Protein AF-I7GBT2-F1 (afdb_monomer_lite)

Structure (mmCIF, N/CA/C/O backbone):
data_AF-I7GBT2-F1
#
_entry.id   AF-I7GBT2-F1
#
loop_
_atom_site.group_PDB
_atom_site.id
_atom_site.type_symbol
_atom_site.label_atom_id
_atom_site.label_alt_id
_atom_site.label_comp_id
_atom_site.label_asym_id
_atom_site.label_entity_id
_atom_site.label_seq_id
_atom_site.pdbx_PDB_ins_code
_atom_site.Cartn_x
_atom_site.Cartn_y
_atom_site.Cartn_z
_atom_site.occupancy
_atom_site.B_iso_or_equiv
_atom_site.auth_seq_id
_atom_site.auth_comp_id
_atom_site.auth_asym_id
_atom_site.auth_atom_id
_atom_site.pdbx_PDB_model_num
ATOM 1 N N . MET A 1 1 ? 71.617 30.048 -94.548 1.00 60.66 1 MET A N 1
ATOM 2 C CA . MET A 1 1 ? 71.451 29.068 -95.655 1.00 60.66 1 MET A CA 1
ATOM 3 C C . MET A 1 1 ? 70.308 29.503 -96.557 1.00 60.66 1 MET A C 1
ATOM 5 O O . MET A 1 1 ? 70.618 30.027 -97.616 1.00 60.66 1 MET A O 1
ATOM 9 N N . ARG A 1 2 ? 69.040 29.379 -96.121 1.00 65.50 2 ARG A N 1
ATOM 10 C CA . ARG A 1 2 ? 67.827 29.862 -96.821 1.00 65.50 2 ARG A CA 1
ATOM 11 C C . ARG A 1 2 ? 68.024 31.243 -97.462 1.00 65.50 2 ARG A C 1
ATOM 13 O O . ARG A 1 2 ? 68.125 31.357 -98.675 1.00 65.50 2 ARG A O 1
ATOM 20 N N . ASP A 1 3 ? 68.185 32.246 -96.614 1.00 69.94 3 ASP A N 1
ATOM 21 C CA . ASP A 1 3 ? 68.239 33.680 -96.934 1.00 69.94 3 ASP A CA 1
ATOM 22 C C . ASP A 1 3 ? 69.395 34.014 -97.893 1.00 69.94 3 ASP A C 1
ATOM 24 O O . ASP A 1 3 ? 69.239 34.775 -98.841 1.00 69.94 3 ASP A O 1
ATOM 28 N N . MET A 1 4 ? 70.546 33.360 -97.709 1.00 68.69 4 MET A N 1
ATOM 29 C CA . MET A 1 4 ? 71.713 33.490 -98.589 1.00 68.69 4 MET A CA 1
ATOM 30 C C . MET A 1 4 ? 71.481 32.859 -99.977 1.00 68.69 4 MET A C 1
ATOM 32 O O . MET A 1 4 ? 71.915 33.420 -100.979 1.00 68.69 4 MET A O 1
ATOM 36 N N . GLY A 1 5 ? 70.777 31.725 -100.062 1.00 67.88 5 GLY A N 1
ATOM 37 C CA . GLY A 1 5 ? 70.374 31.121 -101.340 1.00 67.88 5 GLY A CA 1
ATOM 38 C C . GLY A 1 5 ? 69.288 31.926 -102.062 1.00 67.88 5 GLY A C 1
ATOM 39 O O . GLY A 1 5 ? 69.292 32.025 -103.290 1.00 67.88 5 GLY A O 1
ATOM 40 N N . GLU A 1 6 ? 68.392 32.551 -101.301 1.00 67.94 6 GLU A N 1
ATOM 41 C CA . GLU A 1 6 ? 67.362 33.452 -101.815 1.00 67.94 6 GLU A CA 1
ATOM 42 C C . GLU A 1 6 ? 67.982 34.746 -102.370 1.00 67.94 6 GLU A C 1
ATOM 44 O O . GLU A 1 6 ? 67.705 35.102 -103.512 1.00 67.94 6 GLU A O 1
ATOM 49 N N . MET A 1 7 ? 68.929 35.372 -101.657 1.00 70.12 7 MET A N 1
ATOM 50 C CA . MET A 1 7 ? 69.725 36.499 -102.175 1.00 70.12 7 MET A CA 1
ATOM 51 C C . MET A 1 7 ? 70.468 36.159 -103.479 1.00 70.12 7 MET A C 1
ATOM 53 O O . MET A 1 7 ? 70.465 36.957 -104.411 1.00 70.12 7 MET A O 1
ATOM 57 N N . VAL A 1 8 ? 71.081 34.973 -103.577 1.00 67.94 8 VAL A N 1
ATOM 58 C CA . VAL A 1 8 ? 71.844 34.546 -104.771 1.00 67.94 8 VAL A CA 1
ATOM 59 C C . VAL A 1 8 ? 70.943 34.202 -105.973 1.00 67.94 8 VAL A C 1
ATOM 61 O O . VAL A 1 8 ? 71.418 34.188 -107.107 1.00 67.94 8 VAL A O 1
ATOM 64 N N . THR A 1 9 ? 69.643 33.962 -105.762 1.00 68.12 9 THR A N 1
ATOM 65 C CA . THR A 1 9 ? 68.668 33.666 -106.834 1.00 68.12 9 THR A CA 1
ATOM 66 C C . THR A 1 9 ? 67.719 34.826 -107.163 1.00 68.12 9 THR A C 1
ATOM 68 O O . THR A 1 9 ? 66.914 34.713 -108.090 1.00 68.12 9 THR A O 1
ATOM 71 N N . GLN A 1 10 ? 67.817 35.966 -106.471 1.00 67.88 10 GLN A N 1
ATOM 72 C CA . GLN A 1 10 ? 67.052 37.171 -106.803 1.00 67.88 10 GLN A CA 1
ATOM 73 C C . GLN A 1 10 ? 67.524 37.794 -108.129 1.00 67.88 10 GLN A C 1
ATOM 75 O O . GLN A 1 10 ? 68.715 37.944 -108.386 1.00 67.88 10 GLN A O 1
ATOM 80 N N . GLY A 1 11 ? 66.568 38.153 -108.992 1.00 66.44 11 GLY A N 1
ATOM 81 C CA . GLY A 1 11 ? 66.814 38.816 -110.282 1.00 66.44 11 GLY A CA 1
ATOM 82 C C . GLY A 1 11 ? 67.392 37.938 -111.403 1.00 66.44 11 GLY A C 1
ATOM 83 O O . GLY A 1 11 ? 67.379 38.366 -112.553 1.00 66.44 11 GLY A O 1
ATOM 84 N N . GLN A 1 12 ? 67.859 36.721 -111.108 1.00 61.97 12 GLN A N 1
ATOM 85 C CA . GLN A 1 12 ? 68.472 35.829 -112.098 1.00 61.97 12 GLN A CA 1
ATOM 86 C C . GLN A 1 12 ? 67.423 35.032 -112.888 1.00 61.97 12 GLN A C 1
ATOM 88 O O . GLN A 1 12 ? 66.567 34.363 -112.308 1.00 61.97 12 GLN A O 1
ATOM 93 N N . THR A 1 13 ? 67.514 35.079 -114.219 1.00 62.91 13 THR A N 1
ATOM 94 C CA . THR A 1 13 ? 66.602 34.392 -115.157 1.00 62.91 13 THR A CA 1
ATOM 95 C C . THR A 1 13 ? 67.219 33.175 -115.848 1.00 62.91 13 THR A C 1
ATOM 97 O O . THR A 1 13 ? 66.525 32.483 -116.589 1.00 62.91 13 THR A O 1
ATOM 100 N N . ASP A 1 14 ? 68.500 32.883 -115.612 1.00 72.25 14 ASP A N 1
ATOM 101 C CA . ASP A 1 14 ? 69.155 31.701 -116.172 1.00 72.25 14 ASP A CA 1
ATOM 102 C C . ASP A 1 14 ? 68.579 30.399 -115.575 1.00 72.25 14 ASP A C 1
ATOM 104 O O . ASP A 1 14 ? 68.214 30.320 -114.395 1.00 72.25 14 ASP A O 1
ATOM 108 N N . ALA A 1 15 ? 68.496 29.355 -116.401 1.00 69.06 15 ALA A N 1
ATOM 109 C CA . ALA A 1 15 ? 67.819 28.100 -116.090 1.00 69.06 15 ALA A CA 1
ATOM 110 C C . ALA A 1 15 ? 68.407 27.403 -114.852 1.00 69.06 15 ALA A C 1
ATOM 112 O O . ALA A 1 15 ? 67.670 26.794 -114.074 1.00 69.06 15 ALA A O 1
ATOM 113 N N . GLN A 1 16 ? 69.718 27.543 -114.621 1.00 72.19 16 GLN A N 1
ATOM 114 C CA . GLN A 1 16 ? 70.390 26.989 -113.442 1.00 72.19 16 GLN A CA 1
ATOM 115 C C . GLN A 1 16 ? 69.910 27.652 -112.139 1.00 72.19 16 GLN A C 1
ATOM 117 O O . GLN A 1 16 ? 69.690 26.967 -111.138 1.00 72.19 16 GLN A O 1
ATOM 122 N N . TYR A 1 17 ? 69.674 28.968 -112.160 1.00 70.75 17 TYR A N 1
ATOM 123 C CA . TYR A 1 17 ? 69.190 29.731 -111.007 1.00 70.75 17 TYR A CA 1
ATOM 124 C C . TYR A 1 17 ? 67.692 29.509 -110.764 1.00 70.75 17 TYR A C 1
ATOM 126 O O . TYR A 1 17 ? 67.278 29.379 -109.611 1.00 70.75 17 TYR A O 1
ATOM 134 N N . MET A 1 18 ? 66.883 29.361 -111.821 1.00 70.62 18 MET A N 1
ATOM 135 C CA . MET A 1 18 ? 65.483 28.939 -111.675 1.00 70.62 18 MET A CA 1
ATOM 136 C C . MET A 1 18 ? 65.364 27.529 -111.074 1.00 70.62 18 MET A C 1
ATOM 138 O O . MET A 1 18 ? 64.566 27.320 -110.158 1.00 70.62 18 MET A O 1
ATOM 142 N N . PHE A 1 19 ? 66.196 26.580 -111.515 1.00 76.12 19 PHE A N 1
ATOM 143 C CA . PHE A 1 19 ? 66.236 25.227 -110.950 1.00 76.12 19 PHE A CA 1
ATOM 144 C C . PHE A 1 19 ? 66.717 25.225 -109.487 1.00 76.12 19 PHE A C 1
ATOM 146 O O . PHE A 1 19 ? 66.155 24.519 -108.647 1.00 76.12 19 PHE A O 1
ATOM 153 N N . LEU A 1 20 ? 67.701 26.064 -109.141 1.00 76.19 20 LEU A N 1
ATOM 154 C CA . LEU A 1 20 ? 68.124 26.271 -107.752 1.00 76.19 20 LEU A CA 1
ATOM 155 C C . LEU A 1 20 ? 66.986 26.843 -106.889 1.00 76.19 20 LEU A C 1
ATOM 157 O O . LEU A 1 20 ? 66.758 26.351 -105.785 1.00 76.19 20 LEU A O 1
ATOM 161 N N . ARG A 1 21 ? 66.224 27.819 -107.399 1.00 75.56 21 ARG A N 1
ATOM 162 C CA . ARG A 1 21 ? 65.082 28.416 -106.689 1.00 75.56 21 ARG A CA 1
ATOM 163 C C . ARG A 1 21 ? 63.945 27.414 -106.459 1.00 75.56 21 ARG A C 1
ATOM 165 O O . ARG A 1 21 ? 63.427 27.345 -105.348 1.00 75.56 21 ARG A O 1
ATOM 172 N N . GLN A 1 22 ? 63.613 26.581 -107.450 1.00 78.94 22 GLN A N 1
ATOM 173 C CA . GLN A 1 22 ? 62.658 25.475 -107.274 1.00 78.94 22 GLN A CA 1
ATOM 174 C C . GLN A 1 22 ? 63.134 24.468 -106.215 1.00 78.94 22 GLN A C 1
ATOM 176 O O . GLN A 1 22 ? 62.343 24.034 -105.381 1.00 78.94 22 GLN A O 1
ATOM 181 N N . ARG A 1 23 ? 64.433 24.137 -106.189 1.00 80.69 23 ARG A N 1
ATOM 182 C CA . ARG A 1 23 ? 65.012 23.251 -105.164 1.00 80.69 23 ARG A CA 1
ATOM 183 C C . ARG A 1 23 ? 64.991 23.867 -103.763 1.00 80.69 23 ARG A C 1
ATOM 185 O O . ARG A 1 23 ? 64.751 23.138 -102.807 1.00 80.69 23 ARG A O 1
ATOM 192 N N . LEU A 1 24 ? 65.202 25.179 -103.629 1.00 81.12 24 LEU A N 1
ATOM 193 C CA . LEU A 1 24 ? 65.060 25.892 -102.352 1.00 81.12 24 LEU A CA 1
ATOM 194 C C . LEU A 1 24 ? 63.601 25.900 -101.867 1.00 81.12 24 LEU A C 1
ATOM 196 O O . LEU A 1 24 ? 63.357 25.653 -100.690 1.00 81.12 24 LEU A O 1
ATOM 200 N N . GLN A 1 25 ? 62.634 26.102 -102.768 1.00 81.56 25 GLN A N 1
ATOM 201 C CA . GLN A 1 25 ? 61.209 26.032 -102.433 1.00 81.56 25 GLN A CA 1
ATOM 202 C C . GLN A 1 25 ? 60.787 24.618 -102.002 1.00 81.56 25 GLN A C 1
ATOM 204 O O . GLN A 1 25 ? 60.109 24.474 -100.990 1.00 81.56 25 GLN A O 1
ATOM 209 N N . ALA A 1 26 ? 61.237 23.578 -102.714 1.00 82.50 26 ALA A N 1
ATOM 210 C CA . ALA A 1 26 ? 60.982 22.181 -102.353 1.00 82.50 26 ALA A CA 1
ATOM 211 C C . ALA A 1 26 ? 61.636 21.778 -101.015 1.00 82.50 26 ALA A C 1
ATOM 213 O O . ALA A 1 26 ? 61.090 20.959 -100.275 1.00 82.50 26 ALA A O 1
ATOM 214 N N . LEU A 1 27 ? 62.793 22.367 -100.683 1.00 84.69 27 LEU A N 1
ATOM 215 C CA . LEU A 1 27 ? 63.431 22.197 -99.377 1.00 84.69 27 LEU A CA 1
ATOM 216 C C . LEU A 1 27 ? 62.598 22.845 -98.261 1.00 84.69 27 LEU A C 1
ATOM 218 O O . LEU A 1 27 ? 62.447 22.246 -97.201 1.00 84.69 27 LEU A O 1
ATOM 222 N N . ASP A 1 28 ? 62.043 24.038 -98.493 1.00 84.06 28 ASP A N 1
ATOM 223 C CA . ASP A 1 28 ? 61.217 24.734 -97.501 1.00 84.06 28 ASP A CA 1
ATOM 224 C C . ASP A 1 28 ? 59.871 24.030 -97.279 1.00 84.06 28 ASP A C 1
ATOM 226 O O . ASP A 1 28 ? 59.462 23.837 -96.135 1.00 84.06 28 ASP A O 1
ATOM 230 N N . THR A 1 29 ? 59.194 23.562 -98.334 1.00 85.12 29 THR A N 1
ATOM 231 C CA . THR A 1 29 ? 57.971 22.754 -98.168 1.00 85.12 29 THR A CA 1
ATOM 232 C C . THR A 1 29 ? 58.270 21.446 -97.441 1.00 85.12 29 THR A C 1
ATOM 234 O O . THR A 1 29 ? 57.605 21.151 -96.452 1.00 85.12 29 THR A O 1
ATOM 237 N N . GLY A 1 30 ? 59.327 20.725 -97.834 1.00 85.94 30 GLY A N 1
ATOM 238 C CA . GLY A 1 30 ? 59.743 19.487 -97.167 1.00 85.94 30 GLY A CA 1
ATOM 239 C C . GLY A 1 30 ? 60.171 19.686 -95.707 1.00 85.94 30 GLY A C 1
ATOM 240 O O . GLY A 1 30 ? 59.897 18.831 -94.868 1.00 85.94 30 GLY A O 1
ATOM 241 N N . TRP A 1 31 ? 60.785 20.824 -95.366 1.00 86.69 31 TRP A N 1
ATOM 242 C CA . TRP A 1 31 ? 61.111 21.177 -93.981 1.00 86.69 31 TRP A CA 1
ATOM 243 C C . TRP A 1 31 ? 59.856 21.484 -93.157 1.00 86.69 31 TRP A C 1
ATOM 245 O O . TRP A 1 31 ? 59.717 20.978 -92.046 1.00 86.69 31 TRP A O 1
ATOM 255 N N . ASN A 1 32 ? 58.912 22.252 -93.706 1.00 88.25 32 ASN A N 1
ATOM 256 C CA . ASN A 1 32 ? 57.641 22.555 -93.043 1.00 88.25 32 ASN A CA 1
ATOM 257 C C . ASN A 1 32 ? 56.752 21.304 -92.884 1.00 88.25 32 ASN A C 1
ATOM 259 O O . ASN A 1 32 ? 56.063 21.161 -91.876 1.00 88.25 32 ASN A O 1
ATOM 263 N N . GLU A 1 33 ? 56.778 20.376 -93.842 1.00 88.56 33 GLU A N 1
ATOM 264 C CA . GLU A 1 33 ? 56.123 19.066 -93.742 1.00 88.56 33 GLU A CA 1
ATOM 265 C C . GLU A 1 33 ? 56.795 18.174 -92.693 1.00 88.56 33 GLU A C 1
ATOM 267 O O . GLU A 1 33 ? 56.105 17.595 -91.855 1.00 88.56 33 GLU A O 1
ATOM 272 N N . LEU A 1 34 ? 58.132 18.110 -92.670 1.00 90.81 34 LEU A N 1
ATOM 273 C CA . LEU A 1 34 ? 58.884 17.384 -91.645 1.00 90.81 34 LEU A CA 1
ATOM 274 C C . LEU A 1 34 ? 58.635 17.952 -90.241 1.00 90.81 34 LEU A C 1
ATOM 276 O O . LEU A 1 34 ? 58.479 17.176 -89.299 1.00 90.81 34 LEU A O 1
ATOM 280 N N . HIS A 1 35 ? 58.549 19.278 -90.102 1.00 89.56 35 HIS A N 1
ATOM 281 C CA . HIS A 1 35 ? 58.225 19.927 -88.835 1.00 89.56 35 HIS A CA 1
ATOM 282 C C . HIS A 1 35 ? 56.814 19.553 -88.376 1.00 89.56 35 HIS A C 1
ATOM 284 O O . HIS A 1 35 ? 56.673 19.011 -87.286 1.00 89.56 35 HIS A O 1
ATOM 290 N N . LYS A 1 36 ? 55.799 19.670 -89.244 1.00 90.62 36 LYS A N 1
ATOM 291 C CA . LYS A 1 36 ? 54.425 19.229 -88.942 1.00 90.62 36 LYS A CA 1
ATOM 292 C C . LYS A 1 36 ? 54.340 17.739 -88.603 1.00 90.62 36 LYS A C 1
ATOM 294 O O . LYS A 1 36 ? 53.612 17.360 -87.692 1.00 90.62 36 LYS A O 1
ATOM 299 N N . MET A 1 37 ? 55.080 16.871 -89.299 1.00 89.44 37 MET A N 1
ATOM 300 C CA . MET A 1 37 ? 55.159 15.444 -88.955 1.00 89.44 37 MET A CA 1
ATOM 301 C C . MET A 1 37 ? 55.804 15.215 -87.583 1.00 89.44 37 MET A C 1
ATOM 303 O O . MET A 1 37 ? 55.360 14.335 -86.844 1.00 89.44 37 MET A O 1
ATOM 307 N N . TRP A 1 38 ? 56.829 15.994 -87.231 1.00 91.44 38 TRP A N 1
ATOM 308 C CA . TRP A 1 38 ? 57.468 15.946 -85.919 1.00 91.44 38 TRP A CA 1
ATOM 309 C C . TRP A 1 38 ? 56.541 16.470 -84.815 1.00 91.44 38 TRP A C 1
ATOM 311 O O . TRP A 1 38 ? 56.364 15.771 -83.823 1.00 91.44 38 TRP A O 1
ATOM 321 N N . GLU A 1 39 ? 55.883 17.617 -85.006 1.00 92.00 39 GLU A N 1
ATOM 322 C CA . GLU A 1 39 ? 54.895 18.187 -84.079 1.00 92.00 39 GLU A CA 1
ATOM 323 C C . GLU A 1 39 ? 53.727 17.219 -83.855 1.00 92.00 39 GLU A C 1
ATOM 325 O O . GLU A 1 39 ? 53.398 16.897 -82.714 1.00 92.00 39 GLU A O 1
ATOM 330 N N . ASN A 1 40 ? 53.157 16.666 -84.933 1.00 89.50 40 ASN A N 1
ATOM 331 C CA . ASN A 1 40 ? 52.104 15.654 -84.857 1.00 89.50 40 ASN A CA 1
ATOM 332 C C . ASN A 1 40 ? 52.579 14.413 -84.089 1.00 89.50 40 ASN A C 1
ATOM 334 O O . ASN A 1 40 ? 51.889 13.949 -83.185 1.00 89.50 40 ASN A O 1
ATOM 338 N N . ARG A 1 41 ? 53.773 13.884 -84.392 1.00 91.75 41 ARG A N 1
ATOM 339 C CA . ARG A 1 41 ? 54.333 12.727 -83.676 1.00 91.75 41 ARG A CA 1
ATOM 340 C C . ARG A 1 41 ? 54.590 13.034 -82.199 1.00 91.75 41 ARG A C 1
ATOM 342 O O . ARG A 1 41 ? 54.311 12.183 -81.359 1.00 91.75 41 ARG A O 1
ATOM 349 N N . GLN A 1 42 ? 55.100 14.219 -81.882 1.00 92.81 42 GLN A N 1
ATOM 350 C CA . GLN A 1 42 ? 55.362 14.666 -80.517 1.00 92.81 42 GLN A CA 1
ATOM 351 C C . GLN A 1 42 ? 54.054 14.815 -79.727 1.00 92.81 42 GLN A C 1
ATOM 353 O O . GLN A 1 42 ? 53.980 14.364 -78.586 1.00 92.81 42 GLN A O 1
ATOM 358 N N . ASN A 1 43 ? 53.004 15.360 -80.348 1.00 89.62 43 ASN A N 1
ATOM 359 C CA . ASN A 1 43 ? 51.666 15.467 -79.768 1.00 89.62 43 ASN A CA 1
ATOM 360 C C . ASN A 1 43 ? 51.055 14.074 -79.511 1.00 89.62 43 ASN A C 1
ATOM 362 O O . ASN A 1 43 ? 50.706 13.762 -78.375 1.00 89.62 43 ASN A O 1
ATOM 366 N N . LEU A 1 44 ? 51.040 13.184 -80.515 1.00 90.06 44 LEU A N 1
ATOM 367 C CA . LEU A 1 44 ? 50.555 11.801 -80.373 1.00 90.06 44 LEU A CA 1
ATOM 368 C C . LEU A 1 44 ? 51.290 11.026 -79.260 1.00 90.06 44 LEU A C 1
ATOM 370 O O . LEU A 1 44 ? 50.660 10.305 -78.485 1.00 90.06 44 LEU A O 1
ATOM 374 N N . LEU A 1 45 ? 52.616 11.177 -79.155 1.00 91.75 45 LEU A N 1
ATOM 375 C CA . LEU A 1 45 ? 53.411 10.550 -78.094 1.00 91.75 45 LEU A CA 1
ATOM 376 C C . LEU A 1 45 ? 53.134 11.166 -76.715 1.00 91.75 45 LEU A C 1
ATOM 378 O O . LEU A 1 45 ? 53.030 10.420 -75.744 1.00 91.75 45 LEU A O 1
ATOM 382 N N . SER A 1 46 ? 52.964 12.488 -76.628 1.00 92.12 46 SER A N 1
ATOM 383 C CA . SER A 1 46 ? 52.600 13.188 -75.388 1.00 92.12 46 SER A CA 1
ATOM 384 C C . SER A 1 46 ? 51.227 12.744 -74.872 1.00 92.12 46 SER A C 1
ATOM 386 O O . SER A 1 46 ? 51.096 12.329 -73.721 1.00 92.12 46 SER A O 1
ATOM 388 N N . GLN A 1 47 ? 50.217 12.717 -75.746 1.00 91.75 47 GLN A N 1
ATOM 389 C CA . GLN A 1 47 ? 48.867 12.251 -75.417 1.00 91.75 47 GLN A CA 1
ATOM 390 C C . GLN A 1 47 ? 48.840 10.773 -75.002 1.00 91.75 47 GLN A C 1
ATOM 392 O O . GLN A 1 47 ? 48.139 10.412 -74.056 1.00 91.75 47 GLN A O 1
ATOM 397 N N . SER A 1 48 ? 49.629 9.922 -75.668 1.00 92.25 48 SER A N 1
ATOM 398 C CA . SER A 1 48 ? 49.780 8.509 -75.303 1.00 92.25 48 SER A CA 1
ATOM 399 C C . SER A 1 48 ? 50.473 8.336 -73.944 1.00 92.25 48 SER A C 1
ATOM 401 O O . SER A 1 48 ? 50.006 7.560 -73.111 1.00 92.25 48 SER A O 1
ATOM 403 N N . HIS A 1 49 ? 51.530 9.108 -73.665 1.00 93.31 49 HIS A N 1
ATOM 404 C CA . HIS A 1 49 ? 52.192 9.123 -72.357 1.00 93.31 49 HIS A CA 1
ATOM 405 C C . HIS A 1 49 ? 51.234 9.568 -71.242 1.00 93.31 49 HIS A C 1
ATOM 407 O O . HIS A 1 49 ? 51.129 8.895 -70.217 1.00 93.31 49 HIS A O 1
ATOM 413 N N . ALA A 1 50 ? 50.488 10.654 -71.457 1.00 93.81 50 ALA A N 1
ATOM 414 C CA . ALA A 1 50 ? 49.491 11.146 -70.510 1.00 93.81 50 ALA A CA 1
ATOM 415 C C . ALA A 1 50 ? 48.378 10.113 -70.247 1.00 93.81 50 ALA A C 1
ATOM 417 O O . ALA A 1 50 ? 47.995 9.905 -69.097 1.00 93.81 50 ALA A O 1
ATOM 418 N N . TYR A 1 51 ? 47.926 9.393 -71.280 1.00 94.69 51 TYR A N 1
ATOM 419 C CA . TYR A 1 51 ? 46.971 8.292 -71.132 1.00 94.69 51 TYR A CA 1
ATOM 420 C C . TYR A 1 51 ? 47.546 7.111 -70.328 1.00 94.69 51 TYR A C 1
ATOM 422 O O . TYR A 1 51 ? 46.869 6.584 -69.447 1.00 94.69 51 TYR A O 1
ATOM 430 N N . GLN A 1 52 ? 48.806 6.717 -70.552 1.00 95.00 52 GLN A N 1
ATOM 431 C CA . GLN A 1 52 ? 49.458 5.675 -69.741 1.00 95.00 52 GLN A CA 1
ATOM 432 C C . GLN A 1 52 ? 49.658 6.105 -68.279 1.00 95.00 52 GLN A C 1
ATOM 434 O O . GLN A 1 52 ? 49.503 5.286 -67.373 1.00 95.00 52 GLN A O 1
ATOM 439 N N . GLN A 1 53 ? 49.951 7.386 -68.035 1.00 94.94 53 GLN A N 1
ATOM 440 C CA . GLN A 1 53 ? 50.009 7.943 -66.685 1.00 94.94 53 GLN A CA 1
ATOM 441 C C . GLN A 1 53 ? 48.630 7.902 -66.007 1.00 94.94 53 GLN A C 1
ATOM 443 O O . GLN A 1 53 ? 48.514 7.352 -64.913 1.00 94.94 53 GLN A O 1
ATOM 448 N N . PHE A 1 54 ? 47.577 8.367 -66.687 1.00 96.69 54 PHE A N 1
ATOM 449 C CA . PHE A 1 54 ? 46.197 8.250 -66.211 1.00 96.69 54 PHE A CA 1
ATOM 450 C C . PHE A 1 54 ? 45.831 6.796 -65.876 1.00 96.69 54 PHE A C 1
ATOM 452 O O . PHE A 1 54 ? 45.347 6.537 -64.780 1.00 96.69 54 PHE A O 1
ATOM 459 N N . LEU A 1 55 ? 46.133 5.820 -66.743 1.00 95.38 55 LEU A N 1
ATOM 460 C CA . LEU A 1 55 ? 45.857 4.396 -66.487 1.00 95.38 55 LEU A CA 1
ATOM 461 C C . LEU A 1 55 ? 46.632 3.809 -65.292 1.00 95.38 55 LEU A C 1
ATOM 463 O O . LEU A 1 55 ? 46.146 2.878 -64.646 1.00 95.38 55 LEU A O 1
ATOM 467 N N . ARG A 1 56 ? 47.833 4.314 -64.987 1.00 95.44 56 ARG A N 1
ATOM 468 C CA . ARG A 1 56 ? 48.586 3.931 -63.780 1.00 95.44 56 ARG A CA 1
ATOM 469 C C . ARG A 1 56 ? 47.883 4.435 -62.521 1.00 95.44 56 ARG A C 1
ATOM 471 O O . ARG A 1 56 ? 47.784 3.693 -61.547 1.00 95.44 56 ARG A O 1
ATOM 478 N N . ASP A 1 57 ? 47.397 5.669 -62.554 1.00 94.56 57 ASP A N 1
ATOM 479 C CA . ASP A 1 57 ? 46.821 6.340 -61.388 1.00 94.56 57 ASP A CA 1
ATOM 480 C C . ASP A 1 57 ? 45.350 5.906 -61.170 1.00 94.56 57 ASP A C 1
ATOM 482 O O . ASP A 1 57 ? 44.939 5.651 -60.039 1.00 94.56 57 ASP A O 1
ATOM 486 N N . THR A 1 58 ? 44.625 5.610 -62.259 1.00 96.25 58 THR A N 1
ATOM 487 C CA . THR A 1 58 ? 43.348 4.859 -62.300 1.00 96.25 58 THR A CA 1
ATOM 488 C C . THR A 1 58 ? 43.423 3.579 -61.467 1.00 96.25 58 THR A C 1
ATOM 490 O O . THR A 1 58 ? 42.577 3.356 -60.608 1.00 96.25 58 THR A O 1
ATOM 493 N N . LYS A 1 59 ? 44.468 2.759 -61.650 1.00 95.44 59 LYS A N 1
ATOM 494 C CA . LYS A 1 59 ? 44.639 1.500 -60.900 1.00 95.44 59 LYS A CA 1
ATOM 495 C C . LYS A 1 59 ? 44.851 1.706 -59.398 1.00 95.44 59 LYS A C 1
ATOM 497 O O . LYS A 1 59 ? 44.539 0.810 -58.619 1.00 95.44 59 LYS A O 1
ATOM 502 N N . GLN A 1 60 ? 45.381 2.858 -58.981 1.00 93.38 60 GLN A N 1
ATOM 503 C CA . GLN A 1 60 ? 45.520 3.192 -57.561 1.00 93.38 60 GLN A CA 1
ATOM 504 C C . GLN A 1 60 ? 44.159 3.579 -56.970 1.00 93.38 60 GLN A C 1
ATOM 506 O O . GLN A 1 60 ? 43.789 3.059 -55.920 1.00 93.38 60 GLN A O 1
ATOM 511 N N . ALA A 1 61 ? 43.376 4.402 -57.678 1.00 94.38 61 ALA A N 1
ATOM 512 C CA . ALA A 1 61 ? 41.997 4.720 -57.301 1.00 94.38 61 ALA A CA 1
ATOM 513 C C . ALA A 1 61 ? 41.111 3.458 -57.235 1.00 94.38 61 ALA A C 1
ATOM 515 O O . ALA A 1 61 ? 40.437 3.231 -56.232 1.00 94.38 61 ALA A O 1
ATOM 516 N N . GLU A 1 62 ? 41.179 2.581 -58.244 1.00 94.56 62 GLU A N 1
ATOM 517 C CA . GLU A 1 62 ? 40.479 1.288 -58.251 1.00 94.56 62 GLU A CA 1
ATOM 518 C C . GLU A 1 62 ? 40.865 0.407 -57.052 1.00 94.56 62 GLU A C 1
ATOM 520 O O . GLU A 1 62 ? 39.993 -0.228 -56.468 1.00 94.56 62 GLU A O 1
ATOM 525 N N . ALA A 1 63 ? 42.138 0.389 -56.638 1.00 94.38 63 ALA A N 1
ATOM 526 C CA . ALA A 1 63 ? 42.577 -0.377 -55.471 1.00 94.38 63 ALA A CA 1
ATOM 527 C C . ALA A 1 63 ? 41.995 0.160 -54.148 1.00 94.38 63 ALA A C 1
ATOM 529 O O . ALA A 1 63 ? 41.587 -0.640 -53.302 1.00 94.38 63 ALA A O 1
ATOM 530 N N . PHE A 1 64 ? 41.900 1.486 -53.977 1.00 93.75 64 PHE A N 1
ATOM 531 C CA . PHE A 1 64 ? 41.220 2.081 -52.818 1.00 93.75 64 PHE A CA 1
ATOM 532 C C . PHE A 1 64 ? 39.721 1.745 -52.816 1.00 93.75 64 PHE A C 1
ATOM 534 O O . PHE A 1 64 ? 39.204 1.300 -51.791 1.00 93.75 64 PHE A O 1
ATOM 541 N N . LEU A 1 65 ? 39.043 1.884 -53.962 1.00 95.19 65 LEU A N 1
ATOM 542 C CA . LEU A 1 65 ? 37.612 1.590 -54.103 1.00 95.19 65 LEU A CA 1
ATOM 543 C C . LEU A 1 65 ? 37.288 0.110 -53.847 1.00 95.19 65 LEU A C 1
ATOM 545 O O . LEU A 1 65 ? 36.371 -0.174 -53.081 1.00 95.19 65 LEU A O 1
ATOM 549 N N . ASN A 1 66 ? 38.075 -0.825 -54.394 1.00 95.12 66 ASN A N 1
ATOM 550 C CA . ASN A 1 66 ? 37.909 -2.267 -54.157 1.00 95.12 66 ASN A CA 1
ATOM 551 C C . ASN A 1 66 ? 38.000 -2.615 -52.656 1.00 95.12 66 ASN A C 1
ATOM 553 O O . ASN A 1 66 ? 37.237 -3.438 -52.151 1.00 95.12 66 ASN A O 1
ATOM 557 N N . ASN A 1 67 ? 38.941 -1.998 -51.930 1.00 93.81 67 ASN A N 1
ATOM 558 C CA . ASN A 1 67 ? 39.105 -2.226 -50.493 1.00 93.81 67 ASN A CA 1
ATOM 559 C C . ASN A 1 67 ? 37.954 -1.610 -49.677 1.00 93.81 67 ASN A C 1
ATOM 561 O O . ASN A 1 67 ? 37.519 -2.198 -48.690 1.00 93.81 67 ASN A O 1
ATOM 565 N N . GLN A 1 68 ? 37.443 -0.448 -50.095 1.00 94.88 68 GLN A N 1
ATOM 566 C CA . GLN A 1 68 ? 36.285 0.188 -49.461 1.00 94.88 68 GLN A CA 1
ATOM 567 C C . GLN A 1 68 ? 35.019 -0.661 -49.631 1.00 94.88 68 GLN A C 1
ATOM 569 O O . GLN A 1 68 ? 34.354 -0.967 -48.645 1.00 94.88 68 GLN A O 1
ATOM 574 N N . GLU A 1 69 ? 34.738 -1.111 -50.857 1.00 94.69 69 GLU A N 1
ATOM 575 C CA . GLU A 1 69 ? 33.624 -2.016 -51.178 1.00 94.69 69 GLU A CA 1
ATOM 576 C C . GLU A 1 69 ? 33.682 -3.300 -50.340 1.00 94.69 69 GLU A C 1
ATOM 578 O O . GLU A 1 69 ? 32.666 -3.727 -49.793 1.00 94.69 69 GLU A O 1
ATOM 583 N N . TYR A 1 70 ? 34.875 -3.884 -50.177 1.00 94.81 70 TYR A N 1
ATOM 584 C CA . TYR A 1 70 ? 35.062 -5.076 -49.352 1.00 94.81 70 TYR A CA 1
ATOM 585 C C . TYR A 1 70 ? 34.700 -4.837 -47.877 1.00 94.81 70 TYR A C 1
ATOM 587 O O . TYR A 1 70 ? 33.954 -5.631 -47.306 1.00 94.81 70 TYR A O 1
ATOM 595 N N . VAL A 1 71 ? 35.184 -3.755 -47.255 1.00 93.25 71 VAL A N 1
ATOM 596 C CA . VAL A 1 71 ? 34.895 -3.446 -45.838 1.00 93.25 71 VAL A CA 1
ATOM 597 C C . VAL A 1 71 ? 33.407 -3.161 -45.616 1.00 93.25 71 VAL A C 1
ATOM 599 O O . VAL A 1 71 ? 32.818 -3.669 -44.660 1.00 93.25 71 VAL A O 1
ATOM 602 N N . LEU A 1 72 ? 32.783 -2.401 -46.518 1.00 93.75 72 LEU A N 1
ATOM 603 C CA . LEU A 1 72 ? 31.360 -2.067 -46.442 1.00 93.75 72 LEU A CA 1
ATOM 604 C C . LEU A 1 72 ? 30.458 -3.300 -46.622 1.00 93.75 72 LEU A C 1
ATOM 606 O O . LEU A 1 72 ? 29.441 -3.412 -45.940 1.00 93.75 72 LEU A O 1
ATOM 610 N N . ALA A 1 73 ? 30.840 -4.245 -47.487 1.00 92.44 73 ALA A N 1
ATOM 611 C CA . ALA A 1 73 ? 30.076 -5.471 -47.729 1.00 92.44 73 ALA A CA 1
ATOM 612 C C . ALA A 1 73 ? 30.190 -6.527 -46.608 1.00 92.44 73 ALA A C 1
ATOM 614 O O . ALA A 1 73 ? 29.305 -7.371 -46.491 1.00 92.44 73 ALA A O 1
ATOM 615 N N . HIS A 1 74 ? 31.251 -6.490 -45.792 1.00 91.38 74 HIS A N 1
ATOM 616 C CA . HIS A 1 74 ? 31.542 -7.492 -44.750 1.00 91.38 74 HIS A CA 1
ATOM 617 C C . HIS A 1 74 ? 31.466 -6.924 -43.317 1.00 91.38 74 HIS A C 1
ATOM 619 O O . HIS A 1 74 ? 32.129 -7.428 -42.409 1.00 91.38 74 HIS A O 1
ATOM 625 N N . THR A 1 75 ? 30.684 -5.862 -43.098 1.00 91.31 75 THR A N 1
ATOM 626 C CA . THR A 1 75 ? 30.429 -5.323 -41.752 1.00 91.31 75 THR A CA 1
ATOM 627 C C . THR A 1 75 ? 29.106 -5.866 -41.211 1.00 91.31 75 THR A C 1
ATOM 629 O O . THR A 1 75 ? 28.030 -5.490 -41.671 1.00 91.31 75 THR A O 1
ATOM 632 N N . GLU A 1 76 ? 29.203 -6.768 -40.234 1.00 90.50 76 GLU A N 1
ATOM 633 C CA . GLU A 1 76 ? 28.068 -7.390 -39.541 1.00 90.50 76 GLU A CA 1
ATOM 634 C C . GLU A 1 76 ? 27.460 -6.460 -38.472 1.00 90.50 76 GLU A C 1
ATOM 636 O O . GLU A 1 76 ? 28.128 -5.557 -37.965 1.00 90.50 76 GLU A O 1
ATOM 641 N N . MET A 1 77 ? 26.189 -6.688 -38.119 1.00 92.62 77 MET A N 1
ATOM 642 C CA . MET A 1 77 ? 25.469 -5.911 -37.101 1.00 92.62 77 MET A CA 1
ATOM 643 C C . MET A 1 77 ? 25.679 -6.510 -35.699 1.00 92.62 77 MET A C 1
ATOM 645 O O . MET A 1 77 ? 25.348 -7.681 -35.501 1.00 92.62 77 MET A O 1
ATOM 649 N N . PRO A 1 78 ? 26.194 -5.745 -34.716 1.00 94.12 78 PRO A N 1
ATOM 650 C CA . PRO A 1 78 ? 26.408 -6.243 -33.358 1.00 94.12 78 PRO A CA 1
ATOM 651 C C . PRO A 1 78 ? 25.122 -6.576 -32.588 1.00 94.12 78 PRO A C 1
ATOM 653 O O . PRO A 1 78 ? 24.035 -6.066 -32.866 1.00 94.12 78 PRO A O 1
ATOM 656 N N . THR A 1 79 ? 25.282 -7.420 -31.567 1.00 92.31 79 THR A N 1
ATOM 657 C CA . THR A 1 79 ? 24.217 -7.921 -30.679 1.00 92.31 79 THR A CA 1
ATOM 658 C C . THR A 1 79 ? 24.386 -7.480 -29.218 1.00 92.31 79 THR A C 1
ATOM 660 O O . THR A 1 79 ? 23.766 -8.054 -28.326 1.00 92.31 79 THR A O 1
ATOM 663 N N . THR A 1 80 ? 25.242 -6.484 -28.964 1.00 95.12 80 THR A N 1
ATOM 664 C CA . THR A 1 80 ? 25.465 -5.859 -27.649 1.00 95.12 80 THR A CA 1
ATOM 665 C C . THR A 1 80 ? 25.739 -4.364 -27.817 1.00 95.12 80 THR A C 1
ATOM 667 O O . THR A 1 80 ? 26.220 -3.940 -28.871 1.00 95.12 80 THR A O 1
ATOM 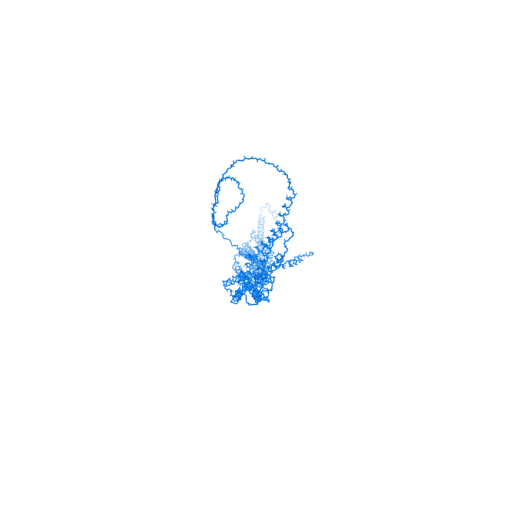670 N N . LEU A 1 81 ? 25.481 -3.561 -26.777 1.00 95.44 81 LEU A N 1
ATOM 671 C CA . LEU A 1 81 ? 25.715 -2.112 -26.811 1.00 95.44 81 LEU A CA 1
ATOM 672 C C . LEU A 1 81 ? 27.199 -1.768 -27.029 1.00 95.44 81 LEU A C 1
ATOM 674 O O . LEU A 1 81 ? 27.522 -1.024 -27.951 1.00 95.44 81 LEU A O 1
ATOM 678 N N . GLU A 1 82 ? 28.107 -2.376 -26.257 1.00 95.12 82 GLU A N 1
ATOM 679 C CA . GLU A 1 82 ? 29.563 -2.206 -26.420 1.00 95.12 82 GLU A CA 1
ATOM 680 C C . GLU A 1 82 ? 30.028 -2.585 -27.839 1.00 95.12 82 GLU A C 1
ATOM 682 O O . GLU A 1 82 ? 30.836 -1.882 -28.449 1.00 95.12 82 GLU A O 1
ATOM 687 N N . GLY A 1 83 ? 29.474 -3.665 -28.405 1.00 95.31 83 GLY A N 1
ATOM 688 C CA . GLY A 1 83 ? 29.753 -4.079 -29.778 1.00 95.31 83 GLY A CA 1
ATOM 689 C C . GLY A 1 83 ? 29.274 -3.054 -30.809 1.00 95.31 83 GLY A C 1
ATOM 690 O O . GLY A 1 83 ? 30.003 -2.761 -31.759 1.00 95.31 83 GLY A O 1
ATOM 691 N N . ALA A 1 84 ? 28.084 -2.481 -30.612 1.00 95.69 84 ALA A N 1
ATOM 692 C CA . ALA A 1 84 ? 27.522 -1.441 -31.472 1.00 95.69 84 ALA A CA 1
ATOM 693 C C . ALA A 1 84 ? 28.361 -0.153 -31.430 1.00 95.69 84 ALA A C 1
ATOM 695 O O . ALA A 1 84 ? 28.718 0.383 -32.477 1.00 95.69 84 ALA A O 1
ATOM 696 N N . GLU A 1 85 ? 28.760 0.306 -30.242 1.00 95.25 85 GLU A N 1
ATOM 697 C CA . GLU A 1 85 ? 29.629 1.479 -30.080 1.00 95.25 85 GLU A CA 1
ATOM 698 C C . GLU A 1 85 ? 31.023 1.262 -30.689 1.00 95.25 85 GLU A C 1
ATOM 700 O O . GLU A 1 85 ? 31.536 2.133 -31.400 1.00 95.25 85 GLU A O 1
ATOM 705 N N . ALA A 1 86 ? 31.613 0.076 -30.504 1.00 95.88 86 ALA A N 1
ATOM 706 C CA . ALA A 1 86 ? 32.876 -0.293 -31.139 1.00 95.88 86 ALA A CA 1
ATOM 707 C C . ALA A 1 86 ? 32.768 -0.348 -32.677 1.00 95.88 86 ALA A C 1
ATOM 709 O O . ALA A 1 86 ? 33.693 0.079 -33.374 1.00 95.88 86 ALA A O 1
ATOM 710 N N . ALA A 1 87 ? 31.644 -0.830 -33.219 1.00 95.12 87 ALA A N 1
ATOM 711 C CA . ALA A 1 87 ? 31.392 -0.867 -34.658 1.00 95.12 87 ALA A CA 1
ATOM 712 C C . ALA A 1 87 ? 31.161 0.533 -35.254 1.00 95.12 87 ALA A C 1
ATOM 714 O O . ALA A 1 87 ? 31.731 0.833 -36.303 1.00 95.12 87 ALA A O 1
ATOM 715 N N . ILE A 1 88 ? 30.411 1.409 -34.570 1.00 96.56 88 ILE A N 1
ATOM 716 C CA . ILE A 1 88 ? 30.263 2.829 -34.942 1.00 96.56 88 ILE A CA 1
ATOM 717 C C . ILE A 1 88 ? 31.637 3.487 -35.019 1.00 96.56 88 ILE A C 1
ATOM 719 O O . ILE A 1 88 ? 31.988 4.042 -36.058 1.00 96.56 88 ILE A O 1
ATOM 723 N N . LYS A 1 89 ? 32.447 3.367 -33.960 1.00 96.31 89 LYS A N 1
ATOM 724 C CA . LYS A 1 89 ? 33.786 3.960 -33.927 1.00 96.31 89 LYS A CA 1
ATOM 725 C C . LYS A 1 89 ? 34.668 3.432 -35.061 1.00 96.31 89 LYS A C 1
ATOM 727 O O . LYS A 1 89 ? 35.295 4.219 -35.759 1.00 96.31 89 LYS A O 1
ATOM 732 N N . LYS A 1 90 ? 34.672 2.115 -35.296 1.00 95.56 90 LYS A N 1
ATOM 733 C CA . LYS A 1 90 ? 35.406 1.488 -36.406 1.00 95.56 90 LYS A CA 1
ATOM 734 C C . LYS A 1 90 ? 34.957 2.025 -37.774 1.00 95.56 90 LYS A C 1
ATOM 736 O O . LYS A 1 90 ? 35.797 2.184 -38.657 1.00 95.56 90 LYS A O 1
ATOM 741 N N . GLN A 1 91 ? 33.666 2.310 -37.952 1.00 96.25 91 GLN A N 1
ATOM 742 C CA . GLN A 1 91 ? 33.123 2.901 -39.178 1.00 96.25 91 GLN A CA 1
ATOM 743 C C . GLN A 1 91 ? 33.502 4.385 -39.323 1.00 96.25 91 GLN A C 1
ATOM 745 O O . GLN A 1 91 ? 33.804 4.822 -40.430 1.00 96.25 91 GLN A O 1
ATOM 750 N N . GLU A 1 92 ? 33.555 5.155 -38.234 1.00 96.12 92 GLU A N 1
ATOM 751 C CA . GLU A 1 92 ? 33.999 6.560 -38.236 1.00 96.12 92 GLU A CA 1
ATOM 752 C C . GLU A 1 92 ? 35.519 6.686 -38.471 1.00 96.12 92 GLU A C 1
ATOM 754 O O . GLU A 1 92 ? 35.954 7.499 -39.294 1.00 96.12 92 GLU A O 1
ATOM 759 N N . ASP A 1 93 ? 36.325 5.812 -37.858 1.00 96.00 93 ASP A N 1
ATOM 760 C CA . ASP A 1 93 ? 37.754 5.647 -38.156 1.00 96.00 93 ASP A CA 1
ATOM 761 C C . ASP A 1 93 ? 37.954 5.274 -39.645 1.00 96.00 93 ASP A C 1
ATOM 763 O O . ASP A 1 93 ? 38.773 5.873 -40.344 1.00 96.00 93 ASP A O 1
ATOM 767 N N . PHE A 1 94 ? 37.163 4.331 -40.176 1.00 95.12 94 PHE A N 1
ATOM 768 C CA . PHE A 1 94 ? 37.207 3.926 -41.588 1.00 95.12 94 PHE A CA 1
ATOM 769 C C . PHE A 1 94 ? 36.804 5.056 -42.549 1.00 95.12 94 PHE A C 1
ATOM 771 O O . PHE A 1 94 ? 37.526 5.303 -43.517 1.00 95.12 94 PHE A O 1
ATOM 778 N N . MET A 1 95 ? 35.725 5.796 -42.273 1.00 94.81 95 MET A N 1
ATOM 779 C CA . MET A 1 95 ? 35.330 6.970 -43.064 1.00 94.81 95 MET A CA 1
ATOM 780 C C . MET A 1 95 ? 36.412 8.058 -43.040 1.00 94.81 95 MET A C 1
ATOM 782 O O . MET A 1 95 ? 36.733 8.610 -44.089 1.00 94.81 95 MET A O 1
ATOM 786 N N . THR A 1 96 ? 37.092 8.263 -41.908 1.00 95.38 96 THR A N 1
ATOM 787 C CA . THR A 1 96 ? 38.263 9.156 -41.837 1.00 95.38 96 THR A CA 1
ATOM 788 C C . THR A 1 96 ? 39.383 8.700 -42.788 1.00 95.38 96 THR A C 1
ATOM 790 O O . THR A 1 96 ? 40.037 9.526 -43.428 1.00 95.38 96 THR A O 1
ATOM 793 N N . THR A 1 97 ? 39.588 7.385 -42.965 1.00 93.88 97 THR A N 1
ATOM 794 C CA . THR A 1 97 ? 40.523 6.880 -43.992 1.00 93.88 97 THR A CA 1
ATOM 795 C C . THR A 1 97 ? 40.013 7.044 -45.425 1.00 93.88 97 THR A C 1
ATOM 797 O O . THR A 1 97 ? 40.844 7.146 -46.329 1.00 93.88 97 THR A O 1
ATOM 800 N N . MET A 1 98 ? 38.690 7.097 -45.646 1.00 93.75 98 MET A N 1
ATOM 801 C CA . MET A 1 98 ? 38.083 7.424 -46.944 1.00 93.75 98 MET A CA 1
ATOM 802 C C . MET A 1 98 ? 38.360 8.880 -47.323 1.00 93.75 98 MET A C 1
ATOM 804 O O . MET A 1 98 ? 38.954 9.114 -48.375 1.00 93.75 98 MET A O 1
ATOM 808 N N . ASP A 1 99 ? 38.050 9.832 -46.441 1.00 93.56 99 ASP A N 1
ATOM 809 C CA . ASP A 1 99 ? 38.325 11.262 -46.649 1.00 93.56 99 ASP A CA 1
ATOM 810 C C . ASP A 1 99 ? 39.828 11.518 -46.897 1.00 93.56 99 ASP A C 1
ATOM 812 O O . ASP A 1 99 ? 40.213 12.263 -47.797 1.00 93.56 99 ASP A O 1
ATOM 816 N N . ALA A 1 100 ? 40.713 10.805 -46.189 1.00 92.94 100 ALA A N 1
ATOM 817 C CA . ALA A 1 100 ? 42.166 10.884 -46.386 1.00 92.94 100 ALA A CA 1
ATOM 818 C C . ALA A 1 100 ? 42.692 10.272 -47.712 1.00 92.94 100 ALA A C 1
ATOM 820 O O . ALA A 1 100 ? 43.886 10.397 -48.021 1.00 92.94 100 ALA A O 1
ATOM 821 N N . ASN A 1 101 ? 41.848 9.593 -48.502 1.00 92.31 101 ASN A N 1
ATOM 822 C CA . ASN A 1 101 ? 42.180 9.145 -49.862 1.00 92.31 101 ASN A CA 1
ATOM 823 C C . ASN A 1 101 ? 41.315 9.778 -50.969 1.00 92.31 101 ASN A C 1
ATOM 825 O O . ASN A 1 101 ? 41.722 9.724 -52.131 1.00 92.31 101 ASN A O 1
ATOM 829 N N . GLU A 1 102 ? 40.217 10.453 -50.618 1.00 93.31 102 GLU A N 1
ATOM 830 C CA . GLU A 1 102 ? 39.321 11.165 -51.537 1.00 93.31 102 GLU A CA 1
ATOM 831 C C . GLU A 1 102 ? 40.073 12.105 -52.489 1.00 93.31 102 GLU A C 1
ATOM 833 O O . GLU A 1 102 ? 39.878 12.020 -53.700 1.00 93.31 102 GLU A O 1
ATOM 838 N N . GLU A 1 103 ? 40.993 12.941 -51.988 1.00 92.69 103 GLU A N 1
ATOM 839 C CA . GLU A 1 103 ? 41.764 13.874 -52.830 1.00 92.69 103 GLU A CA 1
ATOM 840 C C . GLU A 1 103 ? 42.496 13.153 -53.978 1.00 92.69 103 GLU A C 1
ATOM 842 O O . GLU A 1 103 ? 42.572 13.666 -55.092 1.00 92.69 103 GLU A O 1
ATOM 847 N N . LYS A 1 104 ? 42.982 11.926 -53.748 1.00 93.56 104 LYS A N 1
ATOM 848 C CA . LYS A 1 104 ? 43.700 11.130 -54.758 1.00 93.56 104 LYS A CA 1
ATOM 849 C C . LYS A 1 104 ? 42.749 10.543 -55.798 1.00 93.56 104 LYS A C 1
ATOM 851 O O . LYS A 1 104 ? 43.103 10.495 -56.973 1.00 93.56 104 LYS A O 1
ATOM 856 N N . ILE A 1 105 ? 41.554 10.120 -55.385 1.00 95.12 105 ILE A N 1
ATOM 857 C CA . ILE A 1 105 ? 40.509 9.629 -56.295 1.00 95.12 105 ILE A CA 1
ATOM 858 C C . ILE A 1 105 ? 39.995 10.794 -57.154 1.00 95.12 105 ILE A C 1
ATOM 860 O O . ILE A 1 105 ? 40.008 10.711 -58.383 1.00 95.12 105 ILE A O 1
ATOM 864 N N . ASN A 1 106 ? 39.664 11.921 -56.522 1.00 95.25 106 ASN A N 1
ATOM 865 C CA . ASN A 1 106 ? 39.192 13.131 -57.192 1.00 95.25 106 ASN A CA 1
ATOM 866 C C . ASN A 1 106 ? 40.259 13.729 -58.128 1.00 95.25 106 ASN A C 1
ATOM 868 O O . ASN A 1 106 ? 39.923 14.171 -59.224 1.00 95.25 106 ASN A O 1
ATOM 872 N N . ALA A 1 107 ? 41.549 13.670 -57.777 1.00 95.88 107 ALA A N 1
ATOM 873 C CA . ALA A 1 107 ? 42.637 14.084 -58.667 1.00 95.88 107 ALA A CA 1
ATOM 874 C C . ALA A 1 107 ? 42.761 13.203 -59.926 1.00 95.88 107 ALA A C 1
ATOM 876 O O . ALA A 1 107 ? 43.094 13.719 -60.995 1.00 95.88 107 ALA A O 1
ATOM 877 N N . VAL A 1 108 ? 42.472 11.897 -59.840 1.00 96.19 108 VAL A N 1
ATOM 878 C CA . VAL A 1 108 ? 42.431 10.995 -61.008 1.00 96.19 108 VAL A CA 1
ATOM 879 C C . VAL A 1 108 ? 41.231 11.315 -61.900 1.00 96.19 108 VAL A C 1
ATOM 881 O O . VAL A 1 108 ? 41.403 11.454 -63.113 1.00 96.19 108 VAL A O 1
ATOM 884 N N . VAL A 1 109 ? 40.047 11.502 -61.307 1.00 96.62 109 VAL A N 1
ATOM 885 C CA . VAL A 1 109 ? 38.816 11.923 -62.002 1.00 96.62 109 VAL A CA 1
ATOM 886 C C . VAL A 1 109 ? 39.032 13.251 -62.738 1.00 96.62 109 VAL A C 1
ATOM 888 O O . VAL A 1 109 ? 38.799 13.336 -63.942 1.00 96.62 109 VAL A O 1
ATOM 891 N N . GLU A 1 110 ? 39.559 14.267 -62.054 1.00 96.31 110 GLU A N 1
ATOM 892 C CA . GLU A 1 110 ? 39.847 15.592 -62.618 1.00 96.31 110 GLU A CA 1
ATOM 893 C C . GLU A 1 110 ? 40.933 15.546 -63.707 1.00 96.31 110 GLU A C 1
ATOM 895 O O . GLU A 1 110 ? 40.801 16.187 -64.750 1.00 96.31 110 GLU A O 1
ATOM 900 N N . THR A 1 111 ? 41.989 14.745 -63.522 1.00 95.56 111 THR A N 1
ATOM 901 C CA . THR A 1 111 ? 43.018 14.542 -64.558 1.00 95.56 111 THR A CA 1
ATOM 902 C C . THR A 1 111 ? 42.418 13.901 -65.810 1.00 95.56 111 THR A C 1
ATOM 904 O O . THR A 1 111 ? 42.711 14.340 -66.921 1.00 95.56 111 THR A O 1
ATOM 907 N N . GLY A 1 112 ? 41.540 12.907 -65.652 1.00 95.69 112 GLY A N 1
ATOM 908 C CA . GLY A 1 112 ? 40.826 12.297 -66.773 1.00 95.69 112 GLY A CA 1
ATOM 909 C C . GLY A 1 112 ? 39.902 13.288 -67.489 1.00 95.69 112 GLY A C 1
ATOM 910 O O . GLY A 1 112 ? 39.984 13.412 -68.710 1.00 95.69 112 GLY A O 1
ATOM 911 N N . ARG A 1 113 ? 39.101 14.064 -66.743 1.00 96.06 113 ARG A N 1
ATOM 912 C CA . ARG A 1 113 ? 38.223 15.121 -67.291 1.00 96.06 113 ARG A CA 1
ATOM 913 C C . ARG A 1 113 ? 39.007 16.153 -68.112 1.00 96.06 113 ARG A C 1
ATOM 915 O O . ARG A 1 113 ? 38.576 16.516 -69.206 1.00 96.06 113 ARG A O 1
ATOM 922 N N . ARG A 1 114 ? 40.195 16.564 -67.647 1.00 95.25 114 ARG A N 1
ATOM 923 C CA . ARG A 1 114 ? 41.102 17.444 -68.409 1.00 95.25 114 ARG A CA 1
ATOM 924 C C . ARG A 1 114 ? 41.608 16.788 -69.691 1.00 95.25 114 ARG A C 1
ATOM 926 O O . ARG A 1 114 ? 41.480 17.389 -70.748 1.00 95.25 114 ARG A O 1
ATOM 933 N N . LEU A 1 115 ? 42.085 15.540 -69.640 1.00 94.06 115 LEU A N 1
ATOM 934 C CA . LEU A 1 115 ? 42.553 14.829 -70.841 1.00 94.06 115 LEU A CA 1
ATOM 935 C C . LEU A 1 115 ? 41.448 14.624 -71.894 1.00 94.06 115 LEU A C 1
ATOM 937 O O . LEU A 1 115 ? 41.747 14.628 -73.088 1.00 94.06 115 LEU A O 1
ATOM 941 N N . VAL A 1 116 ? 40.188 14.478 -71.472 1.00 94.75 116 VAL A N 1
ATOM 942 C CA . VAL A 1 116 ? 39.031 14.472 -72.382 1.00 94.75 116 VAL A CA 1
ATOM 943 C C . VAL A 1 116 ? 38.823 15.857 -73.004 1.00 94.75 116 VAL A C 1
ATOM 945 O O . VAL A 1 116 ? 38.709 15.963 -74.226 1.00 94.75 116 VAL A O 1
ATOM 948 N N . SER A 1 117 ? 38.837 16.918 -72.188 1.00 93.94 117 SER A N 1
ATOM 949 C CA . SER A 1 117 ? 38.682 18.312 -72.635 1.00 93.94 117 SER A CA 1
ATOM 950 C C . SER A 1 117 ? 39.809 18.795 -73.560 1.00 93.94 117 SER A C 1
ATOM 952 O O . SER A 1 117 ? 39.554 19.601 -74.452 1.00 93.94 117 SER A O 1
ATOM 954 N N . ASP A 1 118 ? 41.034 18.301 -73.371 1.00 90.62 118 ASP A N 1
ATOM 955 C CA . ASP A 1 118 ? 42.209 18.606 -74.200 1.00 90.62 118 ASP A CA 1
ATOM 956 C C . ASP A 1 118 ? 42.208 17.840 -75.543 1.00 90.62 118 ASP A C 1
ATOM 958 O O . ASP A 1 118 ? 43.091 18.043 -76.379 1.00 90.62 118 ASP A O 1
ATOM 962 N N . GLY A 1 119 ? 41.228 16.955 -75.775 1.00 88.44 119 GLY A N 1
ATOM 963 C CA . GLY A 1 119 ? 41.062 16.230 -77.037 1.00 88.44 119 GLY A CA 1
ATOM 964 C C . GLY A 1 119 ? 42.051 15.078 -77.242 1.00 88.44 119 GLY A C 1
ATOM 965 O O . GLY A 1 119 ? 42.585 14.914 -78.341 1.00 88.44 119 GLY A O 1
ATOM 966 N N . ASN A 1 120 ? 42.319 14.281 -76.200 1.00 91.38 120 ASN A N 1
ATOM 967 C CA . ASN A 1 120 ? 43.175 13.095 -76.305 1.00 91.38 120 ASN A CA 1
ATOM 968 C C . ASN A 1 120 ? 42.617 12.063 -77.311 1.00 91.38 120 ASN A C 1
ATOM 970 O O . ASN A 1 120 ? 41.418 11.797 -77.338 1.00 91.38 120 ASN A O 1
ATOM 974 N N . ILE A 1 121 ? 43.486 11.379 -78.068 1.00 89.31 121 ILE A N 1
ATOM 975 C CA . ILE A 1 121 ? 43.098 10.279 -78.987 1.00 89.31 121 ILE A CA 1
ATOM 976 C C . ILE A 1 121 ? 42.236 9.195 -78.298 1.00 89.31 121 ILE A C 1
ATOM 978 O O . ILE A 1 121 ? 41.479 8.492 -78.961 1.00 89.31 121 ILE A O 1
ATOM 982 N N . ASN A 1 122 ? 42.360 9.034 -76.976 1.00 92.38 122 ASN A N 1
ATOM 983 C CA . ASN A 1 122 ? 41.669 8.009 -76.191 1.00 92.38 122 ASN A CA 1
ATOM 984 C C . ASN A 1 122 ? 40.466 8.545 -75.386 1.00 92.38 122 ASN A C 1
ATOM 986 O O . ASN A 1 122 ? 40.020 7.835 -74.484 1.00 92.38 122 ASN A O 1
ATOM 990 N N . SER A 1 123 ? 39.965 9.762 -75.657 1.00 92.94 123 SER A N 1
ATOM 991 C CA . SER A 1 123 ? 38.950 10.443 -74.829 1.00 92.94 123 SER A CA 1
ATOM 992 C C . SER A 1 123 ? 37.776 9.556 -74.405 1.00 92.94 123 SER A C 1
ATOM 994 O O . SER A 1 123 ? 37.502 9.495 -73.212 1.00 92.94 123 SER A O 1
ATOM 996 N N . ASP A 1 124 ? 37.155 8.798 -75.314 1.00 93.56 124 ASP A N 1
ATOM 997 C CA . ASP A 1 124 ? 36.010 7.925 -74.990 1.00 93.56 124 ASP A CA 1
ATOM 998 C C . ASP A 1 124 ? 36.331 6.939 -73.848 1.00 93.56 124 ASP A C 1
ATOM 1000 O O . ASP A 1 124 ? 35.589 6.821 -72.876 1.00 93.56 124 ASP A O 1
ATOM 1004 N N . ARG A 1 125 ? 37.506 6.296 -73.906 1.00 94.00 125 ARG A N 1
ATOM 1005 C CA . ARG A 1 125 ? 37.985 5.336 -72.892 1.00 94.00 125 ARG A CA 1
ATOM 1006 C C . ARG A 1 125 ? 38.456 5.994 -71.601 1.00 94.00 125 ARG A C 1
ATOM 1008 O O . ARG A 1 125 ? 38.506 5.339 -70.561 1.00 94.00 125 ARG A O 1
ATOM 1015 N N . ILE A 1 126 ? 38.884 7.254 -71.671 1.00 95.25 126 ILE A N 1
ATOM 1016 C CA . ILE A 1 126 ? 39.200 8.048 -70.481 1.00 95.25 126 ILE A CA 1
ATOM 1017 C C . ILE A 1 126 ? 37.888 8.402 -69.781 1.00 95.25 126 ILE A C 1
ATOM 1019 O O . ILE A 1 126 ? 37.784 8.179 -68.580 1.00 95.25 126 ILE A O 1
ATOM 1023 N N . GLN A 1 127 ? 36.876 8.845 -70.530 1.00 95.88 127 GLN A N 1
ATOM 1024 C CA . GLN A 1 127 ? 35.549 9.189 -70.027 1.00 95.88 127 GLN A CA 1
ATOM 1025 C C . GLN A 1 127 ? 34.860 7.982 -69.366 1.00 95.88 127 GLN A C 1
ATOM 1027 O O . GLN A 1 127 ? 34.500 8.068 -68.196 1.00 95.88 127 GLN A O 1
ATOM 1032 N N . GLU A 1 128 ? 34.814 6.819 -70.034 1.00 95.94 128 GLU A N 1
ATOM 1033 C CA . GLU A 1 128 ? 34.320 5.554 -69.450 1.00 95.94 128 GLU A CA 1
ATOM 1034 C C . GLU A 1 128 ? 34.977 5.226 -68.092 1.00 95.94 128 GLU A C 1
ATOM 1036 O O . GLU A 1 128 ? 34.318 4.744 -67.168 1.00 95.94 128 GLU A O 1
ATOM 1041 N N . LYS A 1 129 ? 36.287 5.482 -67.953 1.00 95.88 129 LYS A N 1
ATOM 1042 C CA . LYS A 1 129 ? 37.035 5.227 -66.712 1.00 95.88 129 LYS A CA 1
ATOM 1043 C C . LYS A 1 129 ? 36.864 6.306 -65.649 1.00 95.88 129 LYS A C 1
ATOM 1045 O O . LYS A 1 129 ? 36.862 5.967 -64.469 1.00 95.88 129 LYS A O 1
ATOM 1050 N N . VAL A 1 130 ? 36.712 7.564 -66.052 1.00 97.12 130 VAL A N 1
ATOM 1051 C CA . VAL A 1 130 ? 36.370 8.690 -65.175 1.00 97.12 130 VAL A CA 1
ATOM 1052 C C . VAL A 1 130 ? 35.012 8.438 -64.534 1.00 97.12 130 VAL A C 1
ATOM 1054 O O . VAL A 1 130 ? 34.928 8.391 -63.309 1.00 97.12 130 VAL A O 1
ATOM 1057 N N . ASP A 1 131 ? 33.982 8.191 -65.343 1.00 96.31 131 ASP A N 1
ATOM 1058 C CA . ASP A 1 131 ? 32.610 8.022 -64.862 1.00 96.31 131 ASP A CA 1
ATOM 1059 C C . ASP A 1 131 ? 32.480 6.759 -64.000 1.00 96.31 131 ASP A C 1
ATOM 1061 O O . ASP A 1 131 ? 31.916 6.807 -62.910 1.00 96.31 131 ASP A O 1
ATOM 1065 N N . SER A 1 132 ? 33.123 5.652 -64.400 1.00 96.88 132 SER A N 1
ATOM 1066 C CA . SER A 1 132 ? 33.155 4.422 -63.597 1.00 96.88 132 SER A CA 1
ATOM 1067 C C . SER A 1 132 ? 33.865 4.572 -62.241 1.00 96.88 132 SER A C 1
ATOM 1069 O O . SER A 1 132 ? 33.584 3.774 -61.343 1.00 96.88 132 SER A O 1
ATOM 1071 N N . ILE A 1 133 ? 34.795 5.520 -62.077 1.00 96.62 133 ILE A N 1
ATOM 1072 C CA . ILE A 1 133 ? 35.432 5.818 -60.782 1.00 96.62 133 ILE A CA 1
ATOM 1073 C C . ILE A 1 133 ? 34.563 6.781 -59.965 1.00 96.62 133 ILE A C 1
ATOM 1075 O O . ILE A 1 133 ? 34.369 6.538 -58.775 1.00 96.62 133 ILE A O 1
ATOM 1079 N N . ASP A 1 134 ? 34.010 7.820 -60.595 1.00 96.25 134 ASP A N 1
ATOM 1080 C CA . ASP A 1 134 ? 33.144 8.830 -59.967 1.00 96.25 134 ASP A CA 1
ATOM 1081 C C . ASP A 1 134 ? 31.869 8.182 -59.385 1.00 96.25 134 ASP A C 1
ATOM 1083 O O . ASP A 1 134 ? 31.547 8.382 -58.212 1.00 96.25 134 ASP A O 1
ATOM 1087 N N . ASP A 1 135 ? 31.207 7.303 -60.151 1.00 96.00 135 ASP A N 1
ATOM 1088 C CA . ASP A 1 135 ? 30.037 6.528 -59.710 1.00 96.00 135 ASP A CA 1
ATOM 1089 C C . ASP A 1 135 ? 30.346 5.606 -58.525 1.00 96.00 135 ASP A C 1
ATOM 1091 O O . ASP A 1 135 ? 29.587 5.559 -57.555 1.00 96.00 135 ASP A O 1
ATOM 1095 N N . ARG A 1 136 ? 31.465 4.871 -58.580 1.00 96.50 136 ARG A N 1
ATOM 1096 C CA . ARG A 1 136 ? 31.871 3.959 -57.498 1.00 96.50 136 ARG A CA 1
ATOM 1097 C C . ARG A 1 136 ? 32.258 4.720 -56.236 1.00 96.50 136 ARG A C 1
ATOM 1099 O O . ARG A 1 136 ? 31.884 4.304 -55.144 1.00 96.50 136 ARG A O 1
ATOM 1106 N N . HIS A 1 137 ? 32.965 5.841 -56.369 1.00 95.69 137 HIS A N 1
ATOM 1107 C CA . HIS A 1 137 ? 33.340 6.673 -55.230 1.00 95.69 137 HIS A CA 1
ATOM 1108 C C . HIS A 1 137 ? 32.106 7.272 -54.541 1.00 95.69 137 HIS A C 1
ATOM 1110 O O . HIS A 1 137 ? 31.954 7.115 -53.327 1.00 95.69 137 HIS A O 1
ATOM 1116 N N . ARG A 1 138 ? 31.181 7.852 -55.322 1.00 94.88 138 ARG A N 1
ATOM 1117 C CA . ARG A 1 138 ? 29.868 8.322 -54.851 1.00 94.88 138 ARG A CA 1
ATOM 1118 C C . ARG A 1 138 ? 29.112 7.217 -54.113 1.00 94.88 138 ARG A C 1
ATOM 1120 O O . ARG A 1 138 ? 28.789 7.385 -52.938 1.00 94.88 138 ARG A O 1
ATOM 1127 N N . LYS A 1 139 ? 28.921 6.060 -54.755 1.00 95.88 139 LYS A N 1
ATOM 1128 C CA . LYS A 1 139 ? 28.170 4.939 -54.177 1.00 95.88 139 LYS A CA 1
ATOM 1129 C C . LYS A 1 139 ? 28.816 4.378 -52.907 1.00 95.88 139 LYS A C 1
ATOM 1131 O O . LYS A 1 139 ? 28.105 4.025 -51.968 1.00 95.88 139 LYS A O 1
ATOM 1136 N N . ASN A 1 140 ? 30.147 4.315 -52.837 1.00 95.06 140 ASN A N 1
ATOM 1137 C CA . ASN A 1 140 ? 30.853 3.917 -51.616 1.00 95.06 140 ASN A CA 1
ATOM 1138 C C . ASN A 1 140 ? 30.616 4.913 -50.478 1.00 95.06 140 ASN A C 1
ATOM 1140 O O . ASN A 1 140 ? 30.413 4.491 -49.342 1.00 95.06 140 ASN A O 1
ATOM 1144 N N . ARG A 1 141 ? 30.615 6.221 -50.765 1.00 94.56 141 ARG A N 1
ATOM 1145 C CA . ARG A 1 141 ? 30.366 7.268 -49.764 1.00 94.56 141 ARG A CA 1
ATOM 1146 C C . ARG A 1 141 ? 28.927 7.231 -49.239 1.00 94.56 141 ARG A C 1
ATOM 1148 O O . ARG A 1 141 ? 28.724 7.324 -48.030 1.00 94.56 141 ARG A O 1
ATOM 1155 N N . GLU A 1 142 ? 27.957 7.028 -50.128 1.00 95.62 142 GLU A N 1
ATOM 1156 C CA . GLU A 1 142 ? 26.544 6.798 -49.791 1.00 95.62 142 GLU A CA 1
ATOM 1157 C C . GLU A 1 142 ? 26.402 5.550 -48.900 1.00 95.62 142 GLU A C 1
ATOM 1159 O O . GLU A 1 142 ? 25.961 5.652 -47.755 1.00 95.62 142 GLU A O 1
ATOM 1164 N N . THR A 1 143 ? 26.916 4.402 -49.355 1.00 95.81 143 THR A N 1
ATOM 1165 C CA . THR A 1 143 ? 26.878 3.119 -48.623 1.00 95.81 143 THR A CA 1
ATOM 1166 C C . THR A 1 143 ? 27.563 3.206 -47.248 1.00 95.81 143 THR A C 1
ATOM 1168 O O . THR A 1 143 ? 27.088 2.619 -46.275 1.00 95.81 143 THR A O 1
ATOM 1171 N N . ALA A 1 144 ? 28.672 3.948 -47.132 1.00 95.19 144 ALA A N 1
ATOM 1172 C CA . ALA A 1 144 ? 29.373 4.164 -45.866 1.00 95.19 144 ALA A CA 1
ATOM 1173 C C . ALA A 1 144 ? 28.558 5.004 -44.871 1.00 95.19 144 ALA A C 1
ATOM 1175 O O . ALA A 1 144 ? 28.575 4.718 -43.671 1.00 95.19 144 ALA A O 1
ATOM 1176 N N . SER A 1 145 ? 27.823 6.003 -45.367 1.00 95.44 145 SER A N 1
ATOM 1177 C CA . SER A 1 145 ? 26.916 6.825 -44.564 1.00 95.44 145 SER A CA 1
ATOM 1178 C C . SER A 1 145 ? 25.688 6.028 -44.107 1.00 95.44 145 SER A C 1
ATOM 1180 O O . SER A 1 145 ? 25.364 6.036 -42.921 1.00 95.44 145 SER A O 1
ATOM 1182 N N . GLU A 1 146 ? 25.070 5.253 -45.004 1.00 94.81 146 GLU A N 1
ATOM 1183 C CA . GLU A 1 146 ? 23.951 4.350 -44.690 1.00 94.81 146 GLU A CA 1
ATOM 1184 C C . GLU A 1 146 ? 24.334 3.250 -43.688 1.00 94.81 146 GLU A C 1
ATOM 1186 O O . GLU A 1 146 ? 23.528 2.859 -42.843 1.00 94.81 146 GLU A O 1
ATOM 1191 N N . LEU A 1 147 ? 25.564 2.731 -43.761 1.00 95.56 147 LEU A N 1
ATOM 1192 C CA . LEU A 1 147 ? 26.090 1.790 -42.771 1.00 95.56 147 LEU A CA 1
ATOM 1193 C C . LEU A 1 147 ? 26.298 2.466 -41.407 1.00 95.56 147 LEU A C 1
ATOM 1195 O O . LEU A 1 147 ? 25.927 1.889 -40.389 1.00 95.56 147 LEU A O 1
ATOM 1199 N N . LEU A 1 148 ? 26.831 3.693 -41.373 1.00 95.69 148 LEU A N 1
ATOM 1200 C CA . LEU A 1 148 ? 27.014 4.441 -40.125 1.00 95.69 148 LEU A CA 1
ATOM 1201 C C . LEU A 1 148 ? 25.679 4.789 -39.447 1.00 95.69 148 LEU A C 1
ATOM 1203 O O . LEU A 1 148 ? 25.599 4.728 -38.220 1.00 95.69 148 LEU A O 1
ATOM 1207 N N . MET A 1 149 ? 24.640 5.120 -40.222 1.00 93.62 149 MET A N 1
ATOM 1208 C CA . MET A 1 149 ? 23.285 5.315 -39.693 1.00 93.62 149 MET A CA 1
ATOM 1209 C C . MET A 1 149 ? 22.746 4.014 -39.091 1.00 93.62 149 MET A C 1
ATOM 1211 O O . MET A 1 149 ? 22.508 3.973 -37.889 1.00 93.62 149 MET A O 1
ATOM 1215 N N . ARG A 1 150 ? 22.715 2.910 -39.855 1.00 93.31 150 ARG A N 1
ATOM 1216 C CA . ARG A 1 150 ? 22.224 1.609 -39.356 1.00 93.31 150 ARG A CA 1
ATOM 1217 C C . ARG A 1 150 ? 22.975 1.089 -38.125 1.00 93.31 150 ARG A C 1
ATOM 1219 O O . ARG A 1 150 ? 22.374 0.438 -37.278 1.00 93.31 150 ARG A O 1
ATOM 1226 N N . LEU A 1 151 ? 24.270 1.388 -37.986 1.00 94.88 151 LEU A N 1
ATOM 1227 C CA . LEU A 1 151 ? 25.036 1.066 -36.774 1.00 94.88 151 LEU A CA 1
ATOM 1228 C C . LEU A 1 151 ? 24.621 1.929 -35.567 1.00 94.88 151 LEU A C 1
ATOM 1230 O O . LEU A 1 151 ? 24.558 1.420 -34.448 1.00 94.88 151 LEU A O 1
ATOM 1234 N N . LYS A 1 152 ? 24.287 3.209 -35.775 1.00 94.56 152 LYS A N 1
ATOM 1235 C CA . LYS A 1 152 ? 23.709 4.089 -34.739 1.00 94.56 152 LYS A CA 1
ATOM 1236 C C . LYS A 1 152 ? 22.286 3.666 -34.368 1.00 94.56 152 LYS A C 1
ATOM 1238 O O . LYS A 1 152 ? 21.944 3.676 -33.189 1.00 94.56 152 LYS A O 1
ATOM 1243 N N . ASP A 1 153 ? 21.512 3.190 -35.336 1.00 93.75 153 ASP A N 1
ATOM 1244 C CA . ASP A 1 153 ? 20.174 2.642 -35.114 1.00 93.75 153 ASP A CA 1
ATOM 1245 C C . ASP A 1 153 ? 20.213 1.323 -34.330 1.00 93.75 153 ASP A C 1
ATOM 1247 O O . ASP A 1 153 ? 19.486 1.171 -33.346 1.00 93.75 153 ASP A O 1
ATOM 1251 N N . ASN A 1 154 ? 21.144 0.427 -34.674 1.00 94.81 154 ASN A N 1
ATOM 1252 C CA . ASN A 1 154 ? 21.450 -0.775 -33.900 1.00 94.81 154 ASN A CA 1
ATOM 1253 C C . ASN A 1 154 ? 21.867 -0.434 -32.459 1.00 94.81 154 ASN A C 1
ATOM 1255 O O . ASN A 1 154 ? 21.314 -1.026 -31.536 1.00 94.81 154 ASN A O 1
ATOM 1259 N N . ARG A 1 155 ? 22.764 0.541 -32.237 1.00 95.31 155 ARG A N 1
ATOM 1260 C CA . ARG A 1 155 ? 23.156 0.990 -30.884 1.00 95.31 155 ARG A CA 1
ATOM 1261 C C . ARG A 1 155 ? 21.953 1.420 -30.046 1.00 95.31 155 ARG A C 1
ATOM 1263 O O . ARG A 1 155 ? 21.863 1.022 -28.889 1.00 95.31 155 ARG A O 1
ATOM 1270 N N . ASP A 1 156 ? 21.044 2.214 -30.605 1.00 94.94 156 ASP A N 1
ATOM 1271 C CA . ASP A 1 156 ? 19.887 2.720 -29.854 1.00 94.94 156 ASP A CA 1
ATOM 1272 C C . ASP A 1 156 ? 18.946 1.583 -29.430 1.00 94.94 156 ASP A C 1
ATOM 1274 O O . ASP A 1 156 ? 18.498 1.548 -28.283 1.00 94.94 156 ASP A O 1
ATOM 1278 N N . LEU A 1 157 ? 18.741 0.592 -30.307 1.00 95.38 157 LEU A N 1
ATOM 1279 C CA . LEU A 1 157 ? 18.030 -0.640 -29.965 1.00 95.38 157 LEU A CA 1
ATOM 1280 C C . LEU A 1 157 ? 18.786 -1.473 -28.914 1.00 95.38 157 LEU A C 1
ATOM 1282 O O . LEU A 1 157 ? 18.174 -1.929 -27.953 1.00 95.38 157 LEU A O 1
ATOM 1286 N N . GLN A 1 158 ? 20.104 -1.657 -29.052 1.00 96.56 158 GLN A N 1
ATOM 1287 C CA . GLN A 1 158 ? 20.910 -2.406 -28.077 1.00 96.56 158 GLN A CA 1
ATOM 1288 C C . GLN A 1 158 ? 20.899 -1.754 -26.691 1.00 96.56 158 GLN A C 1
ATOM 1290 O O . GLN A 1 158 ? 20.846 -2.461 -25.686 1.00 96.56 158 GLN A O 1
ATOM 1295 N N . LYS A 1 159 ? 20.886 -0.417 -26.624 1.00 96.12 159 LYS A N 1
ATOM 1296 C CA . LYS A 1 159 ? 20.722 0.307 -25.365 1.00 96.12 159 LYS A CA 1
ATOM 1297 C C . LYS A 1 159 ? 19.348 0.036 -24.747 1.00 96.12 159 LYS A C 1
ATOM 1299 O O . LYS A 1 159 ? 19.291 -0.389 -23.600 1.00 96.12 159 LYS A O 1
ATOM 1304 N N . PHE A 1 160 ? 18.265 0.210 -25.507 1.00 97.00 160 PHE A N 1
ATOM 1305 C CA . PHE A 1 160 ? 16.909 -0.074 -25.025 1.00 97.00 160 PHE A CA 1
ATOM 1306 C C . PHE A 1 160 ? 16.764 -1.523 -24.519 1.00 97.00 160 PHE A C 1
ATOM 1308 O O . PHE A 1 160 ? 16.166 -1.762 -23.469 1.00 97.00 160 PHE A O 1
ATOM 1315 N N . LEU A 1 161 ? 17.361 -2.494 -25.220 1.00 96.12 161 LEU A N 1
ATOM 1316 C CA . LEU A 1 161 ? 17.388 -3.898 -24.798 1.00 96.12 161 LEU A CA 1
ATOM 1317 C C . LEU A 1 161 ? 18.167 -4.111 -23.489 1.00 96.12 161 LEU A C 1
ATOM 1319 O O . LEU A 1 161 ? 17.742 -4.922 -22.665 1.00 96.12 161 LEU A O 1
ATOM 1323 N N . GLN A 1 162 ? 19.265 -3.379 -23.269 1.00 96.50 162 GLN A N 1
ATOM 1324 C CA . GLN A 1 162 ? 19.993 -3.391 -21.998 1.00 96.50 162 GLN A CA 1
ATOM 1325 C C . GLN A 1 162 ? 19.168 -2.756 -20.868 1.00 96.50 162 GLN A C 1
ATOM 1327 O O . GLN A 1 162 ? 18.997 -3.398 -19.834 1.00 96.50 162 GLN A O 1
ATOM 1332 N N . ASP A 1 163 ? 18.599 -1.563 -21.076 1.00 96.25 163 ASP A N 1
ATOM 1333 C CA . ASP A 1 163 ? 17.737 -0.882 -20.095 1.00 96.25 163 ASP A CA 1
ATOM 1334 C C . ASP A 1 163 ? 16.567 -1.805 -19.665 1.00 96.25 163 ASP A C 1
ATOM 1336 O O . ASP A 1 163 ? 16.275 -1.956 -18.474 1.00 96.25 163 ASP A O 1
ATOM 1340 N N . CYS A 1 164 ? 15.953 -2.522 -20.620 1.00 96.88 164 CYS A N 1
ATOM 1341 C CA . CYS A 1 164 ? 14.933 -3.543 -20.349 1.00 96.88 164 CYS A CA 1
ATOM 1342 C C . CYS A 1 164 ? 15.462 -4.735 -19.535 1.00 96.88 164 CYS A C 1
ATOM 1344 O O . CYS A 1 164 ? 14.759 -5.252 -18.663 1.00 96.88 164 CYS A O 1
ATOM 1346 N N . GLN A 1 165 ? 16.677 -5.210 -19.819 1.00 96.50 165 GLN A N 1
ATOM 1347 C CA . GLN A 1 165 ? 17.285 -6.343 -19.118 1.00 96.50 165 GLN A CA 1
ATOM 1348 C C . GLN A 1 165 ? 17.673 -5.981 -17.675 1.00 96.50 165 GLN A C 1
ATOM 1350 O O . GLN A 1 165 ? 17.524 -6.821 -16.783 1.00 96.50 165 GLN A O 1
ATOM 1355 N N . GLU A 1 166 ? 18.114 -4.747 -17.429 1.00 96.62 166 GLU A N 1
ATOM 1356 C CA . GLU A 1 166 ? 18.417 -4.228 -16.090 1.00 96.62 166 GLU A CA 1
ATOM 1357 C C . GLU A 1 166 ? 17.146 -4.124 -15.233 1.00 96.62 166 GLU A C 1
ATOM 1359 O O . GLU A 1 166 ? 17.108 -4.691 -14.136 1.00 96.62 166 GLU A O 1
ATOM 1364 N N . LEU A 1 167 ? 16.064 -3.531 -15.760 1.00 96.25 167 LEU A N 1
ATOM 1365 C CA . LEU A 1 167 ? 14.767 -3.519 -15.069 1.00 96.25 167 LEU A CA 1
ATOM 1366 C C . LEU A 1 167 ? 14.224 -4.944 -14.854 1.00 96.25 167 LEU A C 1
ATOM 1368 O O . LEU A 1 167 ? 13.718 -5.255 -13.778 1.00 96.25 167 LEU A O 1
ATOM 1372 N N . SER A 1 168 ? 14.383 -5.849 -15.826 1.00 96.81 168 SER A N 1
ATOM 1373 C CA . SER A 1 168 ? 13.962 -7.253 -15.683 1.00 96.81 168 SER A CA 1
ATOM 1374 C C . SER A 1 168 ? 14.679 -7.967 -14.531 1.00 96.81 168 SER A C 1
ATOM 1376 O O . SER A 1 168 ? 14.047 -8.707 -13.776 1.00 96.81 168 SER A O 1
ATOM 1378 N N . LEU A 1 169 ? 15.990 -7.753 -14.362 1.00 96.19 169 LEU A N 1
ATOM 1379 C CA . LEU A 1 169 ? 16.751 -8.320 -13.242 1.00 96.19 169 LEU A CA 1
ATOM 1380 C C . LEU A 1 169 ? 16.287 -7.738 -11.902 1.00 96.19 169 LEU A C 1
ATOM 1382 O O . LEU A 1 169 ? 16.060 -8.490 -10.955 1.00 96.19 169 LEU A O 1
ATOM 1386 N N . TRP A 1 170 ? 16.071 -6.423 -11.848 1.00 96.25 170 TRP A N 1
ATOM 1387 C CA . TRP A 1 170 ? 15.579 -5.736 -10.657 1.00 96.25 170 TRP A CA 1
ATOM 1388 C C . TRP A 1 170 ? 14.173 -6.205 -10.246 1.00 96.25 170 TRP A C 1
ATOM 1390 O O . TRP A 1 170 ? 13.954 -6.511 -9.074 1.00 96.25 170 TRP A O 1
ATOM 1400 N N . ILE A 1 171 ? 13.236 -6.369 -11.193 1.00 95.94 171 ILE A N 1
ATOM 1401 C CA . ILE A 1 171 ? 11.891 -6.904 -10.907 1.00 95.94 171 ILE A CA 1
ATOM 1402 C C . ILE A 1 171 ? 12.000 -8.312 -10.304 1.00 95.94 171 ILE A C 1
ATOM 1404 O O . ILE A 1 171 ? 11.282 -8.626 -9.356 1.00 95.94 171 ILE A O 1
ATOM 1408 N N . ASN A 1 172 ? 12.921 -9.150 -10.792 1.00 95.44 172 ASN A N 1
ATOM 1409 C CA . ASN A 1 172 ? 13.152 -10.485 -10.234 1.00 95.44 172 ASN A CA 1
ATOM 1410 C C . ASN A 1 172 ? 13.780 -10.448 -8.824 1.00 95.44 172 ASN A C 1
ATOM 1412 O O . ASN A 1 172 ? 13.387 -11.239 -7.968 1.00 95.44 172 ASN A O 1
ATOM 1416 N N . GLU A 1 173 ? 14.684 -9.508 -8.528 1.00 94.38 173 GLU A N 1
ATOM 1417 C CA . GLU A 1 173 ? 15.201 -9.295 -7.166 1.00 94.38 173 GLU A CA 1
ATOM 1418 C C . GLU A 1 173 ? 14.078 -8.872 -6.201 1.00 94.38 173 GLU A C 1
ATOM 1420 O O . GLU A 1 173 ? 13.878 -9.487 -5.148 1.00 94.38 173 GLU A O 1
ATOM 1425 N N . LYS A 1 174 ? 13.268 -7.879 -6.594 1.00 93.56 174 LYS A N 1
ATOM 1426 C CA . LYS A 1 174 ? 12.107 -7.432 -5.812 1.00 93.56 174 LYS A CA 1
ATOM 1427 C C . LYS A 1 174 ? 11.038 -8.517 -5.699 1.00 93.56 174 LYS A C 1
ATOM 1429 O O . LYS A 1 174 ? 10.385 -8.600 -4.661 1.00 93.56 174 LYS A O 1
ATOM 1434 N N . MET A 1 175 ? 10.894 -9.397 -6.691 1.00 94.19 175 MET A N 1
ATOM 1435 C CA . MET A 1 175 ? 10.021 -10.572 -6.620 1.00 94.19 175 MET A CA 1
ATOM 1436 C C . MET A 1 175 ? 10.458 -11.533 -5.512 1.00 94.19 175 MET A C 1
ATOM 1438 O O . MET A 1 175 ? 9.606 -12.007 -4.764 1.00 94.19 175 MET A O 1
ATOM 1442 N N . LEU A 1 176 ? 11.761 -11.777 -5.336 1.00 91.31 176 LEU A N 1
ATOM 1443 C CA . LEU A 1 176 ? 12.260 -12.590 -4.221 1.00 91.31 176 LEU A CA 1
ATOM 1444 C C . LEU A 1 176 ? 11.934 -11.933 -2.869 1.00 91.31 176 LEU A C 1
ATOM 1446 O O . LEU A 1 176 ? 11.434 -12.609 -1.973 1.00 91.31 176 LEU A O 1
ATOM 1450 N N . THR A 1 177 ? 12.108 -10.613 -2.729 1.00 86.69 177 THR A N 1
ATOM 1451 C CA . THR A 1 177 ? 11.711 -9.869 -1.510 1.00 86.69 177 THR A CA 1
ATOM 1452 C C . THR A 1 177 ? 10.189 -9.874 -1.279 1.00 86.69 177 THR A C 1
ATOM 1454 O O . THR A 1 177 ? 9.707 -9.989 -0.147 1.00 86.69 177 THR A O 1
ATOM 1457 N N . ALA A 1 178 ? 9.397 -9.803 -2.350 1.00 86.94 178 ALA A N 1
ATOM 1458 C CA . ALA A 1 178 ? 7.945 -9.910 -2.295 1.00 86.94 178 ALA A CA 1
ATOM 1459 C C . ALA A 1 178 ? 7.500 -11.321 -1.882 1.00 86.94 178 ALA A C 1
ATOM 1461 O O . ALA A 1 178 ? 6.610 -11.453 -1.045 1.00 86.94 178 ALA A O 1
ATOM 1462 N N . GLN A 1 179 ? 8.136 -12.373 -2.393 1.00 85.25 179 GLN A N 1
ATOM 1463 C CA . GLN A 1 179 ? 7.821 -13.764 -2.058 1.00 85.25 179 GLN A CA 1
ATOM 1464 C C . GLN A 1 179 ? 8.405 -14.216 -0.711 1.00 85.25 179 GLN A C 1
ATOM 1466 O O . GLN A 1 179 ? 7.907 -15.188 -0.144 1.00 85.25 179 GLN A O 1
ATOM 1471 N N . ASP A 1 180 ? 9.400 -13.511 -0.163 1.00 79.94 180 ASP A N 1
ATOM 1472 C CA . ASP A 1 180 ? 10.014 -13.867 1.115 1.00 79.94 180 ASP A CA 1
ATOM 1473 C C . ASP A 1 180 ? 9.009 -13.814 2.280 1.00 79.94 180 ASP A C 1
ATOM 1475 O O . ASP A 1 180 ? 8.488 -12.758 2.655 1.00 79.94 180 ASP A O 1
ATOM 1479 N N . MET A 1 181 ? 8.753 -14.981 2.869 1.00 66.62 181 MET A N 1
ATOM 1480 C CA . MET A 1 181 ? 7.942 -15.160 4.074 1.00 66.62 181 MET A CA 1
ATOM 1481 C C . MET A 1 181 ? 8.797 -15.566 5.288 1.00 66.62 181 MET A C 1
ATOM 1483 O O . MET A 1 181 ? 8.243 -15.763 6.368 1.00 66.62 181 MET A O 1
ATOM 1487 N N . SER A 1 182 ? 10.127 -15.657 5.143 1.00 58.19 182 SER A N 1
ATOM 1488 C CA . SER A 1 182 ? 11.087 -16.100 6.171 1.00 58.19 182 SER A CA 1
ATOM 1489 C C . SER A 1 182 ? 11.436 -15.030 7.217 1.00 58.19 182 SER A C 1
ATOM 1491 O O . SER A 1 182 ? 12.426 -15.140 7.939 1.00 58.19 182 SER A O 1
ATOM 1493 N N . TYR A 1 183 ? 10.583 -14.012 7.374 1.00 52.66 183 TYR A N 1
ATOM 1494 C CA . TYR A 1 183 ? 10.581 -13.165 8.566 1.00 52.66 183 TYR A CA 1
ATOM 1495 C C . TYR A 1 183 ? 10.182 -14.012 9.776 1.00 52.66 183 TYR A C 1
ATOM 1497 O O . TYR A 1 183 ? 8.999 -14.079 10.125 1.00 52.66 183 TYR A O 1
ATOM 1505 N N . ASP A 1 184 ? 11.165 -14.667 10.385 1.00 42.94 184 ASP A N 1
ATOM 1506 C CA . ASP A 1 184 ? 10.963 -15.605 11.481 1.00 42.94 184 ASP A CA 1
ATOM 1507 C C . ASP A 1 184 ? 10.247 -14.979 12.688 1.00 42.94 184 ASP A C 1
ATOM 1509 O O . ASP A 1 184 ? 10.216 -13.762 12.888 1.00 42.94 184 ASP A O 1
ATOM 1513 N N . GLU A 1 185 ? 9.625 -15.864 13.465 1.00 46.50 185 GLU A N 1
ATOM 1514 C CA . GLU A 1 185 ? 8.761 -15.597 14.619 1.00 46.50 185 GLU A CA 1
ATOM 1515 C C . GLU A 1 185 ? 7.490 -14.766 14.326 1.00 46.50 185 GLU A C 1
ATOM 1517 O O . GLU A 1 185 ? 7.492 -13.619 13.872 1.00 46.50 185 GLU A O 1
ATOM 1522 N N . ALA A 1 186 ? 6.325 -15.342 14.636 1.00 53.34 186 ALA A N 1
ATOM 1523 C CA . ALA A 1 186 ? 5.014 -14.753 14.336 1.00 53.34 186 ALA A CA 1
ATOM 1524 C C . ALA A 1 186 ? 4.604 -13.569 15.247 1.00 53.34 186 ALA A C 1
ATOM 1526 O O . ALA A 1 186 ? 3.527 -13.011 15.075 1.00 53.34 186 ALA A O 1
ATOM 1527 N N . ARG A 1 187 ? 5.446 -13.158 16.207 1.00 60.94 187 ARG A N 1
ATOM 1528 C CA . ARG A 1 187 ? 5.054 -12.303 17.347 1.00 60.94 187 ARG A CA 1
ATOM 1529 C C . ARG A 1 187 ? 4.898 -10.800 17.093 1.00 60.94 187 ARG A C 1
ATOM 1531 O O . ARG A 1 187 ? 4.444 -10.102 17.991 1.00 60.94 187 ARG A O 1
ATOM 1538 N N . ASN A 1 188 ? 5.280 -10.272 15.930 1.00 70.69 188 ASN A N 1
ATOM 1539 C CA . ASN A 1 188 ? 5.163 -8.833 15.656 1.00 70.69 188 ASN A CA 1
ATOM 1540 C C . ASN A 1 188 ? 4.651 -8.553 14.236 1.00 70.69 188 ASN A C 1
ATOM 1542 O O . ASN A 1 188 ? 5.388 -8.118 13.347 1.00 70.69 188 ASN A O 1
ATOM 1546 N N . LEU A 1 189 ? 3.360 -8.819 14.039 1.00 76.88 189 LEU A N 1
ATOM 1547 C CA . LEU A 1 189 ? 2.662 -8.649 12.766 1.00 76.88 189 LEU A CA 1
ATOM 1548 C C . LEU A 1 189 ? 2.562 -7.174 12.335 1.00 76.88 189 LEU A C 1
ATOM 1550 O O . LEU A 1 189 ? 2.713 -6.873 11.153 1.00 76.88 189 LEU A O 1
ATOM 1554 N N . HIS A 1 190 ? 2.447 -6.243 13.288 1.00 75.94 190 HIS A N 1
ATOM 1555 C CA . HIS A 1 190 ? 2.464 -4.802 13.019 1.00 75.94 190 HIS A CA 1
ATOM 1556 C C . HIS A 1 190 ? 3.794 -4.331 12.395 1.00 75.94 190 HIS A C 1
ATOM 1558 O O . HIS A 1 190 ? 3.786 -3.589 11.415 1.00 75.94 190 HIS A O 1
ATOM 1564 N N . SER A 1 191 ? 4.948 -4.823 12.867 1.00 80.81 191 SER A N 1
ATOM 1565 C CA . SER A 1 191 ? 6.238 -4.487 12.239 1.00 80.81 191 SER A CA 1
ATOM 1566 C C . SER A 1 191 ? 6.425 -5.134 10.858 1.00 80.81 191 SER A C 1
ATOM 1568 O O . SER A 1 191 ? 7.088 -4.550 10.000 1.00 80.81 191 SER A O 1
ATOM 1570 N N . LYS A 1 192 ? 5.805 -6.297 10.602 1.00 79.94 192 LYS A N 1
ATOM 1571 C CA . LYS A 1 192 ? 5.752 -6.906 9.258 1.00 79.94 192 LYS A CA 1
ATOM 1572 C C . LYS A 1 192 ? 4.875 -6.079 8.310 1.00 79.94 192 LYS A C 1
ATOM 1574 O O . LYS A 1 192 ? 5.280 -5.857 7.173 1.00 79.94 192 LYS A O 1
ATOM 1579 N N . TRP A 1 193 ? 3.745 -5.548 8.789 1.00 82.50 193 TRP A N 1
ATOM 1580 C CA . TRP A 1 193 ? 2.924 -4.593 8.039 1.00 82.50 193 TRP A CA 1
ATOM 1581 C C . TRP A 1 193 ? 3.693 -3.308 7.699 1.00 82.50 193 TRP A C 1
ATOM 1583 O O . TRP A 1 193 ? 3.762 -2.950 6.529 1.00 82.50 193 TRP A O 1
ATOM 1593 N N . LEU A 1 194 ? 4.338 -2.660 8.677 1.00 83.88 194 LEU A N 1
ATOM 1594 C CA . LEU A 1 194 ? 5.122 -1.432 8.457 1.00 83.88 194 LEU A CA 1
ATOM 1595 C C . LEU A 1 194 ? 6.239 -1.617 7.416 1.00 83.88 194 LEU A C 1
ATOM 1597 O O . LEU A 1 194 ? 6.395 -0.784 6.524 1.00 83.88 194 LEU A O 1
ATOM 1601 N N . LYS A 1 195 ? 6.985 -2.729 7.483 1.00 85.69 195 LYS A N 1
ATOM 1602 C CA . LYS A 1 195 ? 8.006 -3.074 6.476 1.00 85.69 195 LYS A CA 1
ATOM 1603 C C . LYS A 1 195 ? 7.400 -3.265 5.083 1.00 85.69 195 LYS A C 1
ATOM 1605 O O . LYS A 1 195 ? 7.943 -2.758 4.108 1.00 85.69 195 LYS A O 1
ATOM 1610 N N . HIS A 1 196 ? 6.266 -3.961 4.989 1.00 87.88 196 HIS A N 1
ATOM 1611 C CA . HIS A 1 196 ? 5.572 -4.183 3.717 1.00 87.88 196 HIS A CA 1
ATOM 1612 C C . HIS A 1 196 ? 4.973 -2.889 3.141 1.00 87.88 196 HIS A C 1
ATOM 1614 O O . HIS A 1 196 ? 5.003 -2.674 1.935 1.00 87.88 196 HIS A O 1
ATOM 1620 N N . GLN A 1 197 ? 4.491 -1.984 3.996 1.00 86.50 197 GLN A N 1
ATOM 1621 C CA . GLN A 1 197 ? 4.016 -0.657 3.604 1.00 86.50 197 GLN A CA 1
ATOM 1622 C C . GLN A 1 197 ? 5.150 0.217 3.045 1.00 86.50 197 GLN A C 1
ATOM 1624 O O . GLN A 1 197 ? 4.944 0.891 2.037 1.00 86.50 197 GLN A O 1
ATOM 1629 N N . ALA A 1 198 ? 6.345 0.171 3.645 1.00 89.50 198 ALA A N 1
ATOM 1630 C CA . ALA A 1 198 ? 7.530 0.835 3.100 1.00 89.50 198 ALA A CA 1
ATOM 1631 C C . ALA A 1 198 ? 7.928 0.256 1.728 1.00 89.50 198 ALA A C 1
ATOM 1633 O O . ALA A 1 198 ? 8.135 1.014 0.787 1.00 89.50 198 ALA A O 1
ATOM 1634 N N . PHE A 1 199 ? 7.928 -1.074 1.585 1.00 89.94 199 PHE A N 1
ATOM 1635 C CA . PHE A 1 199 ? 8.213 -1.754 0.315 1.00 89.94 199 PHE A CA 1
ATOM 1636 C C . PHE A 1 199 ? 7.196 -1.414 -0.793 1.00 89.94 199 PHE A C 1
ATOM 1638 O O . PHE A 1 199 ? 7.574 -1.205 -1.941 1.00 89.94 199 PHE A O 1
ATOM 1645 N N . MET A 1 200 ? 5.904 -1.282 -0.468 1.00 89.31 200 MET A N 1
ATOM 1646 C CA . MET A 1 200 ? 4.903 -0.808 -1.437 1.00 89.31 200 MET A CA 1
ATOM 1647 C C . MET A 1 200 ? 5.099 0.666 -1.830 1.00 89.31 200 MET A C 1
ATOM 1649 O O . MET A 1 200 ? 4.755 1.036 -2.948 1.00 89.31 200 MET A O 1
ATOM 1653 N N . ALA A 1 201 ? 5.639 1.509 -0.942 1.00 89.69 201 ALA A N 1
ATOM 1654 C CA . ALA A 1 201 ? 5.966 2.897 -1.270 1.00 89.69 201 ALA A CA 1
ATOM 1655 C C . ALA A 1 201 ? 7.207 2.997 -2.177 1.00 89.69 201 ALA A C 1
ATOM 1657 O O . ALA A 1 201 ? 7.201 3.794 -3.109 1.00 89.69 201 ALA A O 1
ATOM 1658 N N . GLU A 1 202 ? 8.215 2.151 -1.943 1.00 91.75 202 GLU A N 1
ATOM 1659 C CA . GLU A 1 202 ? 9.403 1.973 -2.793 1.00 91.75 202 GLU A CA 1
ATOM 1660 C C . GLU A 1 202 ? 8.994 1.572 -4.224 1.00 91.75 202 GLU A C 1
ATOM 1662 O O . GLU A 1 202 ? 9.224 2.334 -5.165 1.00 91.75 202 GLU A O 1
ATOM 1667 N N . LEU A 1 203 ? 8.223 0.485 -4.378 1.00 91.88 203 LEU A N 1
ATOM 1668 C CA . LEU A 1 203 ? 7.683 0.064 -5.681 1.00 91.88 203 LEU A CA 1
ATOM 1669 C C . LEU A 1 203 ? 6.814 1.138 -6.364 1.00 91.88 203 LEU A C 1
ATOM 1671 O O . LEU A 1 203 ? 6.772 1.202 -7.591 1.00 91.88 203 LEU A O 1
ATOM 1675 N N . ALA A 1 204 ? 6.119 1.984 -5.597 1.00 90.38 204 ALA A N 1
ATOM 1676 C CA . ALA A 1 204 ? 5.312 3.069 -6.152 1.00 90.38 204 ALA A CA 1
ATOM 1677 C C . ALA A 1 204 ? 6.156 4.229 -6.712 1.00 90.38 204 ALA A C 1
ATOM 1679 O O . ALA A 1 204 ? 5.710 4.867 -7.663 1.00 90.38 204 ALA A O 1
ATOM 1680 N N . SER A 1 205 ? 7.351 4.493 -6.167 1.00 90.56 205 SER A N 1
ATOM 1681 C CA . SER A 1 205 ? 8.323 5.413 -6.781 1.00 90.56 205 SER A CA 1
ATOM 1682 C C . SER A 1 205 ? 9.062 4.776 -7.957 1.00 90.56 205 SER A C 1
ATOM 1684 O O . SER A 1 205 ? 9.217 5.410 -8.998 1.00 90.56 205 SER A O 1
ATOM 1686 N N . ASP A 1 206 ? 9.463 3.510 -7.838 1.00 91.62 206 ASP A N 1
ATOM 1687 C CA . ASP A 1 206 ? 10.274 2.839 -8.862 1.00 91.62 206 ASP A CA 1
ATOM 1688 C C . ASP A 1 206 ? 9.488 2.542 -10.153 1.00 91.62 206 ASP A C 1
ATOM 1690 O O . ASP A 1 206 ? 10.080 2.297 -11.204 1.00 91.62 206 ASP A O 1
ATOM 1694 N N . LYS A 1 207 ? 8.151 2.656 -10.118 1.00 93.50 207 LYS A N 1
ATOM 1695 C CA . LYS A 1 207 ? 7.288 2.597 -11.308 1.00 93.50 207 LYS A CA 1
ATOM 1696 C C . LYS A 1 207 ? 7.642 3.663 -12.355 1.00 93.50 207 LYS A C 1
ATOM 1698 O O . LYS A 1 207 ? 7.499 3.402 -13.546 1.00 93.50 207 LYS A O 1
ATOM 1703 N N . GLU A 1 208 ? 8.208 4.806 -11.947 1.00 93.62 208 GLU A N 1
ATOM 1704 C CA . GLU A 1 208 ? 8.711 5.828 -12.881 1.00 93.62 208 GLU A CA 1
ATOM 1705 C C . GLU A 1 208 ? 9.837 5.304 -13.804 1.00 93.62 208 GLU A C 1
ATOM 1707 O O . GLU A 1 208 ? 10.049 5.852 -14.888 1.00 93.62 208 GLU A O 1
ATOM 1712 N N . TRP A 1 209 ? 10.541 4.223 -13.431 1.00 95.44 209 TRP A N 1
ATOM 1713 C CA . TRP A 1 209 ? 11.536 3.568 -14.292 1.00 95.44 209 TRP A CA 1
ATOM 1714 C C . TRP A 1 209 ? 10.880 2.747 -15.415 1.00 95.44 209 TRP A C 1
ATOM 1716 O O . TRP A 1 209 ? 11.339 2.810 -16.558 1.00 95.44 209 TRP A O 1
ATOM 1726 N N . LEU A 1 210 ? 9.773 2.048 -15.131 1.00 95.88 210 LEU A N 1
ATOM 1727 C CA . LEU A 1 210 ? 8.983 1.357 -16.156 1.00 95.88 210 LEU A CA 1
ATOM 1728 C C . LEU A 1 210 ? 8.368 2.369 -17.135 1.00 95.88 210 LEU A C 1
ATOM 1730 O O . LEU A 1 210 ? 8.577 2.240 -18.340 1.00 95.88 210 LEU A O 1
ATOM 1734 N N . ASP A 1 211 ? 7.717 3.420 -16.622 1.00 95.31 211 ASP A N 1
ATOM 1735 C CA . ASP A 1 211 ? 7.145 4.514 -17.424 1.00 95.31 211 ASP A CA 1
ATOM 1736 C C . ASP A 1 211 ? 8.214 5.198 -18.313 1.00 95.31 211 ASP A C 1
ATOM 1738 O O . ASP A 1 211 ? 7.946 5.603 -19.450 1.00 95.31 211 ASP A O 1
ATOM 1742 N N . LYS A 1 212 ? 9.457 5.321 -17.819 1.00 96.50 212 LYS A N 1
ATOM 1743 C CA . LYS A 1 212 ? 10.600 5.835 -18.592 1.00 96.50 212 LYS A CA 1
ATOM 1744 C C . LYS A 1 212 ? 10.973 4.900 -19.748 1.00 96.50 212 LYS A C 1
ATOM 1746 O O . LYS A 1 212 ? 11.137 5.390 -20.866 1.00 96.50 212 LYS A O 1
ATOM 1751 N N . ILE A 1 213 ? 11.107 3.597 -19.494 1.00 96.50 213 ILE A N 1
ATOM 1752 C CA . ILE A 1 213 ? 11.471 2.608 -20.522 1.00 96.50 213 ILE A CA 1
ATOM 1753 C C . ILE A 1 213 ? 10.352 2.460 -21.560 1.00 96.50 213 ILE A C 1
ATOM 1755 O O . ILE A 1 213 ? 10.649 2.424 -22.753 1.00 96.50 213 ILE A O 1
ATOM 1759 N N . GLU A 1 214 ? 9.077 2.469 -21.150 1.00 96.06 214 GLU A N 1
ATOM 1760 C CA . GLU A 1 214 ? 7.938 2.509 -22.079 1.00 96.06 214 GLU A CA 1
ATOM 1761 C C . GLU A 1 214 ? 8.056 3.717 -23.016 1.00 96.06 214 GLU A C 1
ATOM 1763 O O . GLU A 1 214 ? 8.015 3.572 -24.237 1.00 96.06 214 GLU A O 1
ATOM 1768 N N . LYS A 1 215 ? 8.288 4.912 -22.463 1.00 96.56 215 LYS A N 1
ATOM 1769 C CA . LYS A 1 215 ? 8.434 6.141 -23.248 1.00 96.56 215 LYS A CA 1
ATOM 1770 C C . LYS A 1 215 ? 9.635 6.110 -24.203 1.00 96.56 215 LYS A C 1
ATOM 1772 O O . LYS A 1 215 ? 9.510 6.585 -25.331 1.00 96.56 215 LYS A O 1
ATOM 1777 N N . GLU A 1 216 ? 10.784 5.596 -23.771 1.00 95.56 216 GLU A N 1
ATOM 1778 C CA . GLU A 1 216 ? 11.982 5.474 -24.616 1.00 95.56 216 GLU A CA 1
ATOM 1779 C C . GLU A 1 216 ? 11.775 4.440 -25.738 1.00 95.56 216 GLU A C 1
ATOM 1781 O O . GLU A 1 216 ? 12.142 4.709 -26.882 1.00 95.56 216 GLU A O 1
ATOM 1786 N N . GLY A 1 217 ? 11.088 3.326 -25.460 1.00 95.75 217 GLY A N 1
ATOM 1787 C CA . GLY A 1 217 ? 10.661 2.357 -26.473 1.00 95.75 217 GLY A CA 1
ATOM 1788 C C . GLY A 1 217 ? 9.669 2.949 -27.480 1.00 95.75 217 GLY A C 1
ATOM 1789 O O . GLY A 1 217 ? 9.886 2.861 -28.686 1.00 95.75 217 GLY A O 1
ATOM 1790 N N . MET A 1 218 ? 8.622 3.634 -27.013 1.00 95.12 218 MET A N 1
ATOM 1791 C CA . MET A 1 218 ? 7.641 4.309 -27.878 1.00 95.12 218 MET A CA 1
ATOM 1792 C C . MET A 1 218 ? 8.287 5.391 -28.759 1.00 95.12 218 MET A C 1
ATOM 1794 O O . MET A 1 218 ? 7.894 5.563 -29.916 1.00 95.12 218 MET A O 1
ATOM 1798 N N . GLN A 1 219 ? 9.305 6.099 -28.252 1.00 95.44 219 GLN A N 1
ATOM 1799 C CA . GLN A 1 219 ? 10.100 7.018 -29.067 1.00 95.44 219 GLN A CA 1
ATOM 1800 C C . GLN A 1 219 ? 10.895 6.260 -30.142 1.00 95.44 219 GLN A C 1
ATOM 1802 O O . GLN A 1 219 ? 10.826 6.647 -31.310 1.00 95.44 219 GLN A O 1
ATOM 1807 N N . LEU A 1 220 ? 11.579 5.167 -29.783 1.00 94.75 220 LEU A N 1
ATOM 1808 C CA . LEU A 1 220 ? 12.350 4.343 -30.719 1.00 94.75 220 LEU A CA 1
ATOM 1809 C C . LEU A 1 220 ? 11.476 3.787 -31.858 1.00 94.75 220 LEU A C 1
ATOM 1811 O O . LEU A 1 220 ? 11.875 3.884 -33.015 1.00 94.75 220 LEU A O 1
ATOM 1815 N N . ILE A 1 221 ? 10.256 3.319 -31.563 1.00 95.06 221 ILE A N 1
ATOM 1816 C CA . ILE A 1 221 ? 9.268 2.912 -32.580 1.00 95.06 221 ILE A CA 1
ATOM 1817 C C . ILE A 1 221 ? 8.914 4.088 -33.501 1.00 95.06 221 ILE A C 1
ATOM 1819 O O . ILE A 1 221 ? 8.900 3.939 -34.723 1.00 95.06 221 ILE A O 1
ATOM 1823 N N . SER A 1 222 ? 8.647 5.270 -32.930 1.00 94.06 222 SER A N 1
ATOM 1824 C CA . SER A 1 222 ? 8.231 6.454 -33.699 1.00 94.06 222 SER A CA 1
ATOM 1825 C C . SER A 1 222 ? 9.314 6.993 -34.641 1.00 94.06 222 SER A C 1
ATOM 1827 O O . SER A 1 222 ? 8.993 7.573 -35.679 1.00 94.06 222 SER A O 1
ATOM 1829 N N . GLU A 1 223 ? 10.587 6.785 -34.297 1.00 92.56 223 GLU A N 1
ATOM 1830 C CA . GLU A 1 223 ? 11.737 7.123 -35.135 1.00 92.56 223 GLU A CA 1
ATOM 1831 C C . GLU A 1 223 ? 12.075 5.993 -36.125 1.00 92.56 223 GLU A C 1
ATOM 1833 O O . GLU A 1 223 ? 12.505 6.270 -37.246 1.00 92.56 223 GLU A O 1
ATOM 1838 N N . LYS A 1 224 ? 11.897 4.725 -35.719 1.00 91.25 224 LYS A N 1
ATOM 1839 C CA . LYS A 1 224 ? 12.446 3.533 -36.389 1.00 91.25 224 LYS A CA 1
ATOM 1840 C C . LYS A 1 224 ? 11.424 2.376 -36.370 1.00 91.25 224 LYS A C 1
ATOM 1842 O O . LYS A 1 224 ? 11.581 1.435 -35.586 1.00 91.25 224 LYS A O 1
ATOM 1847 N N . PRO A 1 225 ? 10.394 2.389 -37.244 1.00 91.75 225 PRO A N 1
ATOM 1848 C CA . PRO A 1 225 ? 9.305 1.402 -37.217 1.00 91.75 225 PRO A CA 1
ATOM 1849 C C . PRO A 1 225 ? 9.744 -0.061 -37.380 1.00 91.75 225 PRO A C 1
ATOM 1851 O O . PRO A 1 225 ? 9.063 -0.966 -36.919 1.00 91.75 225 PRO A O 1
ATOM 1854 N N . GLU A 1 226 ? 10.911 -0.327 -37.972 1.00 90.50 226 GLU A N 1
ATOM 1855 C CA . GLU A 1 226 ? 11.482 -1.683 -38.045 1.00 90.50 226 GLU A CA 1
ATOM 1856 C C . GLU A 1 226 ? 11.829 -2.299 -36.673 1.00 90.50 226 GLU A C 1
ATOM 1858 O O . GLU A 1 226 ? 11.997 -3.514 -36.571 1.00 90.50 226 GLU A O 1
ATOM 1863 N N . THR A 1 227 ? 11.895 -1.488 -35.610 1.00 92.00 227 THR A N 1
ATOM 1864 C CA . THR A 1 227 ? 12.123 -1.948 -34.228 1.00 92.00 227 THR A CA 1
ATOM 1865 C C . THR A 1 227 ? 10.841 -2.367 -33.495 1.00 92.00 227 THR A C 1
ATOM 1867 O O . THR A 1 227 ? 10.932 -3.092 -32.504 1.00 92.00 227 THR A O 1
ATOM 1870 N N . GLU A 1 228 ? 9.662 -1.979 -34.002 1.00 93.62 228 GLU A N 1
ATOM 1871 C CA . GLU A 1 228 ? 8.329 -2.203 -33.412 1.00 93.62 228 GLU A CA 1
ATOM 1872 C C . GLU A 1 228 ? 8.120 -3.613 -32.825 1.00 93.62 228 GLU A C 1
ATOM 1874 O O . GLU A 1 228 ? 7.909 -3.701 -31.613 1.00 93.62 228 GLU A O 1
ATOM 1879 N N . PRO A 1 229 ? 8.286 -4.727 -33.572 1.00 95.25 229 PRO A N 1
ATOM 1880 C CA . PRO A 1 229 ? 8.018 -6.064 -33.033 1.00 95.25 229 PRO A CA 1
ATOM 1881 C C . PRO A 1 229 ? 8.963 -6.479 -31.894 1.00 95.25 229 PRO A C 1
ATOM 1883 O O . PRO A 1 229 ? 8.585 -7.292 -31.055 1.00 95.25 229 PRO A O 1
ATOM 1886 N N . VAL A 1 230 ? 10.186 -5.939 -31.846 1.00 94.56 230 VAL A N 1
ATOM 1887 C CA . VAL A 1 230 ? 11.153 -6.237 -30.775 1.00 94.56 230 VAL A CA 1
ATOM 1888 C C . VAL A 1 230 ? 10.851 -5.395 -29.536 1.00 94.56 230 VAL A C 1
ATOM 1890 O O . VAL A 1 230 ? 10.927 -5.897 -28.415 1.00 94.56 230 VAL A O 1
ATOM 1893 N N . VAL A 1 231 ? 10.486 -4.125 -29.726 1.00 95.75 231 VAL A N 1
ATOM 1894 C CA . VAL A 1 231 ? 10.134 -3.215 -28.630 1.00 95.75 231 VAL A CA 1
ATOM 1895 C C . VAL A 1 231 ? 8.825 -3.649 -27.965 1.00 95.75 231 VAL A C 1
ATOM 1897 O O . VAL A 1 231 ? 8.792 -3.765 -26.740 1.00 95.75 231 VAL A O 1
ATOM 1900 N N . GLU A 1 232 ? 7.779 -3.970 -28.736 1.00 95.50 232 GLU A N 1
ATOM 1901 C CA . GLU A 1 232 ? 6.501 -4.449 -28.188 1.00 95.50 232 GLU A CA 1
ATOM 1902 C C . GLU A 1 232 ? 6.655 -5.752 -27.387 1.00 95.50 232 GLU A C 1
ATOM 1904 O O . GLU A 1 232 ? 6.080 -5.867 -26.303 1.00 95.50 232 GLU A O 1
ATOM 1909 N N . GLU A 1 233 ? 7.470 -6.709 -27.853 1.00 97.06 233 GLU A N 1
ATOM 1910 C CA . GLU A 1 233 ? 7.742 -7.956 -27.120 1.00 97.06 233 GLU A CA 1
ATOM 1911 C C . GLU A 1 233 ? 8.351 -7.668 -25.735 1.00 97.06 233 GLU A C 1
ATOM 1913 O O . GLU A 1 233 ? 7.885 -8.197 -24.720 1.00 97.06 233 GLU A O 1
ATOM 1918 N N . LYS A 1 234 ? 9.372 -6.798 -25.668 1.00 96.75 234 LYS A N 1
ATOM 1919 C CA . LYS A 1 234 ? 10.058 -6.484 -24.403 1.00 96.75 234 LYS A CA 1
ATOM 1920 C C . LYS A 1 234 ? 9.215 -5.627 -23.468 1.00 96.75 234 LYS A C 1
ATOM 1922 O O . LYS A 1 234 ? 9.200 -5.907 -22.270 1.00 96.75 234 LYS A O 1
ATOM 1927 N N . LEU A 1 235 ? 8.479 -4.644 -23.989 1.00 97.31 235 LEU A N 1
ATOM 1928 C CA . LEU A 1 235 ? 7.550 -3.859 -23.175 1.00 97.31 235 LEU A CA 1
ATOM 1929 C C . LEU A 1 235 ? 6.424 -4.736 -22.618 1.00 97.31 235 LEU A C 1
ATOM 1931 O O . LEU A 1 235 ? 6.106 -4.605 -21.438 1.00 97.31 235 LEU A O 1
ATOM 1935 N N . THR A 1 236 ? 5.869 -5.663 -23.405 1.00 97.06 236 THR A N 1
ATOM 1936 C CA . THR A 1 236 ? 4.825 -6.588 -22.929 1.00 97.06 236 THR A CA 1
ATOM 1937 C C . THR A 1 236 ? 5.350 -7.477 -21.799 1.00 97.06 236 THR A C 1
ATOM 1939 O O . THR A 1 236 ? 4.753 -7.511 -20.726 1.00 97.06 236 THR A O 1
ATOM 1942 N N . GLY A 1 237 ? 6.512 -8.118 -21.979 1.00 96.94 237 GLY A N 1
ATOM 1943 C CA . GLY A 1 237 ? 7.114 -8.960 -20.938 1.00 96.94 237 GLY A CA 1
ATOM 1944 C C . GLY A 1 237 ? 7.476 -8.201 -19.652 1.00 96.94 237 GLY A C 1
ATOM 1945 O O . GLY A 1 237 ? 7.301 -8.730 -18.554 1.00 96.94 237 GLY A O 1
ATOM 1946 N N . LEU A 1 238 ? 7.932 -6.946 -19.760 1.00 97.12 238 LEU A N 1
ATOM 1947 C CA . LEU A 1 238 ? 8.161 -6.075 -18.599 1.00 97.12 238 LEU A CA 1
ATOM 1948 C C . LEU A 1 238 ? 6.863 -5.762 -17.845 1.00 97.12 238 LEU A C 1
ATOM 1950 O O . LEU A 1 238 ? 6.844 -5.849 -16.617 1.00 97.12 238 LEU A O 1
ATOM 1954 N N . HIS A 1 239 ? 5.780 -5.443 -18.562 1.00 96.88 239 HIS A N 1
ATOM 1955 C CA . HIS A 1 239 ? 4.472 -5.197 -17.954 1.00 96.88 239 HIS A CA 1
ATOM 1956 C C . HIS A 1 239 ? 3.918 -6.450 -17.267 1.00 96.88 239 HIS A C 1
ATOM 1958 O O . HIS A 1 239 ? 3.484 -6.354 -16.124 1.00 96.88 239 HIS A O 1
ATOM 1964 N N . GLU A 1 240 ? 4.002 -7.628 -17.893 1.00 97.44 240 GLU A N 1
ATOM 1965 C CA . GLU A 1 240 ? 3.580 -8.894 -17.272 1.00 97.44 240 GLU A CA 1
ATOM 1966 C C . GLU A 1 240 ? 4.358 -9.182 -15.975 1.00 97.44 240 GLU A C 1
ATOM 1968 O O . GLU A 1 240 ? 3.760 -9.496 -14.943 1.00 97.44 240 GLU A O 1
ATOM 1973 N N . MET A 1 241 ? 5.688 -9.020 -15.979 1.00 96.50 241 MET A N 1
ATOM 1974 C CA . MET A 1 241 ? 6.500 -9.201 -14.768 1.00 96.50 241 MET A CA 1
ATOM 1975 C C . MET A 1 241 ? 6.170 -8.164 -13.680 1.00 96.50 241 MET A C 1
ATOM 1977 O O . MET A 1 241 ? 6.138 -8.514 -12.495 1.00 96.50 241 MET A O 1
ATOM 1981 N N . TRP A 1 242 ? 5.880 -6.914 -14.059 1.00 97.00 242 TRP A N 1
ATOM 1982 C CA . TRP A 1 242 ? 5.459 -5.870 -13.122 1.00 97.00 242 TRP A CA 1
ATOM 1983 C C . TRP A 1 242 ? 4.067 -6.144 -12.533 1.00 97.00 242 TRP A C 1
ATOM 1985 O O . TRP A 1 242 ? 3.892 -6.053 -11.318 1.00 97.00 242 TRP A O 1
ATOM 1995 N N . GLU A 1 243 ? 3.078 -6.534 -13.343 1.00 95.88 243 GLU A N 1
ATOM 1996 C CA . GLU A 1 243 ? 1.733 -6.885 -12.862 1.00 95.88 243 GLU A CA 1
ATOM 1997 C C . GLU A 1 243 ? 1.767 -8.078 -11.898 1.00 95.88 243 GLU A C 1
ATOM 1999 O O . GLU A 1 243 ? 1.087 -8.062 -10.868 1.00 95.88 243 GLU A O 1
ATOM 2004 N N . VAL A 1 244 ? 2.607 -9.088 -12.158 1.00 96.38 244 VAL A N 1
ATOM 2005 C CA . VAL A 1 244 ? 2.797 -10.214 -11.229 1.00 96.38 244 VAL A CA 1
ATOM 2006 C C . VAL A 1 244 ? 3.448 -9.754 -9.915 1.00 96.38 244 VAL A C 1
ATOM 2008 O O . VAL A 1 244 ? 3.079 -10.264 -8.851 1.00 96.38 244 VAL A O 1
ATOM 2011 N N . LEU A 1 245 ? 4.358 -8.770 -9.936 1.00 95.06 245 LEU A N 1
ATOM 2012 C CA . LEU A 1 245 ? 4.949 -8.177 -8.725 1.00 95.06 245 LEU A CA 1
ATOM 2013 C C . LEU A 1 245 ? 3.919 -7.351 -7.931 1.00 95.06 245 LEU A C 1
ATOM 2015 O O . LEU A 1 245 ? 3.771 -7.544 -6.719 1.00 95.06 245 LEU A O 1
ATOM 2019 N N . GLU A 1 246 ? 3.161 -6.483 -8.603 1.00 93.56 246 GLU A N 1
ATOM 2020 C CA . GLU A 1 246 ? 2.113 -5.643 -8.005 1.00 93.56 246 GLU A CA 1
ATOM 2021 C C . GLU A 1 246 ? 0.988 -6.521 -7.407 1.00 93.56 246 GLU A C 1
ATOM 2023 O O . GLU A 1 246 ? 0.595 -6.346 -6.252 1.00 93.56 246 GLU A O 1
ATOM 2028 N N . SER A 1 247 ? 0.570 -7.580 -8.109 1.00 93.31 247 SER A N 1
ATOM 2029 C CA . SER A 1 247 ? -0.413 -8.560 -7.621 1.00 93.31 247 SER A CA 1
ATOM 2030 C C . SER A 1 247 ? 0.113 -9.416 -6.456 1.00 93.31 247 SER A C 1
ATOM 2032 O O . SER A 1 247 ? -0.610 -9.671 -5.485 1.00 93.31 247 SER A O 1
ATOM 2034 N N . THR A 1 248 ? 1.377 -9.857 -6.498 1.00 92.19 248 THR A N 1
ATOM 2035 C CA . THR A 1 248 ? 1.998 -10.647 -5.412 1.00 92.19 248 THR A CA 1
ATOM 2036 C C . THR A 1 248 ? 2.121 -9.818 -4.133 1.00 92.19 248 THR A C 1
ATOM 2038 O O . THR A 1 248 ? 1.788 -10.293 -3.042 1.00 92.19 248 THR A O 1
ATOM 2041 N N . THR A 1 249 ? 2.528 -8.554 -4.250 1.00 90.81 249 THR A N 1
ATOM 2042 C CA . THR A 1 249 ? 2.658 -7.638 -3.108 1.00 90.81 249 THR A CA 1
ATOM 2043 C C . THR A 1 249 ? 1.307 -7.197 -2.550 1.00 90.81 249 THR A C 1
ATOM 2045 O O . THR A 1 249 ? 1.136 -7.207 -1.327 1.00 90.81 249 THR A O 1
ATOM 2048 N N . GLN A 1 250 ? 0.308 -6.925 -3.394 1.00 89.94 250 GLN A N 1
ATOM 2049 C CA . GLN A 1 250 ? -1.067 -6.678 -2.947 1.00 89.94 250 GLN A CA 1
ATOM 2050 C C . GLN A 1 250 ? -1.657 -7.905 -2.225 1.00 89.94 250 GLN A C 1
ATOM 2052 O O . GLN A 1 250 ? -2.283 -7.771 -1.171 1.00 89.94 250 GLN A O 1
ATOM 2057 N N . THR A 1 251 ? -1.381 -9.117 -2.718 1.00 88.25 251 THR A N 1
ATOM 2058 C CA . THR A 1 251 ? -1.780 -10.372 -2.057 1.00 88.25 251 THR A CA 1
ATOM 2059 C C . THR A 1 251 ? -1.100 -10.541 -0.693 1.00 88.25 251 THR A C 1
ATOM 2061 O O . THR A 1 251 ? -1.744 -10.964 0.271 1.00 88.25 251 THR A O 1
ATOM 2064 N N . LYS A 1 252 ? 0.183 -10.174 -0.567 1.00 87.12 252 LYS A N 1
ATOM 2065 C CA . LYS A 1 252 ? 0.915 -10.166 0.713 1.00 87.12 252 LYS A CA 1
ATOM 2066 C C . LYS A 1 252 ? 0.331 -9.147 1.693 1.00 87.12 252 LYS A C 1
ATOM 2068 O O . LYS A 1 252 ? 0.124 -9.495 2.854 1.00 87.12 252 LYS A O 1
ATOM 2073 N N . ALA A 1 253 ? -0.033 -7.949 1.225 1.00 87.00 253 ALA A N 1
ATOM 2074 C CA . ALA A 1 253 ? -0.718 -6.944 2.038 1.00 87.00 253 ALA A CA 1
ATOM 2075 C C . ALA A 1 253 ? -2.053 -7.478 2.580 1.00 87.00 253 ALA A C 1
ATOM 2077 O O . ALA A 1 253 ? -2.273 -7.455 3.790 1.00 87.00 253 ALA A O 1
ATOM 2078 N N . GLN A 1 254 ? -2.911 -8.035 1.717 1.00 84.81 254 GLN A N 1
ATOM 2079 C CA . GLN A 1 254 ? -4.205 -8.580 2.138 1.00 84.81 254 GLN A CA 1
ATOM 2080 C C . GLN A 1 254 ? -4.047 -9.717 3.160 1.00 84.81 254 GLN A C 1
ATOM 2082 O O . GLN A 1 254 ? -4.760 -9.736 4.160 1.00 84.81 254 GLN A O 1
ATOM 2087 N N . ARG A 1 255 ? -3.081 -10.627 2.964 1.00 83.94 255 ARG A N 1
ATOM 2088 C CA . ARG A 1 255 ? -2.798 -11.721 3.914 1.00 83.94 255 ARG A CA 1
ATOM 2089 C C . ARG A 1 255 ? -2.293 -11.216 5.268 1.00 83.94 255 ARG A C 1
ATOM 2091 O O . ARG A 1 255 ? -2.726 -11.731 6.294 1.00 83.94 255 ARG A O 1
ATOM 2098 N N . LEU A 1 256 ? -1.410 -10.212 5.287 1.00 83.00 256 LEU A N 1
ATOM 2099 C CA . LEU A 1 256 ? -0.938 -9.584 6.528 1.00 83.00 256 LEU A CA 1
ATOM 2100 C C . LEU A 1 256 ? -2.084 -8.870 7.265 1.00 83.00 256 LEU A C 1
ATOM 2102 O O . LEU A 1 256 ? -2.192 -8.990 8.483 1.00 83.00 256 LEU A O 1
ATOM 2106 N N . PHE A 1 257 ? -2.963 -8.180 6.533 1.00 81.94 257 PHE A N 1
ATOM 2107 C CA . PHE A 1 257 ? -4.141 -7.511 7.087 1.00 81.94 257 PHE A CA 1
ATOM 2108 C C . PHE A 1 257 ? -5.166 -8.504 7.659 1.00 81.94 257 PHE A C 1
ATOM 2110 O O . PHE A 1 257 ? -5.606 -8.343 8.797 1.00 81.94 257 PHE A O 1
ATOM 2117 N N . ASP A 1 258 ? -5.506 -9.557 6.909 1.00 79.75 258 ASP A N 1
ATOM 2118 C CA . ASP A 1 258 ? -6.445 -10.600 7.341 1.00 79.75 258 ASP A CA 1
ATOM 2119 C C . ASP A 1 258 ? -5.928 -11.342 8.585 1.00 79.75 258 ASP A C 1
ATOM 2121 O O . ASP A 1 258 ? -6.681 -11.548 9.538 1.00 79.75 258 ASP A O 1
ATOM 2125 N N . ALA A 1 259 ? -4.630 -11.667 8.628 1.00 81.94 259 ALA A N 1
ATOM 2126 C CA . ALA A 1 259 ? -3.997 -12.250 9.810 1.00 81.94 259 ALA A CA 1
ATOM 2127 C C . ALA A 1 259 ? -4.035 -11.298 11.021 1.00 81.94 259 ALA A C 1
ATOM 2129 O O . ALA A 1 259 ? -4.292 -11.737 12.140 1.00 81.94 259 ALA A O 1
ATOM 2130 N N . ASN A 1 260 ? -3.838 -9.990 10.814 1.00 81.88 260 ASN A N 1
ATOM 2131 C CA . ASN A 1 260 ? -3.860 -9.001 11.895 1.00 81.88 260 ASN A CA 1
ATOM 2132 C C . ASN A 1 260 ? -5.275 -8.808 12.461 1.00 81.88 260 ASN A C 1
ATOM 2134 O O . ASN A 1 260 ? -5.450 -8.713 13.673 1.00 81.88 260 ASN A O 1
ATOM 2138 N N . LYS A 1 261 ? -6.294 -8.831 11.592 1.00 80.12 261 LYS A N 1
ATOM 2139 C CA . LYS A 1 261 ? -7.716 -8.849 11.966 1.00 80.12 261 LYS A CA 1
ATOM 2140 C C . LYS A 1 261 ? -8.062 -10.098 12.793 1.00 80.12 261 LYS A C 1
ATOM 2142 O O . LYS A 1 261 ? -8.751 -9.978 13.802 1.00 80.12 261 LYS A O 1
ATOM 2147 N N . ALA A 1 262 ? -7.554 -11.274 12.412 1.00 80.88 262 ALA A N 1
ATOM 2148 C CA . ALA A 1 262 ? -7.793 -12.534 13.126 1.00 80.88 262 ALA A CA 1
ATOM 2149 C C . ALA A 1 262 ? -7.082 -12.622 14.495 1.00 80.88 262 ALA A C 1
ATOM 2151 O O . ALA A 1 262 ? -7.675 -13.108 15.463 1.00 80.88 262 ALA A O 1
ATOM 2152 N N . GLU A 1 263 ? -5.844 -12.126 14.596 1.00 82.38 263 GLU A N 1
ATOM 2153 C CA . GLU A 1 263 ? -5.091 -12.078 15.859 1.00 82.38 263 GLU A CA 1
ATOM 2154 C C . GLU A 1 263 ? -5.751 -11.112 16.854 1.00 82.38 263 GLU A C 1
ATOM 2156 O O . GLU A 1 263 ? -6.040 -11.500 17.986 1.00 82.38 263 GLU A O 1
ATOM 2161 N N . LEU A 1 264 ? -6.090 -9.890 16.416 1.00 83.44 264 LEU A N 1
ATOM 2162 C CA . LEU A 1 264 ? -6.799 -8.910 17.248 1.00 83.44 264 LEU A CA 1
ATOM 2163 C C . LEU A 1 264 ? -8.145 -9.453 17.746 1.00 83.44 264 LEU A C 1
ATOM 2165 O O . LEU A 1 264 ? -8.429 -9.366 18.937 1.00 83.44 264 LEU A O 1
ATOM 2169 N N . PHE A 1 265 ? -8.937 -10.084 16.873 1.00 85.12 265 PHE A N 1
ATOM 2170 C CA . PHE A 1 265 ? -10.201 -10.718 17.261 1.00 85.12 265 PHE A CA 1
ATOM 2171 C C . PHE A 1 265 ? -10.000 -11.807 18.329 1.00 85.12 265 PHE A C 1
ATOM 2173 O O . PHE A 1 265 ? -10.753 -11.889 19.303 1.00 85.12 265 PHE A O 1
ATOM 2180 N N . THR A 1 266 ? -8.971 -12.645 18.161 1.00 86.06 266 THR A N 1
ATOM 2181 C CA . THR A 1 266 ? -8.646 -13.725 19.104 1.00 86.06 266 THR A CA 1
ATOM 2182 C C . THR A 1 266 ? -8.198 -13.166 20.456 1.00 86.06 266 THR A C 1
ATOM 2184 O O . THR A 1 266 ? -8.647 -13.661 21.491 1.00 86.06 266 THR A O 1
ATOM 2187 N N . GLN A 1 267 ? -7.392 -12.100 20.456 1.00 88.81 267 GLN A N 1
ATOM 2188 C CA . GLN A 1 267 ? -6.975 -11.388 21.663 1.00 88.81 267 GLN A CA 1
ATOM 2189 C C . GLN A 1 267 ? -8.171 -10.743 22.383 1.00 88.81 267 GLN A C 1
ATOM 2191 O O . GLN A 1 267 ? -8.332 -10.950 23.583 1.00 88.81 267 GLN A O 1
ATOM 2196 N N . SER A 1 268 ? -9.065 -10.048 21.668 1.00 90.38 268 SER A N 1
ATOM 2197 C CA . SER A 1 268 ? -10.285 -9.469 22.253 1.00 90.38 268 SER A CA 1
ATOM 2198 C C . SER A 1 268 ? -11.196 -10.530 22.879 1.00 90.38 268 SER A C 1
ATOM 2200 O O . SER A 1 268 ? -11.703 -10.324 23.980 1.00 90.38 268 SER A O 1
ATOM 2202 N N . CYS A 1 269 ? -11.360 -11.695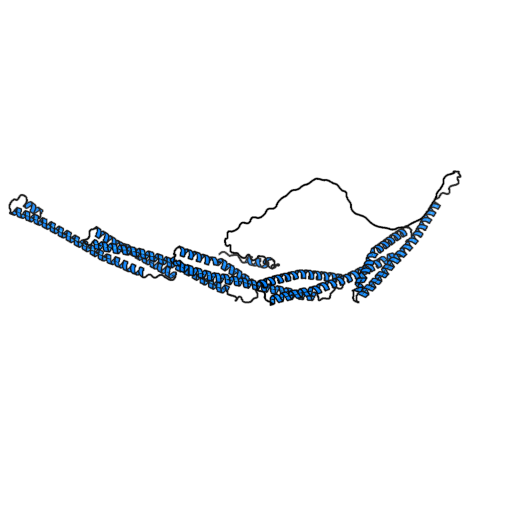 22.238 1.00 90.81 269 CYS A N 1
ATOM 2203 C CA . CYS A 1 269 ? -12.092 -12.815 22.836 1.00 90.81 269 CYS A CA 1
ATOM 2204 C C . CYS A 1 269 ? -11.413 -13.333 24.116 1.00 90.81 269 CYS A C 1
ATOM 2206 O O . CYS A 1 269 ? -12.102 -13.617 25.093 1.00 90.81 269 CYS A O 1
ATOM 2208 N N . ALA A 1 270 ? -10.080 -13.436 24.135 1.00 91.62 270 ALA A N 1
ATOM 2209 C CA . ALA A 1 270 ? -9.329 -13.898 25.302 1.00 91.62 270 ALA A CA 1
ATOM 2210 C C . ALA A 1 270 ? -9.373 -12.900 26.476 1.00 91.62 270 ALA A C 1
ATOM 2212 O O . ALA A 1 270 ? -9.508 -13.315 27.628 1.00 91.62 270 ALA A O 1
ATOM 2213 N N . ASP A 1 271 ? -9.309 -11.592 26.210 1.00 92.75 271 ASP A N 1
ATOM 2214 C CA . ASP A 1 271 ? -9.424 -10.559 27.246 1.00 92.75 271 ASP A CA 1
ATOM 2215 C C . ASP A 1 271 ? -10.850 -10.447 27.807 1.00 92.75 271 ASP A C 1
ATOM 2217 O O . ASP A 1 271 ? -11.015 -10.244 29.015 1.00 92.75 271 ASP A O 1
ATOM 2221 N N . LEU A 1 272 ? -11.880 -10.644 26.973 1.00 94.06 272 LEU A N 1
ATOM 2222 C CA . LEU A 1 272 ? -13.269 -10.763 27.426 1.00 94.06 272 LEU A CA 1
ATOM 2223 C C . LEU A 1 272 ? -13.482 -12.019 28.279 1.00 94.06 272 LEU A C 1
ATOM 2225 O O . LEU A 1 272 ? -14.024 -11.908 29.374 1.00 94.06 272 LEU A O 1
ATOM 2229 N N . ASP A 1 273 ? -13.018 -13.190 27.837 1.00 93.19 273 ASP A N 1
ATOM 2230 C CA . ASP A 1 273 ? -13.119 -14.444 28.600 1.00 93.19 273 ASP A CA 1
ATOM 2231 C C . ASP A 1 273 ? -12.392 -14.351 29.956 1.00 93.19 273 ASP A C 1
ATOM 2233 O O . ASP A 1 273 ? -12.927 -14.727 31.001 1.00 93.19 273 ASP A O 1
ATOM 2237 N N . LYS A 1 274 ? -11.196 -13.754 29.977 1.00 94.25 274 LYS A N 1
ATOM 2238 C CA . LYS A 1 274 ? -10.440 -13.469 31.205 1.00 94.25 274 LYS A CA 1
ATOM 2239 C C . LYS A 1 274 ? -11.173 -12.496 32.135 1.00 94.25 274 LYS A C 1
ATOM 2241 O O . LYS A 1 274 ? -11.140 -12.676 33.353 1.00 94.25 274 LYS A O 1
ATOM 2246 N N . TRP A 1 275 ? -11.830 -11.472 31.587 1.00 95.19 275 TRP A N 1
ATOM 2247 C CA . TRP A 1 275 ? -12.645 -10.539 32.368 1.00 95.19 275 TRP A CA 1
ATOM 2248 C C . TRP A 1 275 ? -13.919 -11.203 32.912 1.00 95.19 275 TRP A C 1
ATOM 2250 O O . TRP A 1 275 ? -14.255 -10.972 34.070 1.00 95.19 275 TRP A O 1
ATOM 2260 N N . LEU A 1 276 ? -14.570 -12.077 32.137 1.00 94.50 276 LEU A N 1
ATOM 2261 C CA . LEU A 1 276 ? -15.762 -12.828 32.546 1.00 94.50 276 LEU A CA 1
ATOM 2262 C C . LEU A 1 276 ? -15.482 -13.745 33.742 1.00 94.50 276 LEU A C 1
ATOM 2264 O O . LEU A 1 276 ? -16.191 -13.646 34.739 1.00 94.50 276 LEU A O 1
ATOM 2268 N N . HIS A 1 277 ? -14.405 -14.538 33.723 1.00 92.19 277 HIS A N 1
ATOM 2269 C CA . HIS A 1 277 ? -13.996 -15.327 34.901 1.00 92.19 277 HIS A CA 1
ATOM 2270 C C . HIS A 1 277 ? -13.683 -14.432 36.123 1.00 92.19 277 HIS A C 1
ATOM 2272 O O . HIS A 1 277 ? -13.981 -14.776 37.269 1.00 92.19 277 HIS A O 1
ATOM 2278 N N . GLY A 1 278 ? -13.102 -13.248 35.890 1.00 92.38 278 GLY A N 1
ATOM 2279 C CA . GLY A 1 278 ? -12.852 -12.248 36.934 1.00 92.38 278 GLY A CA 1
ATOM 2280 C C . GLY A 1 278 ? -14.122 -11.577 37.479 1.00 92.38 278 GLY A C 1
ATOM 2281 O O . GLY A 1 278 ? -14.116 -11.095 38.613 1.00 92.38 278 GLY A O 1
ATOM 2282 N N . LEU A 1 279 ? -15.207 -11.545 36.702 1.00 92.31 279 LEU A N 1
ATOM 2283 C CA . LEU A 1 279 ? -16.529 -11.076 37.114 1.00 92.31 279 LEU A CA 1
ATOM 2284 C C . LEU A 1 279 ? -17.293 -12.173 37.868 1.00 92.31 279 LEU A C 1
ATOM 2286 O O . LEU A 1 279 ? -17.813 -11.907 38.948 1.00 92.31 279 LEU A O 1
ATOM 2290 N N . GLU A 1 280 ? -17.305 -13.399 37.347 1.00 92.38 280 GLU A N 1
ATOM 2291 C CA . GLU A 1 280 ? -17.894 -14.592 37.969 1.00 92.38 280 GLU A CA 1
ATOM 2292 C C . GLU A 1 280 ? -17.400 -14.758 39.416 1.00 92.38 280 GLU A C 1
ATOM 2294 O O . GLU A 1 280 ? -18.197 -14.770 40.357 1.00 92.38 280 GLU A O 1
ATOM 2299 N N . SER A 1 281 ? -16.077 -14.720 39.615 1.00 90.38 281 SER A N 1
ATOM 2300 C CA . SER A 1 281 ? -15.434 -14.775 40.937 1.00 90.38 281 SER A CA 1
ATOM 2301 C C . SER A 1 281 ? -15.820 -13.616 41.878 1.00 90.38 281 SER A C 1
ATOM 2303 O O . SER A 1 281 ? -15.747 -13.766 43.098 1.00 90.38 281 SER A O 1
ATOM 2305 N N . GLN A 1 282 ? -16.258 -12.466 41.348 1.00 87.12 282 GLN A N 1
ATOM 2306 C CA . GLN A 1 282 ? -16.773 -11.346 42.147 1.00 87.12 282 GLN A CA 1
ATOM 2307 C C . GLN A 1 282 ? -18.274 -11.450 42.443 1.00 87.12 282 GLN A C 1
ATOM 2309 O O . GLN A 1 282 ? -18.716 -10.893 43.451 1.00 87.12 282 GLN A O 1
ATOM 2314 N N . ILE A 1 283 ? -19.054 -12.119 41.588 1.00 88.19 283 ILE A N 1
ATOM 2315 C CA . ILE A 1 283 ? -20.492 -12.343 41.790 1.00 88.19 283 ILE A CA 1
ATOM 2316 C C . ILE A 1 283 ? -20.723 -13.478 42.795 1.00 88.19 283 ILE A C 1
ATOM 2318 O O . ILE A 1 283 ? -21.572 -13.328 43.666 1.00 88.19 283 ILE A O 1
ATOM 2322 N N . GLN A 1 284 ? -19.907 -14.540 42.764 1.00 86.31 284 GLN A N 1
ATOM 2323 C CA . GLN A 1 284 ? -19.965 -15.709 43.664 1.00 86.31 284 GLN A CA 1
ATOM 2324 C C . GLN A 1 284 ? -19.661 -15.400 45.155 1.00 86.31 284 GLN A C 1
ATOM 2326 O O . GLN A 1 284 ? -19.396 -16.295 45.953 1.00 86.31 284 GLN A O 1
ATOM 2331 N N . SER A 1 285 ? -19.643 -14.125 45.550 1.00 83.19 285 SER A N 1
ATOM 2332 C CA . SER A 1 285 ? -19.362 -13.679 46.911 1.00 83.19 285 SER A CA 1
ATOM 2333 C C . SER A 1 285 ? -20.646 -13.256 47.626 1.00 83.19 285 SER A C 1
ATOM 2335 O O . SER A 1 285 ? -21.160 -12.161 47.382 1.00 83.19 285 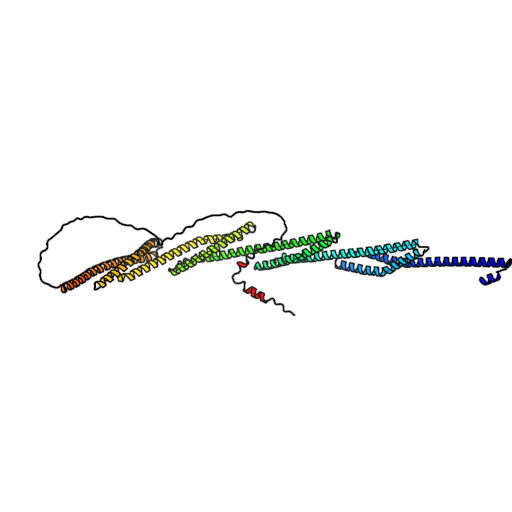SER A O 1
ATOM 2337 N N . ASP A 1 286 ? -21.077 -14.090 48.579 1.00 79.94 286 ASP A N 1
ATOM 2338 C CA . ASP A 1 286 ? -22.186 -13.860 49.522 1.00 79.94 286 ASP A CA 1
ATOM 2339 C C . ASP A 1 286 ? -21.909 -12.770 50.588 1.00 79.94 286 ASP A C 1
ATOM 2341 O O . ASP A 1 286 ? -22.534 -12.740 51.652 1.00 79.94 286 ASP A O 1
ATOM 2345 N N . ASP A 1 287 ? -20.962 -11.855 50.347 1.00 86.62 287 ASP A N 1
ATOM 2346 C CA . ASP A 1 287 ? -20.794 -10.672 51.197 1.00 86.62 287 ASP A CA 1
ATOM 2347 C C . ASP A 1 287 ? -21.872 -9.635 50.865 1.00 86.62 287 ASP A C 1
ATOM 2349 O O . ASP A 1 287 ? -21.701 -8.763 50.009 1.00 86.62 287 ASP A O 1
ATOM 2353 N N . TYR A 1 288 ? -22.993 -9.735 51.578 1.00 87.44 288 TYR A N 1
ATOM 2354 C CA . TYR A 1 288 ? -24.084 -8.765 51.536 1.00 87.44 288 TYR A CA 1
ATOM 2355 C C . TYR A 1 288 ? -23.907 -7.614 52.540 1.00 87.44 288 TYR A C 1
ATOM 2357 O O . TYR A 1 288 ? -24.863 -6.877 52.775 1.00 87.44 288 TYR A O 1
ATOM 2365 N N . GLY A 1 289 ? -22.710 -7.427 53.112 1.00 87.88 289 GLY A N 1
ATOM 2366 C CA . GLY A 1 289 ? -22.389 -6.379 54.084 1.00 87.88 289 GLY A CA 1
ATOM 2367 C C . GLY A 1 289 ? -22.772 -6.714 55.531 1.00 87.88 289 GLY A C 1
ATOM 2368 O O . GLY A 1 289 ? -23.357 -7.753 55.827 1.00 87.88 289 GLY A O 1
ATOM 2369 N N . LYS A 1 290 ? -22.378 -5.832 56.461 1.00 88.25 290 LYS A N 1
ATOM 2370 C CA . LYS A 1 290 ? -22.575 -6.007 57.920 1.00 88.25 290 LYS A CA 1
ATOM 2371 C C . LYS A 1 290 ? -23.172 -4.783 58.617 1.00 88.25 290 LYS A C 1
ATOM 2373 O O . LYS A 1 290 ? -23.592 -4.867 59.768 1.00 88.25 290 LYS A O 1
ATOM 2378 N N . ASP A 1 291 ? -23.172 -3.644 57.935 1.00 89.44 291 ASP A N 1
ATOM 2379 C CA . ASP A 1 291 ? -23.735 -2.376 58.379 1.00 89.44 291 ASP A CA 1
ATOM 2380 C C . ASP A 1 291 ? -24.147 -1.527 57.164 1.00 89.44 291 ASP A C 1
ATOM 2382 O O . ASP A 1 291 ? -23.754 -1.787 56.024 1.00 89.44 291 ASP A O 1
ATOM 2386 N N . LEU A 1 292 ? -24.919 -0.464 57.396 1.00 90.81 292 LEU A N 1
ATOM 2387 C CA . LEU A 1 292 ? -25.405 0.406 56.322 1.00 90.81 292 LEU A CA 1
ATOM 2388 C C . LEU A 1 292 ? -24.260 1.024 55.484 1.00 90.81 292 LEU A C 1
ATOM 2390 O O . LEU A 1 292 ? -24.441 1.301 54.297 1.00 90.81 292 LEU A O 1
ATOM 2394 N N . THR A 1 293 ? -23.073 1.217 56.064 1.00 92.75 293 THR A N 1
ATOM 2395 C CA . THR A 1 293 ? -21.899 1.778 55.377 1.00 92.75 293 THR A CA 1
ATOM 2396 C C . THR A 1 293 ? -21.316 0.786 54.369 1.00 92.75 293 THR A C 1
ATOM 2398 O O . THR A 1 293 ? -21.158 1.119 53.192 1.00 92.75 293 THR A O 1
ATOM 2401 N N . SER A 1 294 ? -21.041 -0.442 54.807 1.00 94.06 294 SER A N 1
ATOM 2402 C CA . SER A 1 294 ? -20.505 -1.533 53.990 1.00 94.06 294 SER A CA 1
ATOM 2403 C C . SER A 1 294 ? -21.465 -1.924 52.869 1.00 94.06 294 SER A C 1
ATOM 2405 O O . SER A 1 294 ? -21.022 -2.024 51.725 1.00 94.06 294 SER A O 1
ATOM 2407 N N . VAL A 1 295 ? -22.777 -2.007 53.126 1.00 94.44 295 VAL A N 1
ATOM 2408 C CA . VAL A 1 295 ? -23.760 -2.278 52.060 1.00 94.44 295 VAL A CA 1
ATOM 2409 C C . VAL A 1 295 ? -23.791 -1.163 51.011 1.00 94.44 295 VAL A C 1
ATOM 2411 O O . VAL A 1 295 ? -23.771 -1.445 49.814 1.00 94.44 295 VAL A O 1
ATOM 2414 N N . ASN A 1 296 ? -23.767 0.117 51.407 1.00 93.31 296 ASN A N 1
ATOM 2415 C CA . ASN A 1 296 ? -23.714 1.213 50.428 1.00 93.31 296 ASN A CA 1
ATOM 2416 C C . ASN A 1 296 ? -22.368 1.276 49.667 1.00 93.31 296 ASN A C 1
ATOM 2418 O O . ASN A 1 296 ? -22.331 1.797 48.552 1.00 93.31 296 ASN A O 1
ATOM 2422 N N . ILE A 1 297 ? -21.271 0.735 50.213 1.00 94.88 297 ILE A N 1
ATOM 2423 C CA . ILE A 1 297 ? -20.005 0.542 49.479 1.00 94.88 297 ILE A CA 1
ATOM 2424 C C . ILE A 1 297 ? -20.128 -0.618 48.480 1.00 94.88 297 ILE A C 1
ATOM 2426 O O . ILE A 1 297 ? -19.719 -0.471 47.328 1.00 94.88 297 ILE A O 1
ATOM 2430 N N . LEU A 1 298 ? -20.719 -1.747 48.879 1.00 93.88 298 LEU A N 1
ATOM 2431 C CA . LEU A 1 298 ? -20.947 -2.905 48.009 1.00 93.88 298 LEU A CA 1
ATOM 2432 C C . LEU A 1 298 ? -21.900 -2.569 46.852 1.00 93.88 298 LEU A C 1
ATOM 2434 O O . LEU A 1 298 ? -21.585 -2.876 45.707 1.00 93.88 298 LEU A O 1
ATOM 2438 N N . LEU A 1 299 ? -22.984 -1.828 47.101 1.00 94.12 299 LEU A N 1
ATOM 2439 C CA . LEU A 1 299 ? -23.884 -1.325 46.053 1.00 94.12 299 LEU A CA 1
ATOM 2440 C C . LEU A 1 299 ? -23.185 -0.366 45.073 1.00 94.12 299 LEU A C 1
ATOM 2442 O O . LEU A 1 299 ? -23.468 -0.403 43.877 1.00 94.12 299 LEU A O 1
ATOM 2446 N N . LYS A 1 300 ? -22.227 0.454 45.532 1.00 95.00 300 LYS A N 1
ATOM 2447 C CA . LYS A 1 300 ? -21.394 1.276 44.632 1.00 95.00 300 LYS A CA 1
ATOM 2448 C C . LYS A 1 300 ? -20.463 0.426 43.763 1.00 95.00 300 LYS A C 1
ATOM 2450 O O . LYS A 1 300 ? -20.288 0.747 42.590 1.00 95.00 300 LYS A O 1
ATOM 2455 N N . LYS A 1 301 ? -19.896 -0.663 44.301 1.00 93.44 301 LYS A N 1
ATOM 2456 C CA . LYS A 1 301 ? -19.132 -1.640 43.502 1.00 93.44 301 LYS A CA 1
ATOM 2457 C C . LYS A 1 301 ? -20.035 -2.343 42.484 1.00 93.44 301 LYS A C 1
ATOM 2459 O O . LYS A 1 301 ? -19.671 -2.415 41.319 1.00 93.44 301 LYS A O 1
ATOM 2464 N N . GLN A 1 302 ? -21.223 -2.782 42.900 1.00 93.94 302 GLN A N 1
ATOM 2465 C CA . GLN A 1 302 ? -22.216 -3.419 42.033 1.00 93.94 302 GLN A CA 1
ATOM 2466 C C . GLN A 1 302 ? -22.596 -2.512 40.852 1.00 93.94 302 GLN A C 1
ATOM 2468 O O . GLN A 1 302 ? -22.497 -2.942 39.710 1.00 93.94 302 GLN A O 1
ATOM 2473 N N . GLN A 1 303 ? -22.907 -1.234 41.101 1.00 94.81 303 GLN A N 1
ATOM 2474 C CA . GLN A 1 303 ? -23.194 -0.264 40.036 1.00 94.81 303 GLN A CA 1
ATOM 2475 C C . GLN A 1 303 ? -22.007 -0.072 39.073 1.00 94.81 303 GLN A C 1
ATOM 2477 O O . GLN A 1 303 ? -22.213 0.132 37.879 1.00 94.81 303 GLN A O 1
ATOM 2482 N N . MET A 1 304 ? -20.763 -0.150 39.560 1.00 93.38 304 MET A N 1
ATOM 2483 C CA . MET A 1 304 ? -19.578 -0.092 38.696 1.00 93.38 304 MET A CA 1
ATOM 2484 C C . MET A 1 304 ? -19.448 -1.343 37.812 1.00 93.38 304 MET A C 1
ATOM 2486 O O . MET A 1 304 ? -19.092 -1.214 36.644 1.00 93.38 304 MET A O 1
ATOM 2490 N N . LEU A 1 305 ? -19.776 -2.533 38.331 1.00 92.75 305 LEU A N 1
ATOM 2491 C CA . LEU A 1 305 ? -19.812 -3.774 37.545 1.00 92.75 305 LEU A CA 1
ATOM 2492 C C . LEU A 1 305 ? -20.922 -3.741 36.482 1.00 92.75 305 LEU A C 1
ATOM 2494 O O . LEU A 1 305 ? -20.669 -4.097 35.336 1.00 92.75 305 LEU A O 1
ATOM 2498 N N . GLU A 1 306 ? -22.114 -3.236 36.813 1.00 93.12 306 GLU A N 1
ATOM 2499 C CA . GLU A 1 306 ? -23.199 -3.032 35.838 1.00 93.12 306 GLU A CA 1
ATOM 2500 C C . GLU A 1 306 ? -22.795 -2.055 34.723 1.00 93.12 306 GLU A C 1
ATOM 2502 O O . GLU A 1 306 ? -23.017 -2.323 33.542 1.00 93.12 306 GLU A O 1
ATOM 2507 N N . ASN A 1 307 ? -22.127 -0.952 35.077 1.00 94.06 307 ASN A N 1
ATOM 2508 C CA . ASN A 1 307 ? -21.605 0.001 34.097 1.00 94.06 307 ASN A CA 1
ATOM 2509 C C . ASN A 1 307 ? -20.531 -0.631 33.189 1.00 94.06 307 ASN A C 1
ATOM 2511 O O . ASN A 1 307 ? -20.451 -0.280 32.014 1.00 94.06 307 ASN A O 1
ATOM 2515 N N . GLN A 1 308 ? -19.711 -1.555 33.708 1.00 93.94 308 GLN A N 1
ATOM 2516 C CA . GLN A 1 308 ? -18.740 -2.304 32.902 1.00 93.94 308 GLN A CA 1
ATOM 2517 C C . GLN A 1 308 ? -19.421 -3.339 31.993 1.00 93.94 308 GLN A C 1
ATOM 2519 O O . GLN A 1 308 ? -19.022 -3.458 30.836 1.00 93.94 308 GLN A O 1
ATOM 2524 N N . MET A 1 309 ? -20.468 -4.031 32.458 1.00 92.44 309 MET A N 1
ATOM 2525 C CA . MET A 1 309 ? -21.251 -4.963 31.630 1.00 92.44 309 MET A CA 1
ATOM 2526 C C . MET A 1 309 ? -21.825 -4.278 30.385 1.00 92.44 309 MET A C 1
ATOM 2528 O O . MET A 1 309 ? -21.667 -4.803 29.289 1.00 92.44 309 MET A O 1
ATOM 2532 N N . GLU A 1 310 ? -22.411 -3.082 30.506 1.00 92.69 310 GLU A N 1
ATOM 2533 C CA . GLU A 1 310 ? -22.944 -2.336 29.347 1.00 92.69 310 GLU A CA 1
ATOM 2534 C C . GLU A 1 310 ? -21.861 -1.769 28.401 1.00 92.69 310 GLU A C 1
ATOM 2536 O O . GLU A 1 310 ? -22.179 -1.357 27.283 1.00 92.69 310 GLU A O 1
ATOM 2541 N N . VAL A 1 311 ? -20.582 -1.766 28.802 1.00 94.56 311 VAL A N 1
ATOM 2542 C CA . VAL A 1 311 ? -19.449 -1.522 27.889 1.00 94.56 311 VAL A CA 1
ATOM 2543 C C . VAL A 1 311 ? -19.044 -2.826 27.197 1.00 94.56 311 VAL A C 1
ATOM 2545 O O . VAL A 1 311 ? -19.076 -2.893 25.971 1.00 94.56 311 VAL A O 1
ATOM 2548 N N . ARG A 1 312 ? -18.768 -3.894 27.960 1.00 92.88 312 ARG A N 1
ATOM 2549 C CA . ARG A 1 312 ? -18.349 -5.202 27.416 1.00 92.88 312 ARG A CA 1
ATOM 2550 C C . ARG A 1 312 ? -19.391 -5.841 26.496 1.00 92.88 312 ARG A C 1
ATOM 2552 O O . ARG A 1 312 ? -19.036 -6.509 25.533 1.00 92.88 312 ARG A O 1
ATOM 2559 N N . LYS A 1 313 ? -20.675 -5.584 26.737 1.00 93.75 313 LYS A N 1
ATOM 2560 C CA . LYS A 1 313 ? -21.779 -5.959 25.847 1.00 93.75 313 LYS A CA 1
ATOM 2561 C C . LYS A 1 313 ? -21.610 -5.401 24.433 1.00 93.75 313 LYS A C 1
ATOM 2563 O O . LYS A 1 313 ? -21.805 -6.137 23.474 1.00 93.75 313 LYS A O 1
ATOM 2568 N N . LYS A 1 314 ? -21.205 -4.133 24.302 1.00 94.25 314 LYS A N 1
ATOM 2569 C CA . LYS A 1 314 ? -20.974 -3.493 22.997 1.00 94.25 314 LYS A CA 1
ATOM 2570 C C . LYS A 1 314 ? -19.766 -4.095 22.300 1.00 94.25 314 LYS A C 1
ATOM 2572 O O . LYS A 1 314 ? -19.855 -4.399 21.123 1.00 94.25 314 LYS A O 1
ATOM 2577 N N . GLU A 1 315 ? -18.694 -4.374 23.040 1.00 92.44 315 GLU A N 1
ATOM 2578 C CA . GLU A 1 315 ? -17.527 -5.092 22.508 1.00 92.44 315 GLU A CA 1
ATOM 2579 C C . GLU A 1 315 ? -17.918 -6.486 21.967 1.00 92.44 315 GLU A C 1
ATOM 2581 O O . GLU A 1 315 ? -17.441 -6.904 20.914 1.00 92.44 315 GLU A O 1
ATOM 2586 N N . ILE A 1 316 ? -18.842 -7.194 22.632 1.00 92.81 316 ILE A N 1
ATOM 2587 C CA . ILE A 1 316 ? -19.388 -8.482 22.162 1.00 92.81 316 ILE A CA 1
ATOM 2588 C C . ILE A 1 316 ? -20.293 -8.303 20.927 1.00 92.81 316 ILE A C 1
ATOM 2590 O O . ILE A 1 316 ? -20.178 -9.079 19.977 1.00 92.81 316 ILE A O 1
ATOM 2594 N N . GLU A 1 317 ? -21.158 -7.285 20.897 1.00 92.62 317 GLU A N 1
ATOM 2595 C CA . GLU A 1 317 ? -21.986 -6.931 19.728 1.00 92.62 317 GLU A CA 1
ATOM 2596 C C . GLU A 1 317 ? -21.111 -6.535 18.513 1.00 92.62 317 GLU A C 1
ATOM 2598 O O . GLU A 1 317 ? -21.376 -6.941 17.377 1.00 92.62 317 GLU A O 1
ATOM 2603 N N . GLU A 1 318 ? -20.008 -5.823 18.747 1.00 90.88 318 GLU A N 1
ATOM 2604 C CA . GLU A 1 318 ? -19.007 -5.454 17.745 1.00 90.88 318 GLU A CA 1
ATOM 2605 C C . GLU A 1 318 ? -18.252 -6.683 17.225 1.00 90.88 318 GLU A C 1
ATOM 2607 O O . GLU A 1 318 ? -18.195 -6.876 16.008 1.00 90.88 318 GLU A O 1
ATOM 2612 N N . LEU A 1 319 ? -17.754 -7.570 18.095 1.00 89.12 319 LEU A N 1
ATOM 2613 C CA . LEU A 1 319 ? -17.151 -8.848 17.685 1.00 89.12 319 LEU A CA 1
ATOM 2614 C C . LEU A 1 319 ? -18.146 -9.734 16.919 1.00 89.12 319 LEU A C 1
ATOM 2616 O O . LEU A 1 319 ? -17.774 -10.381 15.938 1.00 89.12 319 LEU A O 1
ATOM 2620 N N . GLN A 1 320 ? -19.429 -9.735 17.290 1.00 89.69 320 GLN A N 1
ATOM 2621 C CA . GLN A 1 320 ? -20.463 -10.422 16.516 1.00 89.69 320 GLN A CA 1
ATOM 2622 C C . GLN A 1 320 ? -20.577 -9.844 15.095 1.00 89.69 320 GLN A C 1
ATOM 2624 O O . GLN A 1 320 ? -20.625 -10.616 14.135 1.00 89.69 320 GLN A O 1
ATOM 2629 N N . SER A 1 321 ? -20.541 -8.517 14.935 1.00 88.62 321 SER A N 1
ATOM 2630 C CA . SER A 1 321 ? -20.560 -7.871 13.614 1.00 88.62 321 SER A CA 1
ATOM 2631 C C . SER A 1 321 ? -19.296 -8.157 12.782 1.00 88.62 321 SER A C 1
ATOM 2633 O O . SER A 1 321 ? -19.391 -8.450 11.588 1.00 88.62 321 SER A O 1
ATOM 2635 N N . GLN A 1 322 ? -18.115 -8.168 13.412 1.00 84.94 322 GLN A N 1
ATOM 2636 C CA . GLN A 1 322 ? -16.837 -8.472 12.758 1.00 84.94 322 GLN A CA 1
ATOM 2637 C C . GLN A 1 322 ? -16.789 -9.921 12.252 1.00 84.94 322 GLN A C 1
ATOM 2639 O O . GLN A 1 322 ? -16.358 -10.173 11.124 1.00 84.94 322 GLN A O 1
ATOM 2644 N N . ALA A 1 323 ? -17.278 -10.871 13.052 1.00 84.19 323 ALA A N 1
ATOM 2645 C CA . ALA A 1 323 ? -17.363 -12.277 12.665 1.00 84.19 323 ALA A CA 1
ATOM 2646 C C . ALA A 1 323 ? -18.397 -12.513 11.549 1.00 84.19 323 ALA A C 1
ATOM 2648 O O . ALA A 1 323 ? -18.135 -13.267 10.612 1.00 84.19 323 ALA A O 1
ATOM 2649 N N . GLN A 1 324 ? -19.539 -11.815 11.582 1.00 83.06 324 GLN A N 1
ATOM 2650 C CA . GLN A 1 324 ? -20.508 -11.842 10.480 1.00 83.06 324 GLN A CA 1
ATOM 2651 C C . GLN A 1 324 ? -19.894 -11.326 9.170 1.00 83.06 324 GLN A C 1
ATOM 2653 O O . GLN A 1 324 ? -20.104 -11.941 8.125 1.00 83.06 324 GLN A O 1
ATOM 2658 N N . ALA A 1 325 ? -19.082 -10.263 9.211 1.00 81.56 325 ALA A N 1
ATOM 2659 C CA . ALA A 1 325 ? -18.348 -9.791 8.036 1.00 81.56 325 ALA A CA 1
ATOM 2660 C C . ALA A 1 325 ? -17.349 -10.844 7.515 1.00 81.56 325 ALA A C 1
ATOM 2662 O O . ALA A 1 325 ? -17.366 -11.158 6.327 1.00 81.56 325 ALA A O 1
ATOM 2663 N N . LEU A 1 326 ? -16.553 -11.466 8.395 1.00 75.12 326 LEU A N 1
ATOM 2664 C CA . LEU A 1 326 ? -15.628 -12.552 8.026 1.00 75.12 326 LEU A CA 1
ATOM 2665 C C . LEU A 1 326 ? -16.344 -13.773 7.421 1.00 75.12 326 LEU A C 1
ATOM 2667 O O . LEU A 1 326 ? -15.815 -14.408 6.508 1.00 75.12 326 LEU A O 1
ATOM 2671 N N . SER A 1 327 ? -17.555 -14.085 7.889 1.00 75.75 327 SER A N 1
ATOM 2672 C CA . SER A 1 327 ? -18.408 -15.134 7.318 1.00 75.75 327 SER A CA 1
ATOM 2673 C C . SER A 1 327 ? -18.872 -14.782 5.896 1.00 75.75 327 SER A C 1
ATOM 2675 O O . SER A 1 327 ? -18.739 -15.607 4.994 1.00 75.75 327 SER A O 1
ATOM 2677 N N . GLN A 1 328 ? -19.320 -13.542 5.654 1.00 73.88 328 GLN A N 1
ATOM 2678 C CA . GLN A 1 328 ? -19.693 -13.067 4.309 1.00 73.88 328 GLN A CA 1
ATOM 2679 C C . GLN A 1 328 ? -18.489 -12.963 3.353 1.00 73.88 328 GLN A C 1
ATOM 2681 O O . GLN A 1 328 ? -18.642 -13.168 2.152 1.00 73.88 328 GLN A O 1
ATOM 2686 N N . GLU A 1 329 ? -17.286 -12.691 3.869 1.00 69.19 329 GLU A N 1
ATOM 2687 C CA . GLU A 1 329 ? -16.027 -12.737 3.106 1.00 69.19 329 GLU A CA 1
ATOM 2688 C C . GLU A 1 329 ? -15.588 -14.173 2.737 1.00 69.19 329 GLU A C 1
ATOM 2690 O O . GLU A 1 329 ? -14.622 -14.335 1.993 1.00 69.19 329 GLU A O 1
ATOM 2695 N N . GLY A 1 330 ? -16.248 -15.218 3.259 1.00 62.84 330 GLY A N 1
ATOM 2696 C CA . GLY A 1 330 ? -15.832 -16.616 3.084 1.00 62.84 330 GLY A CA 1
ATOM 2697 C C . GLY A 1 330 ? -14.556 -16.990 3.852 1.00 62.84 330 GLY A C 1
ATOM 2698 O O . GLY A 1 330 ? -13.928 -17.997 3.537 1.00 62.84 330 GLY A O 1
ATOM 2699 N N . LYS A 1 331 ? -14.162 -16.172 4.841 1.00 62.56 331 LYS A N 1
ATOM 2700 C CA . LYS A 1 331 ? -12.916 -16.293 5.622 1.00 62.56 331 LYS A CA 1
ATOM 2701 C C . LYS A 1 331 ? -13.128 -16.708 7.083 1.00 62.56 331 LYS A C 1
ATOM 2703 O O . LYS A 1 331 ? -12.144 -16.832 7.811 1.00 62.56 331 LYS A O 1
ATOM 2708 N N . SER A 1 332 ? -14.372 -16.859 7.552 1.00 58.28 332 SER A N 1
ATOM 2709 C CA . SER A 1 332 ? -14.603 -17.310 8.931 1.00 58.28 332 SER A CA 1
ATOM 2710 C C . SER A 1 332 ? -14.053 -18.726 9.131 1.00 58.28 332 SER A C 1
ATOM 2712 O O . SER A 1 332 ? -14.123 -19.572 8.241 1.00 58.28 332 SER A O 1
ATOM 2714 N N . THR A 1 333 ? -13.487 -18.955 10.312 1.00 64.06 333 THR A N 1
ATOM 2715 C CA . THR A 1 333 ? -13.015 -20.261 10.770 1.00 64.06 333 THR A CA 1
ATOM 2716 C C . THR A 1 333 ? -13.854 -20.668 11.971 1.00 64.06 333 THR A C 1
ATOM 2718 O O . THR A 1 333 ? -14.058 -19.868 12.889 1.00 64.06 333 THR A O 1
ATOM 2721 N N . ASP A 1 334 ? -14.329 -21.914 11.984 1.00 68.75 334 ASP A N 1
ATOM 2722 C CA . ASP A 1 334 ? -15.268 -22.400 13.004 1.00 68.75 334 ASP A CA 1
ATOM 2723 C C . ASP A 1 334 ? -14.714 -22.251 14.435 1.00 68.75 334 ASP A C 1
ATOM 2725 O O . ASP A 1 334 ? -15.463 -22.002 15.378 1.00 68.75 334 ASP A O 1
ATOM 2729 N N . GLU A 1 335 ? -13.388 -22.317 14.606 1.00 70.12 335 GLU A N 1
ATOM 2730 C CA . GLU A 1 335 ? -12.710 -22.070 15.885 1.00 70.12 335 GLU A CA 1
ATOM 2731 C C . GLU A 1 335 ? -12.886 -20.636 16.407 1.00 70.12 335 GLU A C 1
ATOM 2733 O O . GLU A 1 335 ? -13.064 -20.430 17.609 1.00 70.12 335 GLU A O 1
ATOM 2738 N N . VAL A 1 336 ? -12.824 -19.632 15.528 1.00 70.31 336 VAL A N 1
ATOM 2739 C CA . VAL A 1 336 ? -12.956 -18.212 15.892 1.00 70.31 336 VAL A CA 1
ATOM 2740 C C . VAL A 1 336 ? -14.416 -17.886 16.214 1.00 70.31 336 VAL A C 1
ATOM 2742 O O . VAL A 1 336 ? -14.709 -17.267 17.241 1.00 70.31 336 VAL A O 1
ATOM 2745 N N . ASP A 1 337 ? -15.338 -18.392 15.395 1.00 77.56 337 ASP A N 1
ATOM 2746 C CA . ASP A 1 337 ? -16.782 -18.277 15.610 1.00 77.56 337 ASP A CA 1
ATOM 2747 C C . ASP A 1 337 ? -17.236 -18.998 16.903 1.00 77.56 337 ASP A C 1
ATOM 2749 O O . ASP A 1 337 ? -18.123 -18.503 17.610 1.00 77.56 337 ASP A O 1
ATOM 2753 N N . SER A 1 338 ? -16.587 -20.115 17.257 1.00 84.00 338 SER A N 1
ATOM 2754 C CA . SER A 1 338 ? -16.796 -20.874 18.501 1.00 84.00 338 SER A CA 1
ATOM 2755 C C . SER A 1 338 ? -16.265 -20.149 19.749 1.00 84.00 338 SER A C 1
ATOM 2757 O O . SER A 1 338 ? -16.972 -20.061 20.758 1.00 84.00 338 SER A O 1
ATOM 2759 N N . LYS A 1 339 ? -15.067 -19.541 19.685 1.00 84.81 339 LYS A N 1
ATOM 2760 C CA . LYS A 1 339 ? -14.523 -18.700 20.777 1.00 84.81 339 LYS A CA 1
ATOM 2761 C C . LYS A 1 339 ? -15.454 -17.526 21.089 1.00 84.81 339 LYS A C 1
ATOM 2763 O O . LYS A 1 339 ? -15.819 -17.328 22.247 1.00 84.81 339 LYS A O 1
ATOM 2768 N N . ARG A 1 340 ? -15.910 -16.805 20.056 1.00 89.12 340 ARG A N 1
ATOM 2769 C CA . ARG A 1 340 ? -16.907 -15.729 20.185 1.00 89.12 340 ARG A CA 1
ATOM 2770 C C . ARG A 1 340 ? -18.202 -16.233 20.829 1.00 89.12 340 ARG A C 1
ATOM 2772 O O . ARG A 1 340 ? -18.702 -15.596 21.751 1.00 89.12 340 ARG A O 1
ATOM 2779 N N . LEU A 1 341 ? -18.741 -17.365 20.364 1.00 89.44 341 LEU A N 1
ATOM 2780 C CA . LEU A 1 341 ? -19.978 -17.927 20.916 1.00 89.44 341 LEU A CA 1
ATOM 2781 C C . LEU A 1 341 ? -19.818 -18.304 22.399 1.00 89.44 341 LEU A C 1
ATOM 2783 O O . LEU A 1 341 ? -20.697 -18.007 23.197 1.00 89.44 341 LEU A O 1
ATOM 2787 N N . THR A 1 342 ? -18.673 -18.873 22.783 1.00 90.62 342 THR A N 1
ATOM 2788 C CA . THR A 1 342 ? -18.348 -19.202 24.184 1.00 90.62 342 THR A CA 1
ATOM 2789 C C . THR A 1 342 ? -18.359 -17.957 25.078 1.00 90.62 342 THR A C 1
ATOM 2791 O O . THR A 1 342 ? -18.982 -17.969 26.138 1.00 90.62 342 THR A O 1
ATOM 2794 N N . VAL A 1 343 ? -17.727 -16.863 24.635 1.00 93.50 343 VAL A N 1
ATOM 2795 C CA . VAL A 1 343 ? -17.731 -15.568 25.345 1.00 93.50 343 VAL A CA 1
ATOM 2796 C C . VAL A 1 343 ? -19.150 -14.999 25.460 1.00 93.50 343 VAL A C 1
ATOM 2798 O O . VAL A 1 343 ? -19.544 -14.536 26.529 1.00 93.50 343 VAL A O 1
ATOM 2801 N N . GLN A 1 344 ? -19.939 -15.069 24.384 1.00 93.56 344 GLN A N 1
ATOM 2802 C CA . GLN A 1 344 ? -21.318 -14.577 24.357 1.00 93.56 344 GLN A CA 1
ATOM 2803 C C . GLN A 1 344 ? -22.245 -15.371 25.294 1.00 93.56 344 GLN A C 1
ATOM 2805 O O . GLN A 1 344 ? -23.035 -14.766 26.018 1.00 93.56 344 GLN A O 1
ATOM 2810 N N . THR A 1 345 ? -22.121 -16.701 25.327 1.00 93.69 345 THR A N 1
ATOM 2811 C CA . THR A 1 345 ? -22.872 -17.573 26.243 1.00 93.69 345 THR A CA 1
ATOM 2812 C C . THR A 1 345 ? -22.532 -17.263 27.701 1.00 93.69 345 THR A C 1
ATOM 2814 O O . THR A 1 345 ? -23.436 -16.925 28.461 1.00 93.69 345 THR A O 1
ATOM 2817 N N . LYS A 1 346 ? -21.242 -17.235 28.070 1.00 93.19 346 LYS A N 1
ATOM 2818 C CA . LYS A 1 346 ? -20.806 -16.877 29.434 1.00 93.19 346 LYS A CA 1
ATOM 2819 C C . LYS A 1 346 ? -21.291 -15.490 29.868 1.00 93.19 346 LYS A C 1
ATOM 2821 O O . LYS A 1 346 ? -21.717 -15.309 31.005 1.00 93.19 346 LYS A O 1
ATOM 2826 N N . PHE A 1 347 ? -21.245 -14.498 28.973 1.00 94.62 347 PHE A N 1
ATOM 2827 C CA . PHE A 1 347 ? -21.757 -13.155 29.267 1.00 94.62 347 PHE A CA 1
ATOM 2828 C C . PHE A 1 347 ? -23.259 -13.178 29.586 1.00 94.62 347 PHE A C 1
ATOM 2830 O O . PHE A 1 347 ? -23.687 -12.530 30.539 1.00 94.62 347 PHE A O 1
ATOM 2837 N N . MET A 1 348 ? -24.050 -13.939 28.822 1.00 93.12 348 MET A N 1
ATOM 2838 C CA . MET A 1 348 ? -25.487 -14.101 29.065 1.00 93.12 348 MET A CA 1
ATOM 2839 C C . MET A 1 348 ? -25.780 -14.838 30.378 1.00 93.12 348 MET A C 1
ATOM 2841 O O . MET A 1 348 ? -26.663 -14.415 31.120 1.00 93.12 348 MET A O 1
ATOM 2845 N N . GLU A 1 349 ? -25.028 -15.896 30.688 1.00 93.19 349 GLU A N 1
ATOM 2846 C CA . GLU A 1 349 ? -25.185 -16.701 31.909 1.00 93.19 349 GLU A CA 1
ATOM 2847 C C . GLU A 1 349 ? -24.910 -15.891 33.190 1.00 93.19 349 GLU A C 1
ATOM 2849 O O . GLU A 1 349 ? -25.578 -16.097 34.201 1.00 93.19 349 GLU A O 1
ATOM 2854 N N . LEU A 1 350 ? -23.999 -14.909 33.153 1.00 93.25 350 LEU A N 1
ATOM 2855 C CA . LEU A 1 350 ? -23.701 -14.045 34.305 1.00 93.25 350 LEU A CA 1
ATOM 2856 C C . LEU A 1 350 ? -24.722 -12.913 34.546 1.00 93.25 350 LEU A C 1
ATOM 2858 O O . LEU A 1 350 ? -24.671 -12.276 35.602 1.00 93.25 350 LEU A O 1
ATOM 2862 N N . LEU A 1 351 ? -25.659 -12.648 33.624 1.00 92.31 351 LEU A N 1
ATOM 2863 C CA . LEU A 1 351 ? -26.645 -11.565 33.785 1.00 92.31 351 LEU A CA 1
ATOM 2864 C C . LEU A 1 351 ? -27.635 -11.821 34.930 1.00 92.31 351 LEU A C 1
ATOM 2866 O O . LEU A 1 351 ? -27.992 -10.882 35.644 1.00 92.31 351 LEU A O 1
ATOM 2870 N N . GLU A 1 352 ? -28.088 -13.061 35.115 1.00 91.69 352 GLU A N 1
ATOM 2871 C CA . GLU A 1 352 ? -29.048 -13.414 36.168 1.00 91.69 352 GLU A CA 1
ATOM 2872 C C . GLU A 1 352 ? -28.400 -13.380 37.571 1.00 91.69 352 GLU A C 1
ATOM 2874 O O . GLU A 1 352 ? -28.864 -12.579 38.391 1.00 91.69 352 GLU A O 1
ATOM 2879 N N . PRO A 1 353 ? -27.263 -14.064 37.836 1.00 92.81 353 PRO A N 1
ATOM 2880 C CA . PRO A 1 353 ? -26.531 -13.952 39.104 1.00 92.81 353 PRO A CA 1
ATOM 2881 C C . PRO A 1 353 ? -26.134 -12.515 39.483 1.00 92.81 353 PRO A C 1
ATOM 2883 O O . PRO A 1 353 ? -26.172 -12.137 40.656 1.00 92.81 353 PRO A O 1
ATOM 2886 N N . LEU A 1 354 ? -25.786 -11.668 38.503 1.00 92.62 354 LEU A N 1
ATOM 2887 C CA . LEU A 1 354 ? -25.483 -10.256 38.758 1.00 92.62 354 LEU A CA 1
ATOM 2888 C C . LEU A 1 354 ? -26.720 -9.484 39.256 1.00 92.62 354 LEU A C 1
ATOM 2890 O O . LEU A 1 354 ? -26.599 -8.653 40.161 1.00 92.62 354 LEU A O 1
ATOM 2894 N N . ASN A 1 355 ? -27.903 -9.755 38.699 1.00 91.88 355 ASN A N 1
ATOM 2895 C CA . ASN A 1 355 ? -29.157 -9.132 39.131 1.00 91.88 355 ASN A CA 1
ATOM 2896 C C . ASN A 1 355 ? -29.642 -9.676 40.484 1.00 91.88 355 ASN A C 1
ATOM 2898 O O . ASN A 1 355 ? -30.061 -8.888 41.334 1.00 91.88 355 ASN A O 1
ATOM 2902 N N . GLU A 1 356 ? -29.524 -10.983 40.726 1.00 91.69 356 GLU A N 1
ATOM 2903 C CA . GLU A 1 356 ? -29.844 -11.606 42.017 1.00 91.69 356 GLU A CA 1
ATOM 2904 C C . GLU A 1 356 ? -28.988 -11.009 43.144 1.00 91.69 356 GLU A C 1
ATOM 2906 O O . GLU A 1 356 ? -29.511 -10.512 44.144 1.00 91.69 356 GLU A O 1
ATOM 2911 N N . ARG A 1 357 ? -27.669 -10.913 42.942 1.00 93.06 357 ARG A N 1
ATOM 2912 C CA . ARG A 1 357 ? -26.758 -10.276 43.902 1.00 93.06 357 ARG A CA 1
ATOM 2913 C C . ARG A 1 357 ? -27.128 -8.820 44.197 1.00 93.06 357 ARG A C 1
ATOM 2915 O O . ARG A 1 357 ? -27.028 -8.375 45.341 1.00 93.06 357 ARG A O 1
ATOM 2922 N N . LYS A 1 358 ? -27.579 -8.067 43.188 1.00 93.31 358 LYS A N 1
ATOM 2923 C CA . LYS A 1 358 ? -28.083 -6.695 43.364 1.00 93.31 358 LYS A CA 1
ATOM 2924 C C . LYS A 1 358 ? -29.375 -6.660 44.180 1.00 93.31 358 LYS A C 1
ATOM 2926 O O . LYS A 1 358 ? -29.501 -5.790 45.041 1.00 93.31 358 LYS A O 1
ATOM 2931 N N . HIS A 1 359 ? -30.298 -7.593 43.956 1.00 91.50 359 HIS A N 1
ATOM 2932 C CA . HIS A 1 359 ? -31.509 -7.730 44.764 1.00 91.50 359 HIS A CA 1
ATOM 2933 C C . HIS A 1 359 ? -31.165 -8.021 46.234 1.00 91.50 359 HIS A C 1
ATOM 2935 O O . HIS A 1 359 ? -31.599 -7.285 47.119 1.00 91.50 359 HIS A O 1
ATOM 2941 N N . ASN A 1 360 ? -30.280 -8.988 46.489 1.00 90.31 360 ASN A N 1
ATOM 2942 C CA . ASN A 1 360 ? -29.842 -9.364 47.836 1.00 90.31 360 ASN A CA 1
ATOM 2943 C C . ASN A 1 360 ? -29.117 -8.211 48.563 1.00 90.31 360 ASN A C 1
ATOM 2945 O O . ASN A 1 360 ? -29.371 -7.955 49.742 1.00 90.31 360 ASN A O 1
ATOM 2949 N N . LEU A 1 361 ? -28.278 -7.438 47.859 1.00 92.06 361 LEU A N 1
ATOM 2950 C CA . LEU A 1 361 ? -27.652 -6.221 48.403 1.00 92.06 361 LEU A CA 1
ATOM 2951 C C . LEU A 1 361 ? -28.668 -5.109 48.726 1.00 92.06 361 LEU A C 1
ATOM 2953 O O . LEU A 1 361 ? -28.476 -4.368 49.692 1.00 92.06 361 LEU A O 1
ATOM 2957 N N . LEU A 1 362 ? -29.747 -4.973 47.949 1.00 91.75 362 LEU A N 1
ATOM 2958 C CA . LEU A 1 362 ? -30.821 -4.014 48.231 1.00 91.75 362 LEU A CA 1
ATOM 2959 C C . LEU A 1 362 ? -31.692 -4.462 49.416 1.00 91.75 362 LEU A C 1
ATOM 2961 O O . LEU A 1 362 ? -32.013 -3.631 50.265 1.00 91.75 362 LEU A O 1
ATOM 2965 N N . ALA A 1 363 ? -31.997 -5.757 49.533 1.00 88.88 363 ALA A N 1
ATOM 2966 C CA . ALA A 1 363 ? -32.692 -6.322 50.691 1.00 88.88 363 ALA A CA 1
ATOM 2967 C C . ALA A 1 363 ? -31.873 -6.145 51.985 1.00 88.88 363 ALA A C 1
ATOM 2969 O O . ALA A 1 363 ? -32.389 -5.647 52.986 1.00 88.88 363 ALA A O 1
ATOM 2970 N N . SER A 1 364 ? -30.568 -6.443 51.943 1.00 90.38 364 SER A N 1
ATOM 2971 C CA . SER A 1 364 ? -29.632 -6.169 53.045 1.00 90.38 364 SER A CA 1
ATOM 2972 C C . SER A 1 364 ? -29.618 -4.682 53.429 1.00 90.38 364 SER A C 1
ATOM 2974 O O . SER A 1 364 ? -29.702 -4.334 54.611 1.00 90.38 364 SER A O 1
ATOM 2976 N N . LYS A 1 365 ? -29.596 -3.778 52.436 1.00 91.50 365 LYS A N 1
ATOM 2977 C CA . LYS A 1 365 ? -29.655 -2.331 52.684 1.00 91.50 365 LYS A CA 1
ATOM 2978 C C . LYS A 1 365 ? -30.928 -1.930 53.422 1.00 91.50 365 LYS A C 1
ATOM 2980 O O . LYS A 1 365 ? -30.823 -1.163 54.376 1.00 91.50 365 LYS A O 1
ATOM 2985 N N . GLU A 1 366 ? -32.093 -2.414 52.995 1.00 89.94 366 GLU A N 1
ATOM 2986 C CA . GLU A 1 366 ? -33.360 -2.068 53.647 1.00 89.94 366 GLU A CA 1
ATOM 2987 C C . GLU A 1 366 ? -33.405 -2.614 55.077 1.00 89.94 366 GLU A C 1
ATOM 2989 O O . GLU A 1 366 ? -33.746 -1.870 55.989 1.00 89.94 366 GLU A O 1
ATOM 2994 N N . ILE A 1 367 ? -32.938 -3.845 55.322 1.00 88.19 367 ILE A N 1
ATOM 2995 C CA . ILE A 1 367 ? -32.821 -4.402 56.681 1.00 88.19 367 ILE A CA 1
ATOM 2996 C C . ILE A 1 367 ? -31.920 -3.523 57.568 1.00 88.19 367 ILE A C 1
ATOM 2998 O O . ILE A 1 367 ? -32.269 -3.248 58.719 1.00 88.19 367 ILE A O 1
ATOM 3002 N N . HIS A 1 368 ? -30.779 -3.046 57.064 1.00 90.19 368 HIS A N 1
ATOM 3003 C CA . HIS A 1 368 ? -29.887 -2.170 57.831 1.00 90.19 368 HIS A CA 1
ATOM 3004 C C . HIS A 1 368 ? -30.438 -0.745 58.020 1.00 90.19 368 HIS A C 1
ATOM 3006 O O . HIS A 1 368 ? -30.259 -0.173 59.097 1.00 90.19 368 HIS A O 1
ATOM 3012 N N . GLN A 1 369 ? -31.127 -0.178 57.025 1.00 92.12 369 GLN A N 1
ATOM 3013 C CA . GLN A 1 369 ? -31.794 1.124 57.135 1.00 92.12 369 GLN A CA 1
ATOM 3014 C C . GLN A 1 369 ? -32.966 1.061 58.122 1.00 92.12 369 GLN A C 1
ATOM 3016 O O . GLN A 1 369 ? -33.071 1.905 59.006 1.00 92.12 369 GLN A O 1
ATOM 3021 N N . PHE A 1 370 ? -33.791 0.021 58.034 1.00 90.56 370 PHE A N 1
ATOM 3022 C CA . PHE A 1 370 ? -34.910 -0.233 58.932 1.00 90.56 370 PHE A CA 1
ATOM 3023 C C . PHE A 1 370 ? -34.457 -0.401 60.388 1.00 90.56 370 PHE A C 1
ATOM 3025 O O . PHE A 1 370 ? -34.996 0.240 61.288 1.00 90.56 370 PHE A O 1
ATOM 3032 N N . ASN A 1 371 ? -33.415 -1.208 60.633 1.00 89.56 371 ASN A N 1
ATOM 3033 C CA . ASN A 1 371 ? -32.847 -1.352 61.977 1.00 89.56 371 ASN A CA 1
ATOM 3034 C C . ASN A 1 371 ? -32.332 -0.019 62.540 1.00 89.56 371 ASN A C 1
ATOM 3036 O O . ASN A 1 371 ? -32.406 0.184 63.752 1.00 89.56 371 ASN A O 1
ATOM 3040 N N . ARG A 1 372 ? -31.841 0.885 61.677 1.00 91.00 372 ARG A N 1
ATOM 3041 C CA . ARG A 1 372 ? -31.429 2.236 62.069 1.00 91.00 372 ARG A CA 1
ATOM 3042 C C . ARG A 1 372 ? -32.625 3.145 62.359 1.00 91.00 372 ARG A C 1
ATOM 3044 O O . ARG A 1 372 ? -32.613 3.803 63.391 1.00 91.00 372 ARG A O 1
ATOM 3051 N N . ASP A 1 373 ? -33.655 3.137 61.511 1.00 92.19 373 ASP A N 1
ATOM 3052 C CA . ASP A 1 373 ? -34.894 3.902 61.718 1.00 92.19 373 ASP A CA 1
ATOM 3053 C C . ASP A 1 373 ? -35.560 3.548 63.059 1.00 92.19 373 ASP A C 1
ATOM 3055 O O . ASP A 1 373 ? -35.931 4.440 63.821 1.00 92.19 373 ASP A O 1
ATOM 3059 N N . VAL A 1 374 ? -35.648 2.251 63.376 1.00 92.25 374 VAL A N 1
ATOM 3060 C CA . VAL A 1 374 ? -36.169 1.748 64.658 1.00 92.25 374 VAL A CA 1
ATOM 3061 C C . VAL A 1 374 ? -35.309 2.215 65.837 1.00 92.25 374 VAL A C 1
ATOM 3063 O O . VAL A 1 374 ? -35.849 2.636 66.856 1.00 92.25 374 VAL A O 1
ATOM 3066 N N . GLU A 1 375 ? -33.980 2.160 65.722 1.00 92.00 375 GLU A N 1
ATOM 3067 C CA . GLU A 1 375 ? -33.066 2.559 66.803 1.00 92.00 375 GLU A CA 1
ATOM 3068 C C . GLU A 1 375 ? -33.078 4.078 67.054 1.00 92.00 375 GLU A C 1
ATOM 3070 O O . GLU A 1 375 ? -33.078 4.503 68.209 1.00 92.00 375 GLU A O 1
ATOM 3075 N N . ASP A 1 376 ? -33.173 4.889 65.994 1.00 94.00 376 ASP A N 1
ATOM 3076 C CA . ASP A 1 376 ? -33.304 6.347 66.088 1.00 94.00 376 ASP A CA 1
ATOM 3077 C C . ASP A 1 376 ? -34.636 6.766 66.745 1.00 94.00 376 ASP A C 1
ATOM 3079 O O . ASP A 1 376 ? -34.647 7.686 67.565 1.00 94.00 376 ASP A O 1
ATOM 3083 N N . GLU A 1 377 ? -35.753 6.083 66.458 1.00 94.19 377 GLU A N 1
ATOM 3084 C CA . GLU A 1 377 ? -37.037 6.359 67.126 1.00 94.19 377 GLU A CA 1
ATOM 3085 C C . GLU A 1 377 ? -37.086 5.835 68.575 1.00 94.19 377 GLU A C 1
ATOM 3087 O O . GLU A 1 377 ? -37.616 6.523 69.449 1.00 94.19 377 GLU A O 1
ATOM 3092 N N . ILE A 1 378 ? -36.480 4.677 68.886 1.00 93.50 378 ILE A N 1
ATOM 3093 C CA . ILE A 1 378 ? -36.320 4.212 70.282 1.00 93.50 378 ILE A CA 1
ATOM 3094 C C . ILE A 1 378 ? -35.514 5.237 71.094 1.00 93.50 378 ILE A C 1
ATOM 3096 O O . ILE A 1 378 ? -35.907 5.585 72.213 1.00 93.50 378 ILE A O 1
ATOM 3100 N N . LEU A 1 379 ? -34.417 5.754 70.528 1.00 94.31 379 LEU A N 1
ATOM 3101 C CA . LEU A 1 379 ? -33.601 6.794 71.153 1.00 94.31 379 LEU A CA 1
ATOM 3102 C C . LEU A 1 379 ? -34.406 8.083 71.366 1.00 94.31 379 LEU A C 1
ATOM 3104 O O . LEU A 1 379 ? -34.413 8.613 72.476 1.00 94.31 379 LEU A O 1
ATOM 3108 N N . TRP A 1 380 ? -35.138 8.546 70.347 1.00 96.44 380 TRP A N 1
ATOM 3109 C CA . TRP A 1 380 ? -35.993 9.733 70.441 1.00 96.44 380 TRP A CA 1
ATOM 3110 C C . TRP A 1 380 ? -37.049 9.601 71.545 1.00 96.44 380 TRP A C 1
ATOM 3112 O O . TRP A 1 380 ? -37.210 10.508 72.365 1.00 96.44 380 TRP A O 1
ATOM 3122 N N . VAL A 1 381 ? -37.732 8.454 71.638 1.00 95.06 381 VAL A N 1
ATOM 3123 C CA . VAL A 1 381 ? -38.692 8.198 72.722 1.00 95.06 381 VAL A CA 1
ATOM 3124 C C . VAL A 1 381 ? -37.991 8.218 74.084 1.00 95.06 381 VAL A C 1
ATOM 3126 O O . VAL A 1 381 ? -38.511 8.821 75.026 1.00 95.06 381 VAL A O 1
ATOM 3129 N N . GLY A 1 382 ? -36.793 7.634 74.184 1.00 93.75 382 GLY A N 1
ATOM 3130 C CA . GLY A 1 382 ? -35.953 7.677 75.383 1.00 93.75 382 GLY A CA 1
ATOM 3131 C C . GLY A 1 382 ? -35.583 9.100 75.823 1.00 93.75 382 GLY A C 1
ATOM 3132 O O . GLY A 1 382 ? -35.713 9.423 77.004 1.00 93.75 382 GLY A O 1
ATOM 3133 N N . GLU A 1 383 ? -35.201 9.977 74.890 1.00 95.06 383 GLU A N 1
ATOM 3134 C CA . GLU A 1 383 ? -34.904 11.393 75.162 1.00 95.06 383 GLU A CA 1
ATOM 3135 C C . GLU A 1 383 ? -36.135 12.190 75.624 1.00 95.06 383 GLU A C 1
ATOM 3137 O O . GLU A 1 383 ? -36.019 13.110 76.439 1.00 95.06 383 GLU A O 1
ATOM 3142 N N . ARG A 1 384 ? -37.326 11.859 75.109 1.00 95.38 384 ARG A N 1
ATOM 3143 C CA . ARG A 1 384 ? -38.578 12.575 75.414 1.00 95.38 384 ARG A CA 1
ATOM 3144 C C . ARG A 1 384 ? -39.281 12.053 76.672 1.00 95.38 384 ARG A C 1
ATOM 3146 O O . ARG A 1 384 ? -39.996 12.817 77.325 1.00 95.38 384 ARG A O 1
ATOM 3153 N N . MET A 1 385 ? -39.037 10.804 77.074 1.00 95.38 385 MET A N 1
ATOM 3154 C CA . MET A 1 385 ? -39.659 10.166 78.243 1.00 95.38 385 MET A CA 1
ATOM 3155 C C . MET A 1 385 ? -39.517 10.958 79.566 1.00 95.38 385 MET A C 1
ATOM 3157 O O . MET A 1 385 ? -40.508 11.048 80.301 1.00 95.38 385 MET A O 1
ATOM 3161 N N . PRO A 1 386 ? -38.380 11.613 79.896 1.00 94.81 386 PRO A N 1
ATOM 3162 C CA . PRO A 1 386 ? -38.265 12.457 81.092 1.00 94.81 386 PRO A CA 1
ATOM 3163 C C . PRO A 1 386 ? -39.177 13.694 81.070 1.00 94.81 386 PRO A C 1
ATOM 3165 O O . PRO A 1 386 ? -39.621 14.163 82.119 1.00 94.81 386 PRO A O 1
ATOM 3168 N N . LEU A 1 387 ? -39.495 14.225 79.883 1.00 92.50 387 LEU A N 1
ATOM 3169 C CA . LEU A 1 387 ? -40.384 15.382 79.729 1.00 92.50 387 LEU A CA 1
ATOM 3170 C C . LEU A 1 387 ? -41.854 15.006 79.955 1.00 92.50 387 LEU A C 1
ATOM 3172 O O . LEU A 1 387 ? -42.614 15.830 80.470 1.00 92.50 387 LEU A O 1
ATOM 3176 N N . ALA A 1 388 ? -42.232 13.773 79.601 1.00 92.88 388 ALA A N 1
ATOM 3177 C CA . ALA A 1 388 ? -43.558 13.196 79.822 1.00 92.88 388 ALA A CA 1
ATOM 3178 C C . ALA A 1 388 ? -43.758 12.732 81.277 1.00 92.88 388 ALA A C 1
ATOM 3180 O O . ALA A 1 388 ? -44.726 13.116 81.928 1.00 92.88 388 ALA A O 1
ATOM 3181 N N . THR A 1 389 ? -42.809 11.968 81.823 1.00 93.81 389 THR A N 1
ATOM 3182 C CA . THR A 1 389 ? -42.889 11.410 83.189 1.00 93.81 389 THR A CA 1
ATOM 3183 C C . THR A 1 389 ? -42.740 12.458 84.297 1.00 93.81 389 THR A C 1
ATOM 3185 O O . THR A 1 389 ? -43.150 12.211 85.430 1.00 93.81 389 THR A O 1
ATOM 3188 N N . SER A 1 390 ? -42.212 13.650 83.987 1.00 93.12 390 SER A N 1
ATOM 3189 C CA . SER A 1 390 ? -42.021 14.737 84.954 1.00 93.12 390 SER A CA 1
ATOM 3190 C C . SER A 1 390 ? -43.273 15.039 85.799 1.00 93.12 390 SER A C 1
ATOM 3192 O O . SER A 1 390 ? -44.412 15.133 85.312 1.00 93.12 390 SER A O 1
ATOM 3194 N N . THR A 1 391 ? -43.040 15.236 87.095 1.00 90.25 391 THR A N 1
ATOM 3195 C CA . THR A 1 391 ? -44.044 15.586 88.108 1.00 90.25 391 THR A CA 1
ATOM 3196 C C . THR A 1 391 ? -44.104 17.086 88.409 1.00 90.25 391 THR A C 1
ATOM 3198 O O . THR A 1 391 ? -45.065 17.524 89.034 1.00 90.25 391 THR A O 1
ATOM 3201 N N . ASP A 1 392 ? -43.146 17.890 87.927 1.00 89.19 392 ASP A N 1
ATOM 3202 C CA . ASP A 1 392 ? -43.144 19.346 88.133 1.00 89.19 392 ASP A CA 1
ATOM 3203 C C . ASP A 1 392 ? -44.346 20.001 87.443 1.00 89.19 392 ASP A C 1
ATOM 3205 O O . ASP A 1 392 ? -44.487 19.935 86.216 1.00 89.19 392 ASP A O 1
ATOM 3209 N N . HIS A 1 393 ? -45.192 20.645 88.242 1.00 86.62 393 HIS A N 1
ATOM 3210 C CA . HIS A 1 393 ? -46.367 21.386 87.801 1.00 86.62 393 HIS A CA 1
ATOM 3211 C C . HIS A 1 393 ? -46.250 22.905 88.011 1.00 86.62 393 HIS A C 1
ATOM 3213 O O . HIS A 1 393 ? -47.209 23.625 87.751 1.00 86.62 393 HIS A O 1
ATOM 3219 N N . GLY A 1 394 ? -45.099 23.413 88.464 1.00 87.69 394 GLY A N 1
ATOM 3220 C CA . GLY A 1 394 ? -44.900 24.828 88.774 1.00 87.69 394 GLY A CA 1
ATOM 3221 C C . GLY A 1 394 ? -45.546 25.272 90.093 1.00 87.69 394 GLY A C 1
ATOM 3222 O O . GLY A 1 394 ? -46.401 24.595 90.666 1.00 87.69 394 GLY A O 1
ATOM 3223 N N . HIS A 1 395 ? -45.118 26.436 90.587 1.00 86.25 395 HIS A N 1
ATOM 3224 C CA . HIS A 1 395 ? -45.485 26.971 91.909 1.00 86.25 395 HIS A CA 1
ATOM 3225 C C . HIS A 1 395 ? -46.307 28.271 91.844 1.00 86.25 395 HIS A C 1
ATOM 3227 O O . HIS A 1 395 ? -46.751 28.773 92.873 1.00 86.25 395 HIS A O 1
ATOM 3233 N N . ASN A 1 396 ? -46.495 28.829 90.646 1.00 89.44 396 ASN A N 1
ATOM 3234 C CA . ASN A 1 396 ? -47.327 30.003 90.387 1.00 89.44 396 ASN A CA 1
ATOM 3235 C C . ASN A 1 396 ? -48.000 29.899 89.006 1.00 89.44 396 ASN A C 1
ATOM 3237 O O . ASN A 1 396 ? -47.497 29.200 88.120 1.00 89.44 396 ASN A O 1
ATOM 3241 N N . LEU A 1 397 ? -49.098 30.632 88.797 1.00 89.06 397 LEU A N 1
ATOM 3242 C CA . LEU A 1 397 ? -49.902 30.594 87.566 1.00 89.06 397 LEU A CA 1
ATOM 3243 C C . LEU A 1 397 ? -49.081 30.755 86.268 1.00 89.06 397 LEU A C 1
ATOM 3245 O O . LEU A 1 397 ? -49.324 30.035 85.300 1.00 89.06 397 LEU A O 1
ATOM 3249 N N . GLN A 1 398 ? -48.076 31.639 86.243 1.00 90.50 398 GLN A N 1
ATOM 3250 C CA . GLN A 1 398 ? -47.227 31.856 85.063 1.00 90.50 398 GLN A CA 1
ATOM 3251 C C . GLN A 1 398 ? -46.348 30.633 84.757 1.00 90.50 398 GLN A C 1
ATOM 3253 O O . GLN A 1 398 ? -46.244 30.220 83.600 1.00 90.50 398 GLN A O 1
ATOM 3258 N N . THR A 1 399 ? -45.761 30.008 85.786 1.00 92.19 399 THR A N 1
ATOM 3259 C CA . THR A 1 399 ? -44.985 28.768 85.614 1.00 92.19 399 THR A CA 1
ATOM 3260 C C . THR A 1 399 ? -45.845 27.602 85.132 1.00 92.19 399 THR A C 1
ATOM 3262 O O . THR A 1 399 ? -45.418 26.902 84.214 1.00 92.19 399 THR A O 1
ATOM 3265 N N . VAL A 1 400 ? -47.076 27.433 85.637 1.00 92.62 400 VAL A N 1
ATOM 3266 C CA . VAL A 1 400 ? -47.966 26.363 85.143 1.00 92.62 400 VAL A CA 1
ATOM 3267 C C . VAL A 1 400 ? -48.359 26.605 83.686 1.00 92.62 400 VAL A C 1
ATOM 3269 O O . VAL A 1 400 ? -48.285 25.692 82.869 1.00 92.62 400 VAL A O 1
ATOM 3272 N N . GLN A 1 401 ? -48.699 27.845 83.312 1.00 91.88 401 GLN A N 1
ATOM 3273 C CA . GLN A 1 401 ? -49.011 28.195 81.920 1.00 91.88 401 GLN A CA 1
ATOM 3274 C C . GLN A 1 401 ? -47.827 27.956 80.966 1.00 91.88 401 GLN A C 1
ATOM 3276 O O . GLN A 1 401 ? -48.034 27.549 79.820 1.00 91.88 401 GLN A O 1
ATOM 3281 N N . LEU A 1 402 ? -46.586 28.169 81.418 1.00 94.12 402 LEU A N 1
ATOM 3282 C CA . LEU A 1 402 ? -45.386 27.831 80.647 1.00 94.12 402 LEU A CA 1
ATOM 3283 C C . LEU A 1 402 ? -45.199 26.311 80.511 1.00 94.12 402 LEU A C 1
ATOM 3285 O O . LEU A 1 402 ? -44.863 25.836 79.426 1.00 94.12 402 LEU A O 1
ATOM 3289 N N . LEU A 1 403 ? -45.431 25.544 81.579 1.00 93.69 403 LEU A N 1
ATOM 3290 C CA . LEU A 1 403 ? -45.325 24.082 81.561 1.00 93.69 403 LEU A CA 1
ATOM 3291 C C . LEU A 1 403 ? -46.417 23.430 80.700 1.00 93.69 403 LEU A C 1
ATOM 3293 O O . LEU A 1 403 ? -46.098 22.523 79.933 1.00 93.69 403 LEU A O 1
ATOM 3297 N N . ILE A 1 404 ? -47.654 23.944 80.726 1.00 92.88 404 ILE A N 1
ATOM 3298 C CA . ILE A 1 404 ? -48.725 23.558 79.790 1.00 92.88 404 ILE A CA 1
ATOM 3299 C C . ILE A 1 404 ? -48.272 23.792 78.350 1.00 92.88 404 ILE A C 1
ATOM 3301 O O . ILE A 1 404 ? -48.333 22.871 77.543 1.00 92.88 404 ILE A O 1
ATOM 3305 N N . LYS A 1 405 ? -47.747 24.981 78.021 1.00 94.62 405 LYS A N 1
ATOM 3306 C CA . LYS A 1 405 ? -47.254 25.270 76.662 1.00 94.62 405 LYS A CA 1
ATOM 3307 C C . LYS A 1 405 ? -46.122 24.327 76.239 1.00 94.62 405 LYS A C 1
ATOM 3309 O O . LYS A 1 405 ? -46.113 23.887 75.096 1.00 94.62 405 LYS A O 1
ATOM 3314 N N . LYS A 1 406 ? -45.204 23.965 77.146 1.00 94.62 406 LYS A N 1
ATOM 3315 C CA . LYS A 1 406 ? -44.145 22.974 76.873 1.00 94.62 406 LYS A CA 1
ATOM 3316 C C . LYS A 1 406 ? -44.703 21.563 76.640 1.00 94.62 406 LYS A C 1
ATOM 3318 O O . LYS A 1 406 ? -44.279 20.904 75.697 1.00 94.62 406 LYS A O 1
ATOM 3323 N N . ASN A 1 407 ? -45.668 21.113 77.442 1.00 94.81 407 ASN A N 1
ATOM 3324 C CA . ASN A 1 407 ? -46.340 19.822 77.249 1.00 94.81 407 ASN A CA 1
ATOM 3325 C C . ASN A 1 407 ? -47.175 19.799 75.948 1.00 94.81 407 ASN A C 1
ATOM 3327 O O . ASN A 1 407 ? -47.118 18.817 75.219 1.00 94.81 407 ASN A O 1
ATOM 3331 N N . GLN A 1 408 ? -47.826 20.907 75.580 1.00 95.00 408 GLN A N 1
ATOM 3332 C CA . GLN A 1 408 ? -48.505 21.074 74.287 1.00 95.00 408 GLN A CA 1
ATOM 3333 C C . GLN A 1 408 ? -47.546 21.100 73.087 1.00 95.00 408 GLN A C 1
ATOM 3335 O O . GLN A 1 408 ? -47.942 20.721 71.985 1.00 95.00 408 GLN A O 1
ATOM 3340 N N . THR A 1 409 ? -46.294 21.536 73.263 1.00 95.88 409 THR A N 1
ATOM 3341 C CA . THR A 1 409 ? -45.247 21.338 72.248 1.00 95.88 409 THR A CA 1
ATOM 3342 C C . THR A 1 409 ? -44.898 19.856 72.134 1.00 95.88 409 THR A C 1
ATOM 3344 O O . THR A 1 409 ? -44.941 19.332 71.028 1.00 95.88 409 THR A O 1
ATOM 3347 N N . LEU A 1 410 ? -44.665 19.156 73.251 1.00 94.88 410 LEU A N 1
ATOM 3348 C CA . LEU A 1 410 ? -44.367 17.716 73.251 1.00 94.88 410 LEU A CA 1
ATOM 3349 C C . LEU A 1 410 ? -45.494 16.877 72.612 1.00 94.88 410 LEU A C 1
ATOM 3351 O O . LEU A 1 410 ? -45.215 16.012 71.790 1.00 94.88 410 LEU A O 1
ATOM 3355 N N . GLN A 1 411 ? -46.766 17.181 72.895 1.00 95.56 411 GLN A N 1
ATOM 3356 C CA . GLN A 1 411 ? -47.919 16.549 72.230 1.00 95.56 411 GLN A CA 1
ATOM 3357 C C . GLN A 1 411 ? -47.875 16.717 70.697 1.00 95.56 411 GLN A C 1
ATOM 3359 O O . GLN A 1 411 ? -48.225 15.794 69.964 1.00 95.56 411 GLN A O 1
ATOM 3364 N N . LYS A 1 412 ? -47.413 17.872 70.193 1.00 95.31 412 LYS A N 1
ATOM 3365 C CA . LYS A 1 412 ? -47.253 18.127 68.748 1.00 95.31 412 LYS A CA 1
ATOM 3366 C C . LYS A 1 412 ? -46.023 17.446 68.156 1.00 95.31 412 LYS A C 1
ATOM 3368 O O . LYS A 1 412 ? -46.085 17.013 67.012 1.00 95.31 412 LYS A O 1
ATOM 3373 N N . GLU A 1 413 ? -44.930 17.342 68.910 1.00 96.12 413 GLU A N 1
ATOM 3374 C CA . GLU A 1 413 ? -43.746 16.571 68.511 1.00 96.12 413 GLU A CA 1
ATOM 3375 C C . GLU A 1 413 ? -44.112 15.085 68.343 1.00 96.12 413 GLU A C 1
ATOM 3377 O O . GLU A 1 413 ? -43.869 14.513 67.285 1.00 96.12 413 GLU A O 1
ATOM 3382 N N . ILE A 1 414 ? -44.813 14.500 69.323 1.00 95.00 414 ILE A N 1
ATOM 3383 C CA . ILE A 1 414 ? -45.347 13.127 69.271 1.00 95.00 414 ILE A CA 1
ATOM 3384 C C . ILE A 1 414 ? -46.309 12.953 68.084 1.00 95.00 414 ILE A C 1
ATOM 3386 O O . ILE A 1 414 ? -46.159 12.020 67.297 1.00 95.00 414 ILE A O 1
ATOM 3390 N N . GLN A 1 415 ? -47.252 13.880 67.882 1.00 94.69 415 GLN A N 1
ATOM 3391 C CA . GLN A 1 415 ? -48.157 13.841 66.724 1.00 94.69 415 GLN A CA 1
ATOM 3392 C C . GLN A 1 415 ? -47.415 13.948 65.376 1.00 94.69 415 GLN A C 1
ATOM 3394 O O . GLN A 1 415 ? -47.889 13.407 64.378 1.00 94.69 415 GLN A O 1
ATOM 3399 N N . GLY A 1 416 ? -46.264 14.627 65.336 1.00 95.00 416 GLY A N 1
ATOM 3400 C CA . GLY A 1 416 ? -45.400 14.721 64.158 1.00 95.00 416 GLY A CA 1
ATOM 3401 C C . GLY A 1 416 ? -44.580 13.457 63.879 1.00 95.00 416 GLY A C 1
ATOM 3402 O O . GLY A 1 416 ? -44.307 13.175 62.716 1.00 95.00 416 GLY A O 1
ATOM 3403 N N . HIS A 1 417 ? -44.228 12.690 64.915 1.00 95.06 417 HIS A N 1
ATOM 3404 C CA . HIS A 1 417 ? -43.500 11.420 64.794 1.00 95.06 417 HIS A CA 1
ATOM 3405 C C . HIS A 1 417 ? -44.412 10.212 64.518 1.00 95.06 417 HIS A C 1
ATOM 3407 O O . HIS A 1 417 ? -43.965 9.262 63.878 1.00 95.06 417 HIS A O 1
ATOM 3413 N N . GLN A 1 418 ? -45.697 10.259 64.904 1.00 93.75 418 GLN A N 1
ATOM 3414 C CA . GLN A 1 418 ? -46.662 9.167 64.681 1.00 93.75 418 GLN A CA 1
ATOM 3415 C C . GLN A 1 418 ? -46.622 8.569 63.251 1.00 93.75 418 GLN A C 1
ATOM 3417 O O . GLN A 1 418 ? -46.543 7.349 63.154 1.00 93.75 418 GLN A O 1
ATOM 3422 N N . PRO A 1 419 ? -46.557 9.346 62.144 1.00 95.31 419 PRO A N 1
ATOM 3423 C CA . PRO A 1 419 ? -46.482 8.770 60.797 1.00 95.31 419 PRO A CA 1
ATOM 3424 C C . PRO A 1 419 ? -45.195 7.980 60.502 1.00 95.31 419 PRO A C 1
ATOM 3426 O O . PRO A 1 419 ? -45.227 7.086 59.663 1.00 95.31 419 PRO A O 1
ATOM 3429 N N . ARG A 1 420 ? -44.066 8.284 61.167 1.00 93.69 420 ARG A N 1
ATOM 3430 C CA . ARG A 1 420 ? -42.815 7.506 61.034 1.00 93.69 420 ARG A CA 1
ATOM 3431 C C . ARG A 1 420 ? -42.887 6.209 61.838 1.00 93.69 420 ARG A C 1
ATOM 3433 O O . ARG A 1 420 ? -42.384 5.187 61.388 1.00 93.69 420 ARG A O 1
ATOM 3440 N N . ILE A 1 421 ? -43.560 6.233 62.987 1.00 93.56 421 ILE A N 1
ATOM 3441 C CA . ILE A 1 421 ? -43.870 5.030 63.771 1.00 93.56 421 ILE A CA 1
ATOM 3442 C C . ILE A 1 421 ? -44.817 4.106 62.988 1.00 93.56 421 ILE A C 1
ATOM 3444 O O . ILE A 1 421 ? -44.580 2.901 62.925 1.00 93.56 421 ILE A O 1
ATOM 3448 N N . ASP A 1 422 ? -45.844 4.668 62.345 1.00 92.81 422 ASP A N 1
ATOM 3449 C CA . ASP A 1 422 ? -46.784 3.923 61.502 1.00 92.81 422 ASP A CA 1
ATOM 3450 C C . ASP A 1 422 ? -46.074 3.297 60.280 1.00 92.81 422 ASP A C 1
ATOM 3452 O O . ASP A 1 422 ? -46.228 2.099 60.045 1.00 92.81 422 ASP A O 1
ATOM 3456 N N . ASP A 1 423 ? -45.224 4.056 59.568 1.00 93.12 423 ASP A N 1
ATOM 3457 C CA . ASP A 1 423 ? -44.369 3.563 58.467 1.00 93.12 423 ASP A CA 1
ATOM 3458 C C . ASP A 1 423 ? -43.448 2.411 58.901 1.00 93.12 423 ASP A C 1
ATOM 3460 O O . ASP A 1 423 ? -43.359 1.393 58.215 1.00 93.12 423 ASP A O 1
ATOM 3464 N N . ILE A 1 424 ? -42.801 2.530 60.065 1.00 93.25 424 ILE A N 1
ATOM 3465 C CA . ILE A 1 424 ? -41.954 1.470 60.622 1.00 93.25 424 ILE A CA 1
ATOM 3466 C C . ILE A 1 424 ? -42.781 0.200 60.874 1.00 93.25 424 ILE A C 1
ATOM 3468 O O . ILE A 1 424 ? -42.341 -0.896 60.523 1.00 93.25 424 ILE A O 1
ATOM 3472 N N . PHE A 1 425 ? -43.995 0.304 61.424 1.00 90.69 425 PHE A N 1
ATOM 3473 C CA . PHE A 1 425 ? -44.852 -0.872 61.612 1.00 90.69 425 PHE A CA 1
ATOM 3474 C C . PHE A 1 425 ? -45.430 -1.429 60.300 1.00 90.69 425 PHE A C 1
ATOM 3476 O O . PHE A 1 425 ? -45.631 -2.643 60.213 1.00 90.69 425 PHE A O 1
ATOM 3483 N N . GLU A 1 426 ? -45.639 -0.613 59.266 1.00 90.25 426 GLU A N 1
ATOM 3484 C CA . GLU A 1 426 ? -46.011 -1.085 57.925 1.00 90.25 426 GLU A CA 1
ATOM 3485 C C . GLU A 1 426 ? -44.844 -1.833 57.258 1.00 90.25 426 GLU A C 1
ATOM 3487 O O . GLU A 1 426 ? -44.967 -3.028 56.976 1.00 90.25 426 GLU A O 1
ATOM 3492 N N . ARG A 1 427 ? -43.668 -1.200 57.123 1.00 89.00 427 ARG A N 1
ATOM 3493 C CA . ARG A 1 427 ? -42.456 -1.824 56.553 1.00 89.00 427 ARG A CA 1
ATOM 3494 C C . ARG A 1 427 ? -42.032 -3.089 57.303 1.00 89.00 427 ARG A C 1
ATOM 3496 O O . ARG A 1 427 ? -41.577 -4.046 56.672 1.00 89.00 427 ARG A O 1
ATOM 3503 N N . SER A 1 428 ? -42.240 -3.141 58.624 1.00 86.94 428 SER A N 1
ATOM 3504 C CA . SER A 1 428 ? -41.918 -4.323 59.434 1.00 86.94 428 SER A CA 1
ATOM 3505 C C . SER A 1 428 ? -42.609 -5.605 58.972 1.00 86.94 428 SER A C 1
ATOM 3507 O O . SER A 1 428 ? -42.024 -6.679 59.096 1.00 86.94 428 SER A O 1
ATOM 3509 N N . GLN A 1 429 ? -43.828 -5.514 58.429 1.00 83.25 429 GLN A N 1
ATOM 3510 C CA . GLN A 1 429 ? -44.620 -6.692 58.071 1.00 83.25 429 GLN A CA 1
ATOM 3511 C C . GLN A 1 429 ? -43.966 -7.457 56.917 1.00 83.25 429 GLN A C 1
ATOM 3513 O O . GLN A 1 429 ? -43.825 -8.672 57.009 1.00 83.25 429 GLN A O 1
ATOM 3518 N N . ASN A 1 430 ? -43.466 -6.733 55.914 1.00 80.56 430 ASN A N 1
ATOM 3519 C CA . ASN A 1 430 ? -42.756 -7.297 54.764 1.00 80.56 430 ASN A CA 1
ATOM 3520 C C . ASN A 1 430 ? -41.372 -7.841 55.177 1.00 80.56 430 ASN A C 1
ATOM 3522 O O . ASN A 1 430 ? -40.997 -8.965 54.859 1.00 80.56 430 ASN A O 1
ATOM 3526 N N . ILE A 1 431 ? -40.617 -7.079 55.978 1.00 81.12 431 ILE A N 1
ATOM 3527 C CA . ILE A 1 431 ? -39.274 -7.498 56.423 1.00 81.12 431 ILE A CA 1
ATOM 3528 C C . ILE A 1 431 ? -39.339 -8.769 57.292 1.00 81.12 431 ILE A C 1
ATOM 3530 O O . ILE A 1 431 ? -38.443 -9.614 57.231 1.00 81.12 431 ILE A O 1
ATOM 3534 N N . VAL A 1 432 ? -40.395 -8.939 58.094 1.00 76.44 432 VAL A N 1
ATOM 3535 C CA . VAL A 1 432 ? -40.573 -10.096 58.991 1.00 76.44 432 VAL A CA 1
ATOM 3536 C C . VAL A 1 432 ? -41.190 -11.320 58.289 1.00 76.44 432 VAL A C 1
ATOM 3538 O O . VAL A 1 432 ? -41.056 -12.424 58.825 1.00 76.44 432 VAL A O 1
ATOM 3541 N N . THR A 1 433 ? -41.807 -11.180 57.107 1.00 71.12 433 THR A N 1
ATOM 3542 C CA . THR A 1 433 ? -42.181 -12.336 56.264 1.00 71.12 433 THR A CA 1
ATOM 3543 C C . THR A 1 433 ? -41.001 -12.895 55.480 1.00 71.12 433 THR A C 1
ATOM 3545 O O . THR A 1 433 ? -40.888 -14.113 55.357 1.00 71.12 433 THR A O 1
ATOM 3548 N N . ASP A 1 434 ? -40.107 -12.029 55.002 1.00 65.38 434 ASP A N 1
ATOM 3549 C CA . ASP A 1 434 ? -39.078 -12.419 54.030 1.00 65.38 434 ASP A CA 1
ATOM 3550 C C . ASP A 1 434 ? -37.763 -12.871 54.701 1.00 65.38 434 ASP A C 1
ATOM 3552 O O . ASP A 1 434 ? -36.967 -13.610 54.116 1.00 65.38 434 ASP A O 1
ATOM 3556 N N . SER A 1 435 ? -37.507 -12.457 55.951 1.00 60.91 435 SER A N 1
ATOM 3557 C CA . SER A 1 435 ? -36.236 -12.734 56.635 1.00 60.91 435 SER A CA 1
ATOM 3558 C C . SER A 1 435 ? -36.182 -14.105 57.330 1.00 60.91 435 SER A C 1
ATOM 3560 O O . SER A 1 435 ? -36.836 -14.371 58.340 1.00 60.91 435 SER A O 1
ATOM 3562 N N . SER A 1 436 ? -35.306 -14.980 56.825 1.00 53.25 436 SER A N 1
ATOM 3563 C CA . SER A 1 436 ? -35.053 -16.311 57.395 1.00 53.25 436 SER A CA 1
ATOM 3564 C C . SER A 1 436 ? -34.405 -16.250 58.788 1.00 53.25 436 SER A C 1
ATOM 3566 O O . SER A 1 436 ? -33.198 -16.057 58.917 1.00 53.25 436 SER A O 1
ATOM 3568 N N . SER A 1 437 ? -35.244 -16.453 59.812 1.00 52.59 437 SER A N 1
ATOM 3569 C CA . SER A 1 437 ? -34.981 -16.827 61.220 1.00 52.59 437 SER A CA 1
ATOM 3570 C C . SER A 1 437 ? -33.993 -16.009 62.072 1.00 52.59 437 SER A C 1
ATOM 3572 O O . SER A 1 437 ? -34.353 -15.651 63.191 1.00 52.59 437 SER A O 1
ATOM 3574 N N . LEU A 1 438 ? -32.775 -15.712 61.610 1.00 57.12 438 LEU A N 1
ATOM 3575 C CA . LEU A 1 438 ? -31.684 -15.195 62.453 1.00 57.12 438 LEU A CA 1
ATOM 3576 C C . LEU A 1 438 ? -31.862 -13.727 62.871 1.00 57.12 438 LEU A C 1
ATOM 3578 O O . LEU A 1 438 ? -31.782 -13.416 64.057 1.00 57.12 438 LEU A O 1
ATOM 3582 N N . ASN A 1 439 ? -32.138 -12.828 61.922 1.00 66.00 439 ASN A N 1
ATOM 3583 C CA . ASN A 1 439 ? -32.360 -11.405 62.226 1.00 66.00 439 ASN A CA 1
ATOM 3584 C C . ASN A 1 439 ? -33.820 -11.093 62.598 1.00 66.00 439 ASN A C 1
ATOM 3586 O O . ASN A 1 439 ? -34.079 -10.108 63.291 1.00 66.00 439 ASN A O 1
ATOM 3590 N N . ALA A 1 440 ? -34.770 -11.931 62.167 1.00 72.62 440 ALA A N 1
ATOM 3591 C CA . ALA A 1 440 ? -36.204 -11.699 62.337 1.00 72.62 440 ALA A CA 1
ATOM 3592 C C . ALA A 1 440 ? -36.612 -11.541 63.812 1.00 72.62 440 ALA A C 1
ATOM 3594 O O . ALA A 1 440 ? -37.414 -10.667 64.136 1.00 72.62 440 ALA A O 1
ATOM 3595 N N . GLU A 1 441 ? -36.040 -12.338 64.720 1.00 76.50 441 GLU A N 1
ATOM 3596 C CA . GLU A 1 441 ? -36.407 -12.293 66.142 1.00 76.50 441 GLU A CA 1
ATOM 3597 C C . GLU A 1 441 ? -35.836 -11.061 66.864 1.00 76.50 441 GLU A C 1
ATOM 3599 O O . GLU A 1 441 ? -36.538 -10.415 67.640 1.00 76.50 441 GLU A O 1
ATOM 3604 N N . ALA A 1 442 ? -34.605 -10.653 66.537 1.00 80.81 442 ALA A N 1
ATOM 3605 C CA . ALA A 1 442 ? -34.021 -9.410 67.049 1.00 80.81 442 ALA A CA 1
ATOM 3606 C C . ALA A 1 442 ? -34.798 -8.168 66.566 1.00 80.81 442 ALA A C 1
ATOM 3608 O O . ALA A 1 442 ? -35.011 -7.225 67.331 1.00 80.81 442 ALA A O 1
ATOM 3609 N N . ILE A 1 443 ? -35.272 -8.193 65.315 1.00 83.75 443 ILE A N 1
ATOM 3610 C CA . ILE A 1 443 ? -36.152 -7.168 64.739 1.00 83.75 443 ILE A CA 1
ATOM 3611 C C . ILE A 1 443 ? -37.504 -7.132 65.472 1.00 83.75 443 ILE A C 1
ATOM 3613 O O . ILE A 1 443 ? -37.944 -6.057 65.884 1.00 83.75 443 ILE A O 1
ATOM 3617 N N . ARG A 1 444 ? -38.143 -8.290 65.700 1.00 86.19 444 ARG A N 1
ATOM 3618 C CA . ARG A 1 444 ? -39.407 -8.394 66.457 1.00 86.19 444 ARG A CA 1
ATOM 3619 C C . ARG A 1 444 ? -39.281 -7.840 67.875 1.00 86.19 444 ARG A C 1
ATOM 3621 O O . ARG A 1 444 ? -40.168 -7.100 68.295 1.00 86.19 444 ARG A O 1
ATOM 3628 N N . GLN A 1 445 ? -38.189 -8.140 68.584 1.00 87.88 445 GLN A N 1
ATOM 3629 C CA . GLN A 1 445 ? -37.962 -7.613 69.932 1.00 87.88 445 GLN A CA 1
ATOM 3630 C C . GLN A 1 445 ? -37.852 -6.083 69.920 1.00 87.88 445 GLN A C 1
ATOM 3632 O O . GLN A 1 445 ? -38.620 -5.422 70.614 1.00 87.88 445 GLN A O 1
ATOM 3637 N N . ARG A 1 446 ? -36.997 -5.508 69.059 1.00 88.81 446 ARG A N 1
ATOM 3638 C CA . ARG A 1 446 ? -36.861 -4.044 68.921 1.00 88.81 446 ARG A CA 1
ATOM 3639 C C . ARG A 1 446 ? -38.193 -3.358 68.588 1.00 88.81 446 ARG A C 1
ATOM 3641 O O . ARG A 1 446 ? -38.475 -2.273 69.089 1.00 88.81 446 ARG A O 1
ATOM 3648 N N . LEU A 1 447 ? -39.035 -3.993 67.772 1.00 91.25 447 LEU A N 1
ATOM 3649 C CA . LEU A 1 447 ? -40.371 -3.488 67.439 1.00 91.25 447 LEU A CA 1
ATOM 3650 C C . LEU A 1 447 ? -41.359 -3.575 68.608 1.00 91.25 447 LEU A C 1
ATOM 3652 O O . LEU A 1 447 ? -42.183 -2.674 68.770 1.00 91.25 447 LEU A O 1
ATOM 3656 N N . ALA A 1 448 ? -41.280 -4.620 69.436 1.00 91.00 448 ALA A N 1
ATOM 3657 C CA . ALA A 1 448 ? -42.052 -4.714 70.672 1.00 91.00 448 ALA A CA 1
ATOM 3658 C C . ALA A 1 448 ? -41.623 -3.631 71.680 1.00 91.00 448 ALA A C 1
ATOM 3660 O O . ALA A 1 448 ? -42.484 -2.944 72.234 1.00 91.00 448 ALA A O 1
ATOM 3661 N N . ASP A 1 449 ? -40.312 -3.419 71.834 1.00 91.62 449 ASP A N 1
ATOM 3662 C CA . ASP A 1 449 ? -39.733 -2.380 72.691 1.00 91.62 449 ASP A CA 1
ATOM 3663 C C . ASP A 1 449 ? -40.200 -0.983 72.247 1.00 91.62 449 ASP A C 1
ATOM 3665 O O . ASP A 1 449 ? -40.758 -0.232 73.050 1.00 91.62 449 ASP A O 1
ATOM 3669 N N . LEU A 1 450 ? -40.071 -0.656 70.952 1.00 94.50 450 LEU A N 1
ATOM 3670 C CA . LEU A 1 450 ? -40.555 0.605 70.377 1.00 94.50 450 LEU A CA 1
ATOM 3671 C C . LEU A 1 450 ? -42.064 0.788 70.597 1.00 94.50 450 LEU A C 1
ATOM 3673 O O . LEU A 1 450 ? -42.499 1.863 71.009 1.00 94.50 450 LEU A O 1
ATOM 3677 N N . LYS A 1 451 ? -42.872 -0.259 70.383 1.00 94.56 451 LYS A N 1
ATOM 3678 C CA . LYS A 1 451 ? -44.330 -0.212 70.579 1.00 94.56 451 LYS A CA 1
ATOM 3679 C C . LYS A 1 451 ? -44.711 0.086 72.030 1.00 94.56 451 LYS A C 1
ATOM 3681 O O . LYS A 1 451 ? -45.612 0.890 72.277 1.00 94.56 451 LYS A O 1
ATOM 3686 N N . GLN A 1 452 ? -44.031 -0.551 72.984 1.00 94.75 452 GLN A N 1
ATOM 3687 C CA . GLN A 1 452 ? -44.254 -0.342 74.414 1.00 94.75 452 GLN A CA 1
ATOM 3688 C C . GLN A 1 452 ? -43.812 1.061 74.850 1.00 94.75 452 GLN A C 1
ATOM 3690 O O . GLN A 1 452 ? -44.562 1.755 75.540 1.00 94.75 452 GLN A O 1
ATOM 3695 N N . LEU A 1 453 ? -42.623 1.496 74.427 1.00 95.19 453 LEU A N 1
ATOM 3696 C CA . LEU A 1 453 ? -42.074 2.811 74.754 1.00 95.19 453 LEU A CA 1
ATOM 3697 C C . LEU A 1 453 ? -42.920 3.947 74.157 1.00 95.19 453 LEU A C 1
ATOM 3699 O O . LEU A 1 453 ? -43.215 4.912 74.862 1.00 95.19 453 LEU A O 1
ATOM 3703 N N . TRP A 1 454 ? -43.373 3.816 72.905 1.00 96.19 454 TRP A N 1
ATOM 3704 C CA . TRP A 1 454 ? -44.263 4.786 72.257 1.00 96.19 454 TRP A CA 1
ATOM 3705 C C . TRP A 1 454 ? -45.600 4.916 72.996 1.00 96.19 454 TRP A C 1
ATOM 3707 O O . TRP A 1 454 ? -46.017 6.023 73.342 1.00 96.19 454 TRP A O 1
ATOM 3717 N N . GLY A 1 455 ? -46.244 3.786 73.316 1.00 94.69 455 GLY A N 1
ATOM 3718 C CA . GLY A 1 455 ? -47.495 3.774 74.080 1.00 94.69 455 GLY A CA 1
ATOM 3719 C C . GLY A 1 455 ? -47.357 4.437 75.455 1.00 94.69 455 GLY A C 1
ATOM 3720 O O . GLY A 1 455 ? -48.205 5.245 75.836 1.00 94.69 455 GLY A O 1
ATOM 3721 N N . LEU A 1 456 ? -46.258 4.161 76.166 1.00 95.88 456 LEU A N 1
ATOM 3722 C CA . LEU A 1 456 ? -45.957 4.774 77.463 1.00 95.88 456 LEU A CA 1
ATOM 3723 C C . LEU A 1 456 ? -45.703 6.287 77.354 1.00 95.88 456 LEU A C 1
ATOM 3725 O O . LEU A 1 456 ? -46.185 7.045 78.197 1.00 95.88 456 LEU A O 1
ATOM 3729 N N . LEU A 1 457 ? -44.991 6.742 76.315 1.00 96.25 457 LEU A N 1
ATOM 3730 C CA . LEU A 1 457 ? -44.720 8.165 76.087 1.00 96.25 457 LEU A CA 1
ATOM 3731 C C . LEU A 1 457 ? -46.018 8.950 75.860 1.00 96.25 457 LEU A C 1
ATOM 3733 O O . LEU A 1 457 ? -46.197 10.024 76.442 1.00 96.25 457 LEU A O 1
ATOM 3737 N N . VAL A 1 458 ? -46.933 8.407 75.051 1.00 95.81 458 VAL A N 1
ATOM 3738 C CA . VAL A 1 458 ? -48.268 8.982 74.828 1.00 95.81 458 VAL A CA 1
ATOM 3739 C C . VAL A 1 458 ? -49.052 9.027 76.144 1.00 95.81 458 VAL A C 1
ATOM 3741 O O . VAL A 1 458 ? -49.560 10.083 76.524 1.00 95.81 458 VAL A O 1
ATOM 3744 N N . GLU A 1 459 ? -49.109 7.916 76.886 1.00 95.69 459 GLU A N 1
ATOM 3745 C CA . GLU A 1 459 ? -49.895 7.831 78.120 1.00 95.69 459 GLU A CA 1
ATOM 3746 C C . GLU A 1 459 ? -49.388 8.788 79.216 1.00 95.69 459 GLU A C 1
ATOM 3748 O O . GLU A 1 459 ? -50.189 9.500 79.831 1.00 95.69 459 GLU A O 1
ATOM 3753 N N . GLU A 1 460 ? -48.073 8.860 79.454 1.00 95.00 460 GLU A N 1
ATOM 3754 C CA . GLU A 1 460 ? -47.499 9.786 80.439 1.00 95.00 460 GLU A CA 1
ATOM 3755 C C . GLU A 1 460 ? -47.573 11.246 79.993 1.00 95.00 460 GLU A C 1
ATOM 3757 O O . GLU A 1 460 ? -47.792 12.118 80.836 1.00 95.00 460 GLU A O 1
ATOM 3762 N N . THR A 1 461 ? -47.507 11.537 78.690 1.00 95.38 461 THR A N 1
ATOM 3763 C CA . THR A 1 461 ? -47.734 12.902 78.187 1.00 95.38 461 THR A CA 1
ATOM 3764 C C . THR A 1 461 ? -49.161 13.367 78.490 1.00 95.38 461 THR A C 1
ATOM 3766 O O . THR A 1 461 ? -49.337 14.488 78.975 1.00 95.38 461 THR A O 1
ATOM 3769 N N . GLU A 1 462 ? -50.165 12.500 78.315 1.00 94.62 462 GLU A N 1
ATOM 3770 C CA . GLU A 1 462 ? -51.575 12.780 78.632 1.00 94.62 462 GLU A CA 1
ATOM 3771 C C . GLU A 1 462 ? -51.878 12.778 80.140 1.00 94.62 462 GLU A C 1
ATOM 3773 O O . GLU A 1 462 ? -52.712 13.548 80.628 1.00 94.62 462 GLU A O 1
ATOM 3778 N N . LYS A 1 463 ? -51.213 11.929 80.934 1.00 94.25 463 LYS A N 1
ATOM 3779 C CA . LYS A 1 463 ? -51.260 12.026 82.404 1.00 94.25 463 LYS A CA 1
ATOM 3780 C C . LYS A 1 463 ? -50.671 13.364 82.864 1.00 94.25 463 LYS A C 1
ATOM 3782 O O . LYS A 1 463 ? -51.305 14.062 83.651 1.00 94.25 463 LYS A O 1
ATOM 3787 N N . ARG A 1 464 ? -49.509 13.768 82.339 1.00 94.62 464 ARG A N 1
ATOM 3788 C CA . ARG A 1 464 ? -48.870 15.057 82.643 1.00 94.62 464 ARG A CA 1
ATOM 3789 C C . ARG A 1 464 ? -49.705 16.249 82.185 1.00 94.62 464 ARG A C 1
ATOM 3791 O O . ARG A 1 464 ? -49.774 17.223 82.928 1.00 94.62 464 ARG A O 1
ATOM 3798 N N . HIS A 1 465 ? -50.383 16.157 81.040 1.00 94.88 465 HIS A N 1
ATOM 3799 C CA . HIS A 1 465 ? -51.324 17.179 80.577 1.00 94.88 465 HIS A CA 1
ATOM 3800 C C . HIS A 1 465 ? -52.421 17.433 81.620 1.00 94.88 465 HIS A C 1
ATOM 3802 O O . HIS A 1 465 ? -52.579 18.558 82.089 1.00 94.88 465 HIS A O 1
ATOM 3808 N N . ARG A 1 466 ? -53.098 16.369 82.074 1.00 93.81 466 ARG A N 1
ATOM 3809 C CA . ARG A 1 466 ? -54.144 16.442 83.110 1.00 93.81 466 ARG A CA 1
ATOM 3810 C C . ARG A 1 466 ? -53.617 16.983 84.445 1.00 93.81 466 ARG A C 1
ATOM 3812 O O . ARG A 1 466 ? -54.205 17.922 84.976 1.00 93.81 466 ARG A O 1
ATOM 3819 N N . ARG A 1 467 ? -52.461 16.495 84.928 1.00 93.31 467 ARG A N 1
ATOM 3820 C CA . ARG A 1 467 ? -51.793 17.025 86.141 1.00 93.31 467 ARG A CA 1
ATOM 3821 C C . ARG A 1 467 ? -51.527 18.538 86.036 1.00 93.31 467 ARG A C 1
ATOM 3823 O O . ARG A 1 467 ? -51.688 19.267 87.013 1.00 93.31 467 ARG A O 1
ATOM 3830 N N . LEU A 1 468 ? -51.130 19.020 84.855 1.00 93.62 468 LEU A N 1
ATOM 3831 C CA . LEU A 1 468 ? -50.874 20.439 84.596 1.00 93.62 468 LEU A CA 1
ATOM 3832 C C . LEU A 1 468 ? -52.162 21.271 84.472 1.00 93.62 468 LEU A C 1
ATOM 3834 O O . LEU A 1 468 ? -52.191 22.392 84.977 1.00 93.62 468 LEU A O 1
ATOM 3838 N N . GLU A 1 469 ? -53.231 20.746 83.865 1.00 93.56 469 GLU A N 1
ATOM 3839 C CA . GLU A 1 469 ? -54.548 21.403 83.865 1.00 93.56 469 GLU A CA 1
ATOM 3840 C C . GLU A 1 469 ? -55.114 21.560 85.284 1.00 93.56 469 GLU A C 1
ATOM 3842 O O . GLU A 1 469 ? -55.636 22.618 85.634 1.00 93.56 469 GLU A O 1
ATOM 3847 N N . GLU A 1 470 ? -55.014 20.520 86.112 1.00 93.19 470 GLU A N 1
ATOM 3848 C CA . GLU A 1 470 ? -55.477 20.530 87.504 1.00 93.19 470 GLU A CA 1
ATOM 3849 C C . GLU A 1 470 ? -54.697 21.553 88.340 1.00 93.19 470 GLU A C 1
ATOM 3851 O O . GLU A 1 470 ? -55.297 22.396 89.014 1.00 93.19 470 GLU A O 1
ATOM 3856 N N . ALA A 1 471 ? -53.364 21.559 88.219 1.00 91.94 471 ALA A N 1
ATOM 3857 C CA . ALA A 1 471 ? -52.510 22.563 88.846 1.00 91.94 471 ALA A CA 1
ATOM 3858 C C . ALA A 1 471 ? -52.803 23.988 88.340 1.00 91.94 471 ALA A C 1
ATOM 3860 O O . ALA A 1 471 ? -52.750 24.939 89.122 1.00 91.94 471 ALA A O 1
ATOM 3861 N N . HIS A 1 472 ? -53.151 24.157 87.059 1.00 93.88 472 HIS A N 1
ATOM 3862 C CA . HIS A 1 472 ? -53.527 25.456 86.493 1.00 93.88 472 HIS A CA 1
ATOM 3863 C C . HIS A 1 472 ? -54.852 25.950 87.065 1.00 93.88 472 HIS A C 1
ATOM 3865 O O . HIS A 1 472 ? -54.900 27.084 87.533 1.00 93.88 472 HIS A O 1
ATOM 3871 N N . ARG A 1 473 ? -55.882 25.097 87.142 1.00 92.62 473 ARG A N 1
ATOM 3872 C CA . ARG A 1 473 ? -57.171 25.429 87.780 1.00 92.62 473 ARG A CA 1
ATOM 3873 C C . ARG A 1 473 ? -56.983 25.832 89.247 1.00 92.62 473 ARG A C 1
ATOM 3875 O O . ARG A 1 473 ? -57.564 26.825 89.680 1.00 92.62 473 ARG A O 1
ATOM 3882 N N . ALA A 1 474 ? -56.130 25.124 89.991 1.00 90.56 474 ALA A N 1
ATOM 3883 C CA . ALA A 1 474 ? -55.804 25.466 91.376 1.00 90.56 474 ALA A CA 1
ATOM 3884 C C . ALA A 1 474 ? -55.061 26.812 91.494 1.00 90.56 474 ALA A C 1
ATOM 3886 O O . ALA A 1 474 ? -55.444 27.668 92.289 1.00 90.56 474 ALA A O 1
ATOM 3887 N N . GLN A 1 475 ? -54.026 27.040 90.681 1.00 89.94 475 GLN A N 1
ATOM 3888 C CA . GLN A 1 475 ? -53.250 28.288 90.688 1.00 89.94 475 GLN A CA 1
ATOM 3889 C C . GLN A 1 475 ? -54.052 29.495 90.177 1.00 89.94 475 GLN A C 1
ATOM 3891 O O . GLN A 1 475 ? -53.871 30.602 90.679 1.00 89.94 475 GLN A O 1
ATOM 3896 N N . GLN A 1 476 ? -54.971 29.283 89.234 1.00 90.31 476 GLN A N 1
ATOM 3897 C CA . GLN A 1 476 ? -55.943 30.279 88.788 1.00 90.31 476 GLN A CA 1
ATOM 3898 C C . GLN A 1 476 ? -56.880 30.650 89.944 1.00 90.31 476 GLN A C 1
ATOM 3900 O O . GLN A 1 476 ? -56.980 31.824 90.278 1.00 90.31 476 GLN A O 1
ATOM 3905 N N . TYR A 1 477 ? -57.452 29.665 90.649 1.00 90.25 477 TYR A N 1
ATOM 3906 C CA . TYR A 1 477 ? -58.277 29.915 91.837 1.00 90.25 477 TYR A CA 1
ATOM 3907 C C . TYR A 1 477 ? -57.524 30.682 92.939 1.00 90.25 477 TYR A C 1
ATOM 3909 O O . TYR A 1 477 ? -58.072 31.623 93.507 1.00 90.25 477 TYR A O 1
ATOM 3917 N N . TYR A 1 478 ? -56.260 30.344 93.228 1.00 87.31 478 TYR A N 1
ATOM 3918 C CA . TYR A 1 478 ? -55.461 31.099 94.204 1.00 87.31 478 TYR A CA 1
ATOM 3919 C C . TYR A 1 478 ? -55.161 32.536 93.747 1.00 87.31 478 TYR A C 1
ATOM 3921 O O . TYR A 1 478 ? -55.185 33.451 94.571 1.00 87.31 478 TYR A O 1
ATOM 3929 N N . PHE A 1 479 ? -54.919 32.757 92.452 1.00 87.56 479 PHE A N 1
ATOM 3930 C CA . PHE A 1 479 ? -54.725 34.092 91.878 1.00 87.56 479 PHE A CA 1
ATOM 3931 C C . PHE A 1 479 ? -56.014 34.932 91.922 1.00 87.56 479 PHE A C 1
ATOM 3933 O O . PHE A 1 479 ? -55.988 36.094 92.335 1.00 87.56 479 PHE A O 1
ATOM 3940 N N . ASP A 1 480 ? -57.152 34.333 91.579 1.00 86.19 480 ASP A N 1
ATOM 3941 C CA . ASP A 1 480 ? -58.468 34.975 91.609 1.00 86.19 480 ASP A CA 1
ATOM 3942 C C . ASP A 1 480 ? -58.909 35.272 93.054 1.00 86.19 480 ASP A C 1
ATOM 3944 O O . ASP A 1 480 ? -59.423 36.350 93.346 1.00 86.19 480 ASP A O 1
ATOM 3948 N N . ALA A 1 481 ? -58.613 34.379 94.005 1.00 82.75 481 ALA A N 1
ATOM 3949 C CA . ALA A 1 481 ? -58.841 34.617 95.429 1.00 82.75 481 ALA A CA 1
ATOM 3950 C C . ALA A 1 481 ? -57.937 35.731 95.992 1.00 82.75 481 ALA A C 1
ATOM 3952 O O . ALA A 1 481 ? -58.403 36.568 96.767 1.00 82.75 481 ALA A O 1
ATOM 3953 N N . ALA A 1 482 ? -56.659 35.782 95.600 1.00 80.94 482 ALA A N 1
ATOM 3954 C CA . ALA A 1 482 ? -55.735 36.833 96.027 1.00 80.94 482 ALA A CA 1
ATOM 3955 C C . ALA A 1 482 ? -56.120 38.208 95.452 1.00 80.94 482 ALA A C 1
ATOM 3957 O O . ALA A 1 482 ? -56.145 39.201 96.182 1.00 80.94 482 ALA A O 1
ATOM 3958 N N . THR A 1 483 ? -56.490 38.273 94.170 1.00 76.94 483 THR A N 1
ATOM 3959 C CA . THR A 1 483 ? -56.970 39.514 93.542 1.00 76.94 483 THR A CA 1
ATOM 3960 C C . THR A 1 483 ? -58.319 39.957 94.115 1.00 76.94 483 THR A C 1
ATOM 3962 O O . THR A 1 483 ? -58.483 41.146 94.392 1.00 76.94 483 THR A O 1
ATOM 3965 N N . ALA A 1 484 ? -59.236 39.032 94.423 1.00 73.88 484 ALA A N 1
ATOM 3966 C CA . ALA A 1 484 ? -60.479 39.334 95.134 1.00 73.88 484 ALA A CA 1
ATOM 3967 C C . ALA A 1 484 ? -60.240 39.858 96.564 1.00 73.88 484 ALA A C 1
ATOM 3969 O O . ALA A 1 484 ? -60.898 40.812 96.979 1.00 73.88 484 ALA A O 1
ATOM 3970 N N . GLN A 1 485 ? -59.271 39.313 97.312 1.00 65.00 485 GLN A N 1
ATOM 3971 C CA . GLN A 1 485 ? -58.886 39.853 98.626 1.00 65.00 485 GLN A CA 1
ATOM 3972 C C . GLN A 1 485 ? -58.265 41.254 98.522 1.00 65.00 485 GLN A C 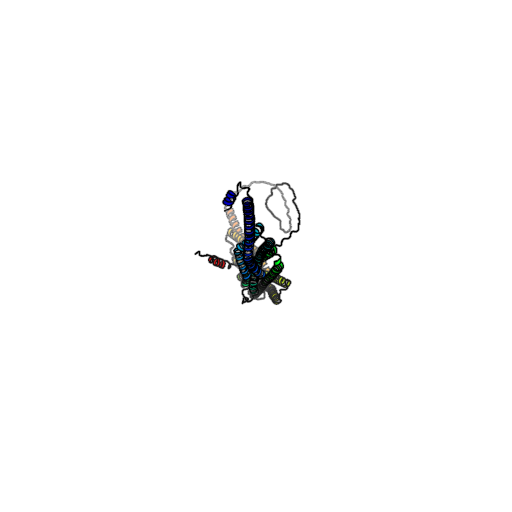1
ATOM 3974 O O . GLN A 1 485 ? -58.552 42.112 99.358 1.00 65.00 485 GLN A O 1
ATOM 3979 N N . CYS A 1 486 ? -57.456 41.521 97.493 1.00 62.34 486 CYS A N 1
ATOM 3980 C CA . CYS A 1 486 ? -56.956 42.867 97.213 1.00 62.34 486 CYS A CA 1
ATOM 3981 C C . CYS A 1 486 ? -58.095 43.838 96.865 1.00 62.34 486 CYS A C 1
ATOM 3983 O O . CYS A 1 486 ? -58.135 44.924 97.435 1.00 62.34 486 CYS A O 1
ATOM 3985 N N . ALA A 1 487 ? -59.051 43.440 96.020 1.00 61.47 487 ALA A N 1
ATOM 3986 C CA . ALA A 1 487 ? -60.225 44.249 95.681 1.00 61.47 487 ALA A CA 1
ATOM 3987 C C . ALA A 1 487 ? -61.126 44.525 96.901 1.00 61.47 487 ALA A C 1
ATOM 3989 O O . ALA A 1 487 ? -61.589 45.647 97.099 1.00 61.47 487 ALA A O 1
ATOM 3990 N N . ALA A 1 488 ? -61.321 43.533 97.775 1.00 59.25 488 ALA A N 1
ATOM 3991 C CA . ALA A 1 488 ? -62.047 43.706 99.034 1.00 59.25 488 ALA A CA 1
ATOM 3992 C C . ALA A 1 488 ? -61.327 44.662 100.007 1.00 59.25 488 ALA A C 1
ATOM 3994 O O . ALA A 1 488 ? -61.985 45.365 100.769 1.00 59.25 488 ALA A O 1
ATOM 3995 N N . ARG A 1 489 ? -59.987 44.727 99.965 1.00 55.19 489 ARG A N 1
ATOM 3996 C CA . ARG A 1 489 ? -59.176 45.681 100.744 1.00 55.19 489 ARG A CA 1
ATOM 3997 C C . ARG A 1 489 ? -59.129 47.096 100.157 1.00 55.19 489 ARG A C 1
ATOM 3999 O O . ARG A 1 489 ? -58.805 48.019 100.898 1.00 55.19 489 ARG A O 1
ATOM 4006 N N . THR A 1 490 ? -59.419 47.281 98.868 1.00 52.31 490 THR A N 1
ATOM 4007 C CA . THR A 1 490 ? -59.410 48.599 98.203 1.00 52.31 490 THR A CA 1
ATOM 4008 C C . THR A 1 490 ? -60.801 49.194 97.969 1.00 52.31 490 THR A C 1
ATOM 4010 O O . THR A 1 490 ? -60.897 50.329 97.507 1.00 52.31 490 THR A O 1
ATOM 4013 N N . SER A 1 491 ? -61.874 48.479 98.321 1.00 40.44 491 SER A N 1
ATOM 4014 C CA . SER A 1 491 ? -63.256 48.968 98.238 1.00 40.44 491 SER A CA 1
ATOM 4015 C C . SER A 1 491 ? -63.604 49.901 99.418 1.00 40.44 491 SER A C 1
ATOM 4017 O O . SER A 1 491 ? -63.591 49.444 100.565 1.00 40.44 491 SER A O 1
ATOM 4019 N N . PRO A 1 492 ? -63.922 51.196 99.201 1.00 42.16 492 PRO A N 1
ATOM 4020 C CA . PRO A 1 492 ? -64.237 52.120 100.292 1.00 42.16 492 PRO A CA 1
ATOM 4021 C C . PRO A 1 492 ? -65.636 51.880 100.876 1.00 42.16 492 PRO A C 1
ATOM 4023 O O . PRO A 1 492 ? -66.635 51.876 100.158 1.00 42.16 492 PRO A O 1
ATOM 4026 N N . ALA A 1 493 ? -65.736 51.766 102.201 1.00 38.75 493 ALA A N 1
ATOM 4027 C CA . ALA A 1 493 ? -67.015 51.650 102.905 1.00 38.75 493 ALA A CA 1
ATOM 4028 C C . ALA A 1 493 ? -67.703 53.024 103.080 1.00 38.75 493 ALA A C 1
ATOM 4030 O O . ALA A 1 493 ? -67.702 53.599 104.168 1.00 38.75 493 ALA A O 1
ATOM 4031 N N . SER A 1 494 ? -68.291 53.563 102.007 1.00 40.75 494 SER A N 1
ATOM 4032 C CA . SER A 1 494 ? -68.983 54.863 102.010 1.00 40.75 494 SER A CA 1
ATOM 4033 C C . SER A 1 494 ? -70.516 54.748 102.073 1.00 40.75 494 SER A C 1
ATOM 4035 O O . SER A 1 494 ? -71.172 54.420 101.089 1.00 40.75 494 SER A O 1
ATOM 4037 N N . SER A 1 495 ? -71.055 55.058 103.255 1.00 36.12 495 SER A N 1
ATOM 4038 C CA . SER A 1 495 ? -72.383 55.631 103.566 1.00 36.12 495 SER A CA 1
ATOM 4039 C C . SER A 1 495 ? -73.499 55.697 102.494 1.00 36.12 495 SER A C 1
ATOM 4041 O O . SER A 1 495 ? -73.409 56.441 101.523 1.00 36.12 495 SER A O 1
ATOM 4043 N N . ALA A 1 496 ? -74.623 55.047 102.825 1.00 34.16 496 ALA A N 1
ATOM 4044 C CA . ALA A 1 496 ? -76.031 55.472 102.685 1.00 34.16 496 ALA A CA 1
ATOM 4045 C C . ALA A 1 496 ? -76.434 56.647 101.748 1.00 34.16 496 ALA A C 1
ATOM 4047 O O . ALA A 1 496 ? -75.985 57.777 101.915 1.00 34.16 496 ALA A O 1
ATOM 4048 N N . GLY A 1 497 ? -77.467 56.427 100.916 1.00 33.09 497 GLY A N 1
ATOM 4049 C CA . GLY A 1 497 ? -78.191 57.500 100.205 1.00 33.09 497 GLY A CA 1
ATOM 4050 C C . GLY A 1 497 ? -79.350 57.004 99.324 1.00 33.09 497 GLY A C 1
ATOM 4051 O O . GLY A 1 497 ? -79.135 56.579 98.196 1.00 33.09 497 GLY A O 1
ATOM 4052 N N . SER A 1 498 ? -80.589 57.046 99.828 1.00 32.50 498 SER A N 1
ATOM 4053 C CA . SER A 1 498 ? -81.796 56.568 99.121 1.00 32.50 498 SER A CA 1
ATOM 4054 C C . SER A 1 498 ? -82.340 57.564 98.083 1.00 32.50 498 SER A C 1
ATOM 4056 O O . SER A 1 498 ? -82.535 58.732 98.415 1.00 32.50 498 SER A O 1
ATOM 4058 N N . ALA A 1 499 ? -82.701 57.092 96.878 1.00 35.16 499 ALA A N 1
ATOM 4059 C CA . ALA A 1 499 ? -83.618 57.783 95.959 1.00 35.16 499 ALA A CA 1
ATOM 4060 C C . ALA A 1 499 ? -84.367 56.806 95.016 1.00 35.16 499 ALA A C 1
ATOM 4062 O O . ALA A 1 499 ? -83.890 55.715 94.714 1.00 35.16 499 ALA A O 1
ATOM 4063 N N . ARG A 1 500 ? -85.574 57.201 94.581 1.00 34.22 500 ARG A N 1
ATOM 4064 C CA . ARG A 1 500 ? -86.555 56.410 93.795 1.00 34.22 500 ARG A CA 1
ATOM 4065 C C . ARG A 1 500 ? -86.339 56.576 92.271 1.00 34.22 500 ARG A C 1
ATOM 4067 O O . ARG A 1 500 ? -85.741 57.568 91.876 1.00 34.22 500 ARG A O 1
ATOM 4074 N N . GLY A 1 501 ? -86.867 55.670 91.425 1.00 34.91 501 GLY A N 1
ATOM 4075 C CA . GLY A 1 501 ? -86.629 55.683 89.957 1.00 34.91 501 GLY A CA 1
ATOM 4076 C C . GLY A 1 501 ? -87.821 55.331 89.038 1.00 34.91 501 GLY A C 1
ATOM 4077 O O . GLY A 1 501 ? -88.421 56.232 88.463 1.00 34.91 501 GLY A O 1
ATOM 4078 N N . ALA A 1 502 ? -88.184 54.041 88.924 1.00 36.94 502 ALA A N 1
ATOM 4079 C CA . ALA A 1 502 ? -89.229 53.503 88.016 1.00 36.94 502 ALA A CA 1
ATOM 4080 C C . ALA A 1 502 ? -88.833 53.481 86.490 1.00 36.94 502 ALA A C 1
ATOM 4082 O O . ALA A 1 502 ? -87.645 53.642 86.215 1.00 36.94 502 ALA A O 1
ATOM 4083 N N . PRO A 1 503 ? -89.682 53.043 85.518 1.00 53.75 503 PRO A N 1
ATOM 4084 C CA . PRO A 1 503 ? -89.510 51.679 84.972 1.00 53.75 503 PRO A CA 1
ATOM 4085 C C . PRO A 1 503 ? -89.651 51.485 83.431 1.00 53.75 503 PRO A C 1
ATOM 4087 O O . PRO A 1 503 ? -90.161 52.343 82.718 1.00 53.75 503 PRO A O 1
ATOM 4090 N N . GLY A 1 504 ? -89.320 50.274 82.946 1.00 35.25 504 GLY A N 1
ATOM 4091 C CA . GLY A 1 504 ? -89.646 49.750 81.597 1.00 35.25 504 GLY A CA 1
ATOM 4092 C C . GLY A 1 504 ? -88.418 49.251 80.803 1.00 35.25 504 GLY A C 1
ATOM 4093 O O . GLY A 1 504 ? -87.341 49.808 80.962 1.00 35.25 504 GLY A O 1
ATOM 4094 N N . ALA A 1 505 ? -88.484 48.216 79.950 1.00 34.66 505 ALA A N 1
ATOM 4095 C CA . ALA A 1 505 ? -89.596 47.308 79.638 1.00 34.66 505 ALA A CA 1
ATOM 4096 C C . ALA A 1 505 ? -89.116 45.947 79.050 1.00 34.66 505 ALA A C 1
ATOM 4098 O O . ALA A 1 505 ? -88.134 45.901 78.323 1.00 34.66 505 ALA A O 1
ATOM 4099 N N . VAL A 1 506 ? -89.869 44.877 79.356 1.00 36.47 506 VAL A N 1
ATOM 4100 C CA . VAL A 1 506 ? -90.290 43.749 78.478 1.00 36.47 506 VAL A CA 1
ATOM 4101 C C . VAL A 1 506 ? -89.253 43.024 77.577 1.00 36.47 506 VAL A C 1
ATOM 4103 O O . VAL A 1 506 ? -88.840 43.544 76.552 1.00 36.47 506 VAL A O 1
ATOM 4106 N N . SER A 1 507 ? -88.973 41.758 77.948 1.00 33.03 507 SER A N 1
ATOM 4107 C CA . SER A 1 507 ? -89.144 40.472 77.202 1.00 33.03 507 SER A CA 1
ATOM 4108 C C . SER A 1 507 ? -88.795 40.368 75.695 1.00 33.03 507 SER A C 1
ATOM 4110 O O . SER A 1 507 ? -89.069 41.269 74.921 1.00 33.03 507 SER A O 1
ATOM 4112 N N . SER A 1 508 ? -88.306 39.246 75.140 1.00 31.61 508 SER A N 1
ATOM 4113 C CA . SER A 1 508 ? -88.490 37.801 75.443 1.00 31.61 508 SER A CA 1
ATOM 4114 C C . SER A 1 508 ? -87.287 36.972 74.907 1.00 31.61 508 SER A C 1
ATOM 4116 O O . SER A 1 508 ? -86.522 37.477 74.095 1.00 31.61 508 SER A O 1
ATOM 4118 N N . ALA A 1 509 ? -86.910 35.803 75.454 1.00 30.92 509 ALA A N 1
ATOM 4119 C CA . ALA A 1 509 ? -87.378 34.436 75.116 1.00 30.92 509 ALA A CA 1
ATOM 4120 C C . ALA A 1 509 ? -87.623 34.191 73.597 1.00 30.92 509 ALA A C 1
ATOM 4122 O O . ALA A 1 509 ? -88.307 34.977 72.962 1.00 30.92 509 ALA A O 1
ATOM 4123 N N . THR A 1 510 ? -87.141 33.124 72.940 1.00 30.03 510 THR A N 1
ATOM 4124 C CA . THR A 1 510 ? -87.031 31.716 73.386 1.00 30.03 510 THR A CA 1
ATOM 4125 C C . THR A 1 5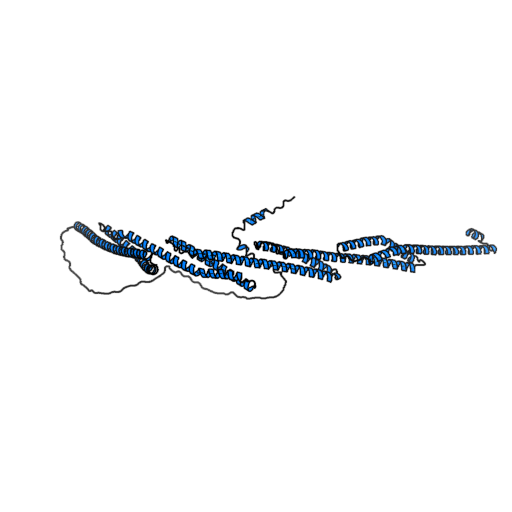10 ? -85.872 30.912 72.749 1.00 30.03 510 THR A C 1
ATOM 4127 O O . THR A 1 510 ? -85.274 31.281 71.745 1.00 30.03 510 THR A O 1
ATOM 4130 N N . SER A 1 511 ? -85.591 29.766 73.373 1.00 30.36 511 SER A N 1
ATOM 4131 C CA . SER A 1 511 ? -84.762 28.620 72.954 1.00 30.36 511 SER A CA 1
ATOM 4132 C C . SER A 1 511 ? -85.142 27.942 71.620 1.00 30.36 511 SER A C 1
ATOM 4134 O O . SER A 1 511 ? -86.333 27.837 71.343 1.00 30.36 511 SER A O 1
ATOM 4136 N N . SER A 1 512 ? -84.194 27.263 70.936 1.00 29.12 512 SER A N 1
ATOM 4137 C CA . SER A 1 512 ? -84.063 25.774 70.997 1.00 29.12 512 SER A CA 1
ATOM 4138 C C . SER A 1 512 ? -83.172 25.107 69.906 1.00 29.12 512 SER A C 1
ATOM 4140 O O . SER A 1 512 ? -83.417 25.254 68.718 1.00 29.12 512 SER A O 1
ATOM 4142 N N . THR A 1 513 ? -82.250 24.229 70.344 1.00 31.23 513 THR A N 1
ATOM 4143 C CA . THR A 1 513 ? -81.777 22.950 69.721 1.00 31.23 513 THR A CA 1
ATOM 4144 C C . THR A 1 513 ? -81.220 22.812 68.280 1.00 31.23 513 THR A C 1
ATOM 4146 O O . THR A 1 513 ? -81.933 23.043 67.314 1.00 31.23 513 THR A O 1
ATOM 4149 N N . ARG A 1 514 ? -80.103 22.041 68.197 1.00 31.67 514 ARG A N 1
ATOM 4150 C CA . ARG A 1 514 ? -79.731 21.042 67.141 1.00 31.67 514 ARG A CA 1
ATOM 4151 C C . ARG A 1 514 ? -79.298 21.589 65.749 1.00 31.67 514 ARG A C 1
ATOM 4153 O O . ARG A 1 514 ? -79.659 22.692 65.388 1.00 31.67 514 ARG A O 1
ATOM 4160 N N . SER A 1 515 ? -78.520 20.882 64.904 1.00 27.52 515 SER A N 1
ATOM 4161 C CA . SER A 1 515 ? -77.769 19.605 65.028 1.00 27.52 515 SER A CA 1
ATOM 4162 C C . SER A 1 515 ? -76.794 19.376 63.842 1.00 27.52 515 SER A C 1
ATOM 4164 O O . SER A 1 515 ? -77.247 19.423 62.709 1.00 27.52 515 SER A O 1
ATOM 4166 N N . TRP A 1 516 ? -75.538 18.981 64.120 1.00 27.02 516 TRP A N 1
ATOM 4167 C CA . TRP A 1 516 ? -74.621 18.143 63.296 1.00 27.02 516 TRP A CA 1
ATOM 4168 C C . TRP A 1 516 ? -74.459 18.389 61.771 1.00 27.02 516 TRP A C 1
ATOM 4170 O O . TRP A 1 516 ? -75.370 18.089 61.004 1.00 27.02 516 TRP A O 1
ATOM 4180 N N . ARG A 1 517 ? -73.212 18.623 61.309 1.00 27.55 517 ARG A N 1
ATOM 4181 C CA . ARG A 1 517 ? -72.421 17.685 60.452 1.00 27.55 517 ARG A CA 1
ATOM 4182 C C . ARG A 1 517 ? -71.002 18.217 60.149 1.00 27.55 517 ARG A C 1
ATOM 4184 O O . ARG A 1 517 ? -70.605 19.252 60.669 1.00 27.55 517 ARG A O 1
ATOM 4191 N N . SER A 1 518 ? -70.214 17.437 59.404 1.00 30.42 518 SER A N 1
ATOM 4192 C CA . SER A 1 518 ? -68.742 17.456 59.350 1.00 30.42 518 SER A CA 1
ATOM 4193 C C . SER A 1 518 ? -68.134 17.759 57.966 1.00 30.42 518 SER A C 1
ATOM 4195 O O . SER A 1 518 ? -68.556 17.134 56.995 1.00 30.42 518 SER A O 1
ATOM 4197 N N . ALA A 1 519 ? -67.025 18.522 57.945 1.00 26.56 519 ALA A N 1
ATOM 4198 C CA . ALA A 1 519 ? -65.994 18.575 56.876 1.00 26.56 519 ALA A CA 1
ATOM 4199 C C . ALA A 1 519 ? -66.463 19.114 55.483 1.00 26.56 519 ALA A C 1
ATOM 4201 O O . ALA A 1 519 ? -67.643 19.435 55.356 1.00 26.56 519 ALA A O 1
ATOM 4202 N N . PRO A 1 520 ? -65.608 19.230 54.425 1.00 50.03 520 PRO A N 1
ATOM 4203 C CA . PRO A 1 520 ? -64.151 19.018 54.322 1.00 50.03 520 PRO A CA 1
ATOM 4204 C C . PRO A 1 520 ? -63.352 20.160 53.597 1.00 50.03 520 PRO A C 1
ATOM 4206 O O . PRO A 1 520 ? -63.761 21.313 53.571 1.00 50.03 520 PRO A O 1
ATOM 4209 N N . ARG A 1 521 ? -62.159 19.807 53.076 1.00 33.66 521 ARG A N 1
ATOM 4210 C CA . ARG A 1 521 ? -61.043 20.597 52.480 1.00 33.66 521 ARG A CA 1
ATOM 4211 C C . ARG A 1 521 ? -61.308 21.320 51.123 1.00 33.66 521 ARG A C 1
ATOM 4213 O O . ARG A 1 521 ? -62.302 21.053 50.461 1.00 33.66 521 ARG A O 1
ATOM 4220 N N . THR A 1 522 ? -60.251 22.009 50.627 1.00 35.25 522 THR A N 1
ATOM 4221 C CA . THR A 1 522 ? -59.953 22.465 49.225 1.00 35.25 522 THR A CA 1
ATOM 4222 C C . THR A 1 522 ? -60.580 23.827 48.819 1.00 35.25 522 THR A C 1
ATOM 4224 O O . THR A 1 522 ? -61.551 24.213 49.449 1.00 35.25 522 THR A O 1
ATOM 4227 N N . HIS A 1 523 ? -60.113 24.660 47.859 1.00 30.45 523 HIS A N 1
ATOM 4228 C CA . HIS A 1 523 ? -58.926 24.762 46.954 1.00 30.45 523 HIS A CA 1
ATOM 4229 C C . HIS A 1 523 ? -58.915 26.181 46.270 1.00 30.45 523 HIS A C 1
ATOM 4231 O O . HIS A 1 523 ? -59.938 26.848 46.352 1.00 30.45 523 HIS A O 1
ATOM 4237 N N . CYS A 1 524 ? -57.915 26.735 45.542 1.00 26.73 524 CYS A N 1
ATOM 4238 C CA . CYS A 1 524 ? -56.461 26.501 45.348 1.00 26.73 524 CYS A CA 1
ATOM 4239 C C . CYS A 1 524 ? -55.776 27.694 44.596 1.00 26.73 524 CYS A C 1
ATOM 4241 O O . CYS A 1 524 ? -56.472 28.488 43.977 1.00 26.73 524 CYS A O 1
ATOM 4243 N N . ARG A 1 525 ? -54.426 27.689 44.520 1.00 29.12 525 ARG A N 1
ATOM 4244 C CA . ARG A 1 525 ? -53.505 28.366 43.550 1.00 29.12 525 ARG A CA 1
ATOM 4245 C C . ARG A 1 525 ? -53.398 29.915 43.434 1.00 29.12 525 ARG A C 1
ATOM 4247 O O . ARG A 1 525 ? -54.370 30.629 43.265 1.00 29.12 525 ARG A O 1
ATOM 4254 N N . HIS A 1 526 ? -52.129 30.313 43.235 1.00 28.66 526 HIS A N 1
ATOM 4255 C CA . HIS A 1 526 ? -51.589 31.440 42.442 1.00 28.66 526 HIS A CA 1
ATOM 4256 C C . HIS A 1 526 ? -51.651 32.895 42.951 1.00 28.66 526 HIS A C 1
ATOM 4258 O O . HIS A 1 526 ? -52.618 33.362 43.538 1.00 28.66 526 HIS A O 1
ATOM 4264 N N . CYS A 1 527 ? -50.563 33.612 42.644 1.00 29.62 527 CYS A N 1
ATOM 4265 C CA . CYS A 1 527 ? -50.330 35.031 42.910 1.00 29.62 527 CYS A CA 1
ATOM 4266 C C . CYS A 1 527 ? -50.151 35.817 41.597 1.00 29.62 527 CYS A C 1
ATOM 4268 O O . CYS A 1 527 ? -49.901 35.233 40.546 1.00 29.62 527 CYS A O 1
ATOM 4270 N N . SER A 1 528 ? -50.155 37.147 41.738 1.00 29.41 528 SER A N 1
ATOM 4271 C CA . SER A 1 528 ? -49.720 38.167 40.766 1.00 29.41 528 SER A CA 1
ATOM 4272 C C . SER A 1 528 ? -50.662 38.535 39.607 1.00 29.41 528 SER A C 1
ATOM 4274 O O . SER A 1 528 ? -51.118 37.718 38.816 1.00 29.41 528 SER A O 1
ATOM 4276 N N . ARG A 1 529 ? -50.889 39.852 39.505 1.00 31.94 529 ARG A N 1
ATOM 4277 C CA . ARG A 1 529 ? -51.522 40.581 38.390 1.00 31.94 529 ARG A CA 1
ATOM 4278 C C . ARG A 1 529 ? -50.483 40.676 37.253 1.00 31.94 529 ARG A C 1
ATOM 4280 O O . ARG A 1 529 ? -49.313 40.879 37.551 1.00 31.94 529 ARG A O 1
ATOM 4287 N N . HIS A 1 530 ? -50.776 40.405 35.982 1.00 27.81 530 HIS A N 1
ATOM 4288 C CA . HIS A 1 530 ? -51.738 41.053 35.076 1.00 27.81 530 HIS A CA 1
ATOM 4289 C C . HIS A 1 530 ? -51.339 42.493 34.696 1.00 27.81 530 HIS A C 1
ATOM 4291 O O . HIS A 1 530 ? -51.570 43.432 35.453 1.00 27.81 530 HIS A O 1
ATOM 4297 N N . TRP A 1 531 ? -50.799 42.642 33.481 1.00 26.70 531 TRP A N 1
ATOM 4298 C CA . TRP A 1 531 ? -50.893 43.837 32.631 1.00 26.70 531 TRP A CA 1
ATOM 4299 C C . TRP A 1 531 ? -50.917 43.370 31.167 1.00 26.70 531 TRP A C 1
ATOM 4301 O O . TRP A 1 531 ? -50.295 42.358 30.845 1.00 26.70 531 TRP A O 1
ATOM 4311 N N . ASN A 1 532 ? -51.661 44.060 30.302 1.00 29.86 532 ASN A N 1
ATOM 4312 C CA . ASN A 1 532 ? -51.820 43.696 28.889 1.00 29.86 532 ASN A CA 1
ATOM 4313 C C . ASN A 1 532 ? -50.982 44.609 27.989 1.00 29.86 532 ASN A C 1
ATOM 4315 O O . ASN A 1 532 ? -50.794 45.780 28.309 1.00 29.86 532 ASN A O 1
ATOM 4319 N N . ASN A 1 533 ? -50.630 44.121 26.797 1.00 29.77 533 ASN A N 1
ATOM 4320 C CA . ASN A 1 533 ? -50.827 44.900 25.572 1.00 29.77 533 ASN A CA 1
ATOM 4321 C C . ASN A 1 533 ? -50.913 43.990 24.335 1.00 29.77 533 ASN A C 1
ATOM 4323 O O . ASN A 1 533 ? -50.268 42.946 24.279 1.00 29.77 533 ASN A O 1
ATOM 4327 N N . HIS A 1 534 ? -51.731 44.385 23.358 1.00 30.47 534 HIS A N 1
ATOM 4328 C CA . HIS A 1 534 ? -51.851 43.722 22.053 1.00 30.47 534 HIS A CA 1
ATOM 4329 C C . HIS A 1 534 ? -50.905 44.369 21.031 1.00 30.47 534 HIS A C 1
ATOM 4331 O O . HIS A 1 534 ? -50.708 45.578 21.097 1.00 30.47 534 HIS A O 1
ATOM 4337 N N . HIS A 1 535 ? -50.449 43.614 20.022 1.00 31.39 535 HIS A N 1
ATOM 4338 C CA . HIS A 1 535 ? -50.641 44.001 18.613 1.00 31.39 535 HIS A CA 1
ATOM 4339 C C . HIS A 1 535 ? -50.421 42.833 17.620 1.00 31.39 535 HIS A C 1
ATOM 4341 O O . HIS A 1 535 ? -49.759 41.847 17.917 1.00 31.39 535 HIS A O 1
ATOM 4347 N N . SER A 1 536 ? -51.083 42.991 16.474 1.00 31.56 536 SER A N 1
ATOM 4348 C CA . SER A 1 536 ? -51.460 42.106 15.353 1.00 31.56 536 SER A CA 1
ATOM 4349 C C . SER A 1 536 ? -50.355 41.364 14.527 1.00 31.56 536 SER A C 1
ATOM 4351 O O . SER A 1 536 ? -49.173 41.593 14.761 1.00 31.56 536 SER A O 1
ATOM 4353 N N . PRO A 1 537 ? -50.737 40.476 13.562 1.00 48.94 537 PRO A N 1
ATOM 4354 C CA . PRO A 1 537 ? -49.863 39.577 12.755 1.00 48.94 537 PRO A CA 1
ATOM 4355 C C . PRO A 1 537 ? -49.559 40.196 11.341 1.00 48.94 537 PRO A C 1
ATOM 4357 O O . PRO A 1 537 ? -49.722 41.417 11.259 1.00 48.94 537 PRO A O 1
ATOM 4360 N N . PRO A 1 538 ? -49.190 39.496 10.216 1.00 48.84 538 PRO A N 1
ATOM 4361 C CA . PRO A 1 538 ? -49.034 38.045 9.938 1.00 48.84 538 PRO A CA 1
ATOM 4362 C C . PRO A 1 538 ? -47.861 37.596 9.000 1.00 48.84 538 PRO A C 1
ATOM 4364 O O . PRO A 1 538 ? -47.002 38.385 8.630 1.00 48.84 538 PRO A O 1
ATOM 4367 N N . ASP A 1 539 ? -47.870 36.296 8.645 1.00 28.33 539 ASP A N 1
ATOM 4368 C CA . ASP A 1 539 ? -47.413 35.589 7.417 1.00 28.33 539 ASP A CA 1
ATOM 4369 C C . ASP A 1 539 ? -46.267 36.125 6.522 1.00 28.33 539 ASP A C 1
ATOM 4371 O O . ASP A 1 539 ? -46.327 37.239 6.011 1.00 28.33 539 ASP A O 1
ATOM 4375 N N . THR A 1 540 ? -45.348 35.234 6.089 1.00 28.98 540 THR A N 1
ATOM 4376 C CA . THR A 1 540 ? -45.329 34.691 4.693 1.00 28.98 540 THR A CA 1
ATOM 4377 C C . THR A 1 540 ? -44.191 33.686 4.376 1.00 28.98 540 THR A C 1
ATOM 4379 O O . THR A 1 540 ? -43.226 33.518 5.113 1.00 28.98 540 THR A O 1
ATOM 4382 N N . HIS A 1 541 ? -44.365 32.981 3.247 1.00 27.42 541 HIS A N 1
ATOM 4383 C CA . HIS A 1 541 ? -43.532 31.945 2.609 1.00 27.42 541 HIS A CA 1
ATOM 4384 C C . HIS A 1 541 ? -42.009 32.167 2.479 1.00 27.42 541 HIS A C 1
ATOM 4386 O O . HIS A 1 541 ? -41.554 33.267 2.190 1.00 27.42 541 HIS A O 1
ATOM 4392 N N . THR A 1 542 ? -41.259 31.053 2.404 1.00 30.05 542 THR A N 1
ATOM 4393 C CA . THR A 1 542 ? -40.379 30.636 1.266 1.00 30.05 542 THR A CA 1
ATOM 4394 C C . THR A 1 542 ? -39.698 29.284 1.591 1.00 30.05 542 THR A C 1
ATOM 4396 O O . THR A 1 542 ? -39.588 28.930 2.757 1.00 30.05 542 THR A O 1
ATOM 4399 N N . GLN A 1 543 ? -39.177 28.466 0.66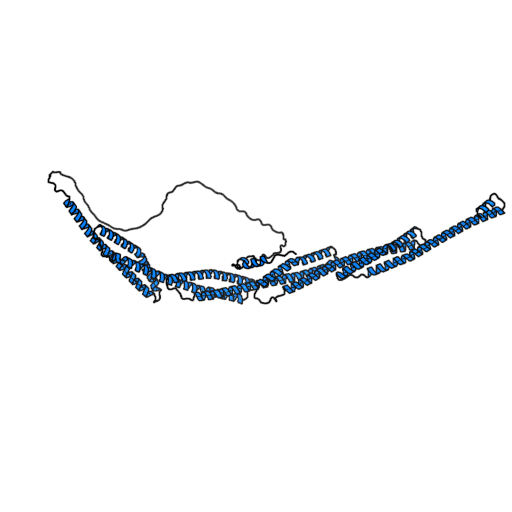3 1.00 29.56 543 GLN A N 1
ATOM 4400 C CA . GLN A 1 543 ? -39.694 27.975 -0.632 1.00 29.56 543 GLN A CA 1
ATOM 4401 C C . GLN A 1 543 ? -38.899 26.697 -1.021 1.00 29.56 543 GLN A C 1
ATOM 4403 O O . GLN A 1 543 ? -37.745 26.554 -0.629 1.00 29.56 543 GLN A O 1
ATOM 4408 N N . THR A 1 544 ? -39.466 25.760 -1.795 1.00 30.59 544 THR A N 1
ATOM 4409 C CA . THR A 1 544 ? -38.797 24.482 -2.152 1.00 30.59 544 THR A CA 1
ATOM 4410 C C . THR A 1 544 ? -38.367 24.415 -3.624 1.00 30.59 544 THR A C 1
ATOM 4412 O O . THR A 1 544 ? -39.229 24.493 -4.495 1.00 30.59 544 THR A O 1
ATOM 4415 N N . GLN A 1 545 ? -37.091 24.132 -3.926 1.00 29.38 545 GLN A N 1
ATOM 4416 C CA . GLN A 1 545 ? -36.602 23.644 -5.239 1.00 29.38 545 GLN A CA 1
ATOM 4417 C C . GLN A 1 545 ? -35.323 22.803 -5.019 1.00 29.38 545 GLN A C 1
ATOM 4419 O O . GLN A 1 545 ? -34.398 23.270 -4.373 1.00 29.38 545 GLN A O 1
ATOM 4424 N N . LYS A 1 546 ? -35.242 21.497 -5.323 1.00 28.11 546 LYS A N 1
ATOM 4425 C CA . LYS A 1 546 ? -35.414 20.715 -6.578 1.00 28.11 546 LYS A CA 1
ATOM 4426 C C . LYS A 1 546 ? -34.198 20.710 -7.532 1.00 28.11 546 LYS A C 1
ATOM 4428 O O . LYS A 1 546 ? -34.084 21.549 -8.412 1.00 28.11 546 LYS A O 1
ATOM 4433 N N . ARG A 1 547 ? -33.412 19.624 -7.411 1.00 29.95 547 ARG A N 1
ATOM 4434 C CA . ARG A 1 547 ? -32.737 18.809 -8.458 1.00 29.95 547 ARG A CA 1
ATOM 4435 C C . ARG A 1 547 ? -32.225 19.489 -9.745 1.00 29.95 547 ARG A C 1
ATOM 4437 O O . ARG A 1 547 ? -33.018 19.950 -10.559 1.00 29.95 547 ARG A O 1
ATOM 4444 N N . LYS A 1 548 ? -30.970 19.176 -10.107 1.00 26.11 548 LYS A N 1
ATOM 4445 C CA . LYS A 1 548 ? -30.566 18.894 -11.505 1.00 26.11 548 LYS A CA 1
ATOM 4446 C C . LYS A 1 548 ? -29.519 17.770 -11.567 1.00 26.11 548 LYS A C 1
ATOM 4448 O O . LYS A 1 548 ? -28.494 17.844 -10.906 1.00 26.11 548 LYS A O 1
ATOM 4453 N N . ARG A 1 549 ? -29.778 16.736 -12.382 1.00 26.36 549 ARG A N 1
ATOM 4454 C CA . ARG A 1 549 ? -28.772 15.761 -12.855 1.00 26.36 549 ARG A CA 1
ATOM 4455 C C . ARG A 1 549 ? -28.177 16.280 -14.171 1.00 26.36 549 ARG A C 1
ATOM 4457 O O . ARG A 1 549 ? -28.937 16.718 -15.032 1.00 26.36 549 ARG A O 1
ATOM 4464 N N . LYS A 1 550 ? -26.870 16.112 -14.375 1.00 26.53 550 LYS A N 1
ATOM 4465 C CA . LYS A 1 550 ? -26.239 15.901 -15.694 1.00 26.53 550 LYS A CA 1
ATOM 4466 C C . LYS A 1 550 ? -25.139 14.841 -15.550 1.00 26.53 550 LYS A C 1
ATOM 4468 O O . LYS A 1 550 ? -24.802 14.462 -14.432 1.00 26.53 550 LYS A O 1
ATOM 4473 N N . GLN A 1 551 ? -24.678 14.286 -16.668 1.00 25.58 551 GLN A N 1
ATOM 4474 C CA . GLN A 1 551 ? -23.990 12.992 -16.719 1.00 25.58 551 GLN A CA 1
ATOM 4475 C C . GLN A 1 551 ? -22.775 13.046 -17.663 1.00 25.58 551 GLN A C 1
ATOM 4477 O O . GLN A 1 551 ? -22.802 13.796 -18.633 1.00 25.58 551 GLN A O 1
ATOM 4482 N N . LYS A 1 552 ? -21.785 12.177 -17.408 1.00 25.44 552 LYS A N 1
ATOM 4483 C CA . LYS A 1 552 ? -20.638 11.814 -18.269 1.00 25.44 552 LYS A CA 1
ATOM 4484 C C . LYS A 1 552 ? -19.640 12.926 -18.658 1.00 25.44 552 LYS A C 1
ATOM 4486 O O . LYS A 1 552 ? -19.853 13.676 -19.604 1.00 25.44 552 LYS A O 1
ATOM 4491 N N . LYS A 1 553 ? -18.428 12.818 -18.108 1.00 24.84 553 LYS A N 1
ATOM 4492 C CA . LYS A 1 553 ? -17.241 12.452 -18.906 1.00 24.84 553 LYS A CA 1
ATOM 4493 C C . LYS A 1 553 ? -16.271 11.671 -18.017 1.00 24.84 553 LYS A C 1
ATOM 4495 O O . LYS A 1 553 ? -16.099 12.024 -16.855 1.00 24.84 553 LYS A O 1
ATOM 4500 N N . CYS A 1 554 ? -15.700 10.592 -18.540 1.00 24.11 554 CYS A N 1
ATOM 4501 C CA . CYS A 1 554 ? -14.794 9.724 -17.792 1.00 24.11 554 CYS A CA 1
ATOM 4502 C C . CYS A 1 554 ? -13.344 10.183 -17.983 1.00 24.11 554 CYS A C 1
ATOM 4504 O O . CYS A 1 554 ? -12.932 10.503 -19.095 1.00 24.11 554 CYS A O 1
ATOM 4506 N N . ARG A 1 555 ? -12.576 10.167 -16.896 1.00 26.73 555 ARG A N 1
ATOM 4507 C CA . ARG A 1 555 ? -11.113 10.098 -16.882 1.00 26.73 555 ARG A CA 1
ATOM 4508 C C . ARG A 1 555 ? -10.762 9.183 -15.716 1.00 26.73 555 ARG A C 1
ATOM 4510 O O . ARG A 1 555 ? -11.326 9.370 -14.638 1.00 26.73 555 ARG A O 1
ATOM 4517 N N . ALA A 1 556 ? -9.903 8.193 -15.936 1.00 27.28 556 ALA A N 1
ATOM 4518 C CA . ALA A 1 556 ? -9.457 7.327 -14.856 1.00 27.28 556 ALA A CA 1
ATOM 4519 C C . ALA A 1 556 ? -8.684 8.175 -13.835 1.00 27.28 556 ALA A C 1
ATOM 4521 O O . ALA A 1 556 ? -7.682 8.804 -14.167 1.00 27.28 556 ALA A O 1
ATOM 4522 N N . ARG A 1 557 ? -9.190 8.231 -12.602 1.00 23.98 557 ARG A N 1
ATOM 4523 C CA . ARG A 1 557 ? -8.377 8.550 -11.432 1.00 23.98 557 ARG A CA 1
ATOM 4524 C C . ARG A 1 557 ? -8.105 7.225 -10.749 1.00 23.98 557 ARG A C 1
ATOM 4526 O O . ARG A 1 557 ? -9.060 6.556 -10.357 1.00 23.98 557 ARG A O 1
ATOM 4533 N N . TRP A 1 558 ? -6.831 6.882 -10.616 1.00 25.14 558 TRP A N 1
ATOM 4534 C CA . TRP A 1 558 ? -6.400 5.799 -9.748 1.00 25.14 558 TRP A CA 1
ATOM 4535 C C . TRP A 1 558 ? -6.962 6.036 -8.347 1.00 25.14 558 TRP A C 1
ATOM 4537 O O . TRP A 1 558 ? -6.834 7.128 -7.784 1.00 25.14 558 TRP A O 1
ATOM 4547 N N . LEU A 1 559 ? -7.647 5.028 -7.814 1.00 26.55 559 LEU A N 1
ATOM 4548 C CA . LEU A 1 559 ? -8.105 5.034 -6.436 1.00 26.55 559 LEU A CA 1
ATOM 4549 C C . LEU A 1 559 ? -6.903 4.703 -5.556 1.00 26.55 559 LEU A C 1
ATOM 4551 O O . LEU A 1 559 ? -6.657 3.536 -5.276 1.00 26.55 559 LEU A O 1
ATOM 4555 N N . MET A 1 560 ? -6.187 5.729 -5.085 1.00 26.91 560 MET A N 1
ATOM 4556 C CA . MET A 1 560 ? -5.469 5.582 -3.819 1.00 26.91 560 MET A CA 1
ATOM 4557 C C . MET A 1 560 ? -6.510 5.170 -2.768 1.00 26.91 560 MET A C 1
ATOM 4559 O O . MET A 1 560 ? -7.456 5.938 -2.541 1.00 26.91 560 MET A O 1
ATOM 4563 N N . PRO A 1 561 ? -6.397 3.988 -2.142 1.00 29.97 561 PRO A N 1
ATOM 4564 C CA . PRO A 1 561 ? -7.302 3.622 -1.074 1.00 29.97 561 PRO A CA 1
ATOM 4565 C C . PRO A 1 561 ? -6.939 4.480 0.140 1.00 29.97 561 PRO A C 1
ATOM 4567 O O . PRO A 1 561 ? -5.913 4.272 0.783 1.00 29.97 561 PRO A O 1
ATOM 4570 N N . VAL A 1 562 ? -7.778 5.472 0.449 1.00 37.59 562 VAL A N 1
ATOM 4571 C CA . VAL A 1 562 ? -7.679 6.247 1.694 1.00 37.59 562 VAL A CA 1
ATOM 4572 C C . VAL A 1 562 ? -8.154 5.347 2.836 1.00 37.59 562 VAL A C 1
ATOM 4574 O O . VAL A 1 562 ? -9.295 5.428 3.289 1.00 37.59 562 VAL A O 1
ATOM 4577 N N . ILE A 1 563 ? -7.282 4.423 3.241 1.00 34.12 563 ILE A N 1
ATOM 4578 C CA . ILE A 1 563 ? -7.477 3.569 4.412 1.00 34.12 563 ILE A CA 1
ATOM 4579 C C . ILE A 1 563 ? -7.327 4.469 5.654 1.00 34.12 563 ILE A C 1
ATOM 4581 O O . ILE A 1 563 ? -6.439 5.326 5.663 1.00 34.12 563 ILE A O 1
ATOM 4585 N N . PRO A 1 564 ? -8.220 4.391 6.659 1.00 36.28 564 PRO A N 1
ATOM 4586 C CA . PRO A 1 564 ? -8.458 5.556 7.508 1.00 36.28 564 PRO A CA 1
ATOM 4587 C C . PRO A 1 564 ? -7.350 5.828 8.530 1.00 36.28 564 PRO A C 1
ATOM 4589 O O . PRO A 1 564 ? -6.982 4.945 9.303 1.00 36.28 564 PRO A O 1
ATOM 4592 N N . ALA A 1 565 ? -6.966 7.102 8.660 1.00 28.73 565 ALA A N 1
ATOM 4593 C CA . ALA A 1 565 ? -6.229 7.653 9.805 1.00 28.73 565 ALA A CA 1
ATOM 4594 C C . ALA A 1 565 ? -7.112 7.738 11.076 1.00 28.73 565 ALA A C 1
ATOM 4596 O O . ALA A 1 565 ? -7.173 8.760 11.754 1.00 28.73 565 ALA A O 1
ATOM 4597 N N . LEU A 1 566 ? -7.879 6.677 11.343 1.00 29.50 566 LEU A N 1
ATOM 4598 C CA . LEU A 1 566 ? -8.821 6.561 12.457 1.00 29.50 566 LEU A CA 1
ATOM 4599 C C . LEU A 1 566 ? -8.276 5.639 13.561 1.00 29.50 566 LEU A C 1
ATOM 4601 O O . LEU A 1 566 ? -8.635 5.798 14.720 1.00 29.50 566 LEU A O 1
ATOM 4605 N N . TRP A 1 567 ? -7.380 4.706 13.219 1.00 35.66 567 TRP A N 1
ATOM 4606 C CA . TRP A 1 567 ? -6.867 3.704 14.163 1.00 35.66 567 TRP A CA 1
ATOM 4607 C C . TRP A 1 567 ? -5.796 4.252 15.124 1.00 35.66 567 TRP A C 1
ATOM 4609 O O . TRP A 1 567 ? -5.687 3.794 16.259 1.00 35.66 567 TRP A O 1
ATOM 4619 N N . GLU A 1 568 ? -5.070 5.299 14.721 1.00 33.91 568 GLU A N 1
ATOM 4620 C CA . GLU A 1 568 ? -4.114 6.018 15.584 1.00 33.91 568 GLU A CA 1
ATOM 4621 C C . GLU A 1 568 ? -4.799 6.763 16.749 1.00 33.91 568 GLU A C 1
ATOM 4623 O O . GLU A 1 568 ? -4.140 7.129 17.720 1.00 33.91 568 GLU A O 1
ATOM 4628 N N . ALA A 1 569 ? -6.122 6.974 16.685 1.00 32.69 569 ALA A N 1
ATOM 4629 C CA . ALA A 1 569 ? -6.872 7.724 17.692 1.00 32.69 569 ALA A CA 1
ATOM 4630 C C . ALA A 1 569 ? -7.295 6.893 18.920 1.00 32.69 569 ALA A C 1
ATOM 4632 O O . ALA A 1 569 ? -7.502 7.466 19.989 1.00 32.69 569 ALA A O 1
ATOM 4633 N N . GLU A 1 570 ? -7.425 5.566 18.793 1.00 34.03 570 GLU A N 1
ATOM 4634 C CA . GLU A 1 570 ? -7.970 4.703 19.861 1.00 34.03 570 GLU A CA 1
ATOM 4635 C C . GLU A 1 570 ? -6.901 3.843 20.560 1.00 34.03 570 GLU A C 1
ATOM 4637 O O . GLU A 1 570 ? -7.056 3.499 21.731 1.00 34.03 570 GLU A O 1
ATOM 4642 N N . ALA A 1 571 ? -5.764 3.574 19.909 1.00 34.16 571 ALA A N 1
ATOM 4643 C CA . ALA A 1 571 ? -4.652 2.788 20.460 1.00 34.16 571 ALA A CA 1
ATOM 4644 C C . ALA A 1 571 ? -3.505 3.655 21.045 1.00 34.16 571 ALA A C 1
ATOM 4646 O O . ALA A 1 571 ? -2.333 3.299 20.934 1.00 34.16 571 ALA A O 1
ATOM 4647 N N . GLY A 1 572 ? -3.824 4.815 21.641 1.00 31.36 572 GLY A N 1
ATOM 4648 C CA . GLY A 1 572 ? -2.853 5.905 21.883 1.00 31.36 572 GLY A CA 1
ATOM 4649 C C . GLY A 1 572 ? -2.753 6.477 23.307 1.00 31.36 572 GLY A C 1
ATOM 4650 O O . GLY A 1 572 ? -2.211 7.567 23.489 1.00 31.36 572 GLY A O 1
ATOM 4651 N N . GLY A 1 573 ? -3.274 5.796 24.332 1.00 34.50 573 GLY A N 1
ATOM 4652 C CA . GLY A 1 573 ? -3.317 6.310 25.710 1.00 34.50 573 GLY A CA 1
ATOM 4653 C C . GLY A 1 573 ? -1.944 6.548 26.367 1.00 34.50 573 GLY A C 1
ATOM 4654 O O . GLY A 1 573 ? -1.403 5.665 27.020 1.00 34.50 573 GLY A O 1
ATOM 4655 N N . SER A 1 574 ? -1.425 7.777 26.283 1.00 36.97 574 SER A N 1
ATOM 4656 C CA . SER A 1 574 ? -0.326 8.328 27.104 1.00 36.97 574 SER A CA 1
ATOM 4657 C C . SER A 1 574 ? 1.101 7.754 26.949 1.00 36.97 574 SER A C 1
ATOM 4659 O O . SER A 1 574 ? 1.980 8.224 27.669 1.00 36.97 574 SER A O 1
ATOM 4661 N N . GLN A 1 575 ? 1.390 6.821 26.029 1.00 39.78 575 GLN A N 1
ATOM 4662 C CA . GLN A 1 575 ? 2.773 6.329 25.800 1.00 39.78 575 GLN A CA 1
ATOM 4663 C C . GLN A 1 575 ? 3.445 6.778 24.486 1.00 39.78 575 GLN A C 1
ATOM 4665 O O . GLN A 1 575 ? 4.649 6.593 24.337 1.00 39.78 575 GLN A O 1
ATOM 4670 N N . GLY A 1 576 ? 2.732 7.413 23.547 1.00 33.34 576 GLY A N 1
ATOM 4671 C CA . GLY A 1 576 ? 3.325 7.814 22.256 1.00 33.34 576 GLY A CA 1
ATOM 4672 C C . GLY A 1 576 ? 4.383 8.931 22.335 1.00 33.34 576 GLY A C 1
ATOM 4673 O O . GLY A 1 576 ? 5.346 8.934 21.570 1.00 33.34 576 GLY A O 1
ATOM 4674 N N . GLN A 1 577 ? 4.245 9.869 23.279 1.00 36.06 577 GLN A N 1
ATOM 4675 C CA . GLN A 1 577 ? 5.016 11.125 23.279 1.00 36.06 577 GLN A CA 1
ATOM 4676 C C . GLN A 1 577 ? 6.491 10.988 23.715 1.00 36.06 577 GLN A C 1
ATOM 4678 O O . GLN A 1 577 ? 7.302 11.871 23.429 1.00 36.06 577 GLN A O 1
ATOM 4683 N N . GLU A 1 578 ? 6.880 9.886 24.363 1.00 36.97 578 GLU A N 1
ATOM 4684 C CA . GLU A 1 578 ? 8.276 9.667 24.785 1.00 36.97 578 GLU A CA 1
ATOM 4685 C C . GLU A 1 578 ? 9.183 9.166 23.639 1.00 36.97 578 GLU A C 1
ATOM 4687 O O . GLU A 1 578 ? 10.405 9.311 23.706 1.00 36.97 578 GLU A O 1
ATOM 4692 N N . PHE A 1 579 ? 8.613 8.647 22.542 1.00 32.44 579 PHE A N 1
ATOM 4693 C CA . PHE A 1 579 ? 9.395 8.174 21.388 1.00 32.44 579 PHE A CA 1
ATOM 4694 C C . PHE A 1 579 ? 9.658 9.251 20.323 1.00 32.44 579 PHE A C 1
ATOM 4696 O O . PHE A 1 579 ? 10.771 9.317 19.795 1.00 32.44 579 PHE A O 1
ATOM 4703 N N . GLU A 1 580 ? 8.704 10.146 20.040 1.00 35.31 580 GLU A N 1
ATOM 4704 C CA . GLU A 1 580 ? 8.914 11.239 19.069 1.00 35.31 580 GLU A CA 1
ATOM 4705 C C . GLU A 1 580 ? 10.062 12.175 19.488 1.00 35.31 580 GLU A C 1
ATOM 4707 O O . GLU A 1 580 ? 10.894 12.578 18.668 1.00 35.31 580 GLU A O 1
ATOM 4712 N N . THR A 1 581 ? 10.167 12.462 20.790 1.00 39.50 581 THR A N 1
ATOM 4713 C CA . THR A 1 581 ? 11.238 13.298 21.357 1.00 39.50 581 THR A CA 1
ATOM 4714 C C . THR A 1 581 ? 12.631 12.660 21.269 1.00 39.50 581 THR A C 1
ATOM 4716 O O . THR A 1 581 ? 13.635 13.379 21.283 1.00 39.50 581 THR A O 1
ATOM 4719 N N . SER A 1 582 ? 12.716 11.338 21.088 1.00 35.06 582 SER A N 1
ATOM 4720 C CA . SER A 1 582 ? 13.979 10.633 20.842 1.00 35.06 582 SER A CA 1
ATOM 4721 C C . SER A 1 582 ? 14.432 10.758 19.380 1.00 35.06 582 SER A C 1
ATOM 4723 O O . SER A 1 582 ? 15.594 11.074 19.117 1.00 35.06 582 SER A O 1
ATOM 4725 N N . LEU A 1 583 ? 13.518 10.592 18.415 1.00 35.12 583 LEU A N 1
ATOM 4726 C CA . LEU A 1 583 ? 13.835 10.677 16.979 1.00 35.12 583 LEU A CA 1
ATOM 4727 C C . LEU A 1 583 ? 14.202 12.098 16.523 1.00 35.12 583 LEU A C 1
ATOM 4729 O O . LEU A 1 583 ? 15.125 12.267 15.722 1.00 35.12 583 LEU A O 1
ATOM 4733 N N . ALA A 1 584 ? 13.564 13.127 17.090 1.00 36.53 584 ALA A N 1
ATOM 4734 C CA . ALA A 1 584 ? 13.843 14.532 16.774 1.00 36.53 584 ALA A CA 1
ATOM 4735 C C . ALA A 1 584 ? 15.299 14.978 17.053 1.00 36.53 584 ALA A C 1
ATOM 4737 O O . ALA A 1 584 ? 15.733 16.017 16.554 1.00 36.53 584 ALA A O 1
ATOM 4738 N N . ASN A 1 585 ? 16.070 14.206 17.830 1.00 37.44 585 ASN A N 1
ATOM 4739 C CA . ASN A 1 585 ? 17.443 14.544 18.216 1.00 37.44 585 ASN A CA 1
ATOM 4740 C C . ASN A 1 585 ? 18.542 13.895 17.350 1.00 37.44 585 ASN A C 1
ATOM 4742 O O . ASN A 1 585 ? 19.707 14.271 17.491 1.00 37.44 585 ASN A O 1
ATOM 4746 N N . MET A 1 586 ? 18.218 12.964 16.440 1.00 35.16 586 MET A N 1
ATOM 4747 C CA . MET A 1 586 ? 19.235 12.243 15.648 1.00 35.16 586 MET A CA 1
ATOM 4748 C C . MET A 1 586 ? 19.594 12.879 14.293 1.00 35.16 586 MET A C 1
ATOM 4750 O O . MET A 1 586 ? 20.592 12.483 13.693 1.00 35.16 586 MET A O 1
ATOM 4754 N N . VAL A 1 587 ? 18.854 13.885 13.808 1.00 36.12 587 VAL A N 1
ATOM 4755 C CA . VAL A 1 587 ? 19.104 14.501 12.488 1.00 36.12 587 VAL A CA 1
ATOM 4756 C C . VAL A 1 587 ? 19.748 15.886 12.614 1.00 36.12 587 VAL A C 1
ATOM 4758 O O . VAL A 1 587 ? 19.082 16.919 12.599 1.00 36.12 587 VAL A O 1
ATOM 4761 N N . LYS A 1 588 ? 21.085 15.908 12.681 1.00 40.38 588 LYS A N 1
ATOM 4762 C CA . LYS A 1 588 ? 21.911 17.091 12.377 1.00 40.38 588 LYS A CA 1
ATOM 4763 C C . LYS A 1 588 ? 23.148 16.676 11.571 1.00 40.38 588 LYS A C 1
ATOM 4765 O O . LYS A 1 588 ? 24.081 16.137 12.169 1.00 40.38 588 LYS A O 1
ATOM 4770 N N . PRO A 1 589 ? 23.215 16.945 10.254 1.00 35.84 589 PRO A N 1
ATOM 4771 C CA . PRO A 1 589 ? 24.455 16.759 9.512 1.00 35.84 589 PRO A CA 1
ATOM 4772 C C . PRO A 1 589 ? 25.500 17.769 10.004 1.00 35.84 589 PRO A C 1
ATOM 4774 O O . PRO A 1 589 ? 25.259 18.978 10.018 1.00 35.84 589 PRO A O 1
ATOM 4777 N N . ARG A 1 590 ? 26.679 17.282 10.406 1.00 32.56 590 ARG A N 1
ATOM 4778 C CA . ARG A 1 590 ? 27.866 18.137 10.517 1.00 32.56 590 ARG A CA 1
ATOM 4779 C C . ARG A 1 590 ? 28.397 18.383 9.110 1.00 32.56 590 ARG A C 1
ATOM 4781 O O . ARG A 1 590 ? 28.743 17.428 8.426 1.00 32.56 590 ARG A O 1
ATOM 4788 N N . LEU A 1 591 ? 28.483 19.648 8.716 1.00 36.22 591 LEU A N 1
ATOM 4789 C CA . LEU A 1 591 ? 29.251 20.060 7.544 1.00 36.22 591 LEU A CA 1
ATOM 4790 C C . LEU A 1 591 ? 30.749 19.934 7.849 1.00 36.22 591 LEU A C 1
ATOM 4792 O O . LEU A 1 591 ? 31.203 20.511 8.840 1.00 36.22 591 LEU A O 1
ATOM 4796 N N . TYR A 1 592 ? 31.472 19.221 6.988 1.00 42.22 592 TYR A N 1
ATOM 4797 C CA . TYR A 1 592 ? 32.885 19.411 6.646 1.00 42.22 592 TYR A CA 1
ATOM 4798 C C . TYR A 1 592 ? 33.144 18.807 5.263 1.00 42.22 592 TYR A C 1
ATOM 4800 O O . TYR A 1 592 ? 32.489 17.784 4.964 1.00 42.22 592 TYR A O 1
#

Organism: Macaca fascicularis (NCBI:txid9541)

Radius of gyration: 70.24 Å; chains: 1; bounding box: 162×80×220 Å

Foldseek 3Di:
DLVVLVVVLPPDDDPVSVVSVVVSVVVVVVVVVVVVVVVVVVVLVVLVVLVVVLVVLLVVLVVVLVVLVVVLVPQDADDALVVLVVSLVVLVVVVVVLVVCVVSLVVSLVSLVVSLVVPRPCNVVSVVSSVVSVVSSVVSNVSSVVVSVVSVLSNLLNVLVVLLVVLVVVLVVLVCVLPDPPPDDPPCLVVVLVVLVVSVVVLVVCVVSLVVSLVSLVVSCVVPVVCVVVSVVSNVVSVVSSVCSVVSSVVVNVVSVVVVLLVVLVVLLVVLVVVLVVVVVVLPDPCLDDALVRLVVVLVVLVVVVVVLVVVVVVLVVSVVSQVVCVVVVNHDVVSVVSSVVSVVSSVVVPVSSVVSNVSSVLSNCLNVLVVLLVVLLVVLVVLQCLLQDPDQDDALVSLVVNLVVLVVVVVVLVVCVVSLVVSVVVLVVNLVPDDDDVNVVSVVSNVSSVVSSVSSVVSSVVVNVSSVVSNVVNVVVVVVVVVVVVVVPDDPDDDDDDDDDDDDDDDDDDDDDDDDDDDDDDDDDDDDDDDDDDDDDDDDDDDDDDDDDDDDDDDDPDPPCPDPPVCPPVPPPDPPVVVVVVVPPDDDDDD

InterPro domains:
  IPR002017 Spectrin repeat [PF00435] (49-138)
  IPR002017 Spectrin repeat [PF00435] (156-256)
  IPR002017 Spectrin repeat [PF00435] (261-362)
  IPR002017 Spectrin repeat [PF00435] (366-470)
  IPR018159 Spectrin/alpha-actinin [SM00150] (52-152)
  IPR018159 Spectrin/alpha-actinin [SM00150] (158-257)
  IPR018159 Spectrin/alpha-actinin [SM00150] (263-362)
  IPR018159 Spectrin/alpha-actinin [SM00150] (368-469)
  IPR018159 Spectrin/alpha-actinin [cd00176] (51-260)
  IPR018159 Spectrin/alpha-actinin [cd00176] (261-472)

Sequence (592 aa):
MRDMGEMVTQGQTDAQYMFLRQRLQALDTGWNELHKMWENRQNLLSQSHAYQQFLRDTKQAEAFLNNQEYVLAHTEMPTTLEGAEAAIKKQEDFMTTMDANEEKINAVVETGRRLVSDGNINSDRIQEKVDSIDDRHRKNRETASELLMRLKDNRDLQKFLQDCQELSLWINEKMLTAQDMSYDEARNLHSKWLKHQAFMAELASDKEWLDKIEKEGMQLISEKPETEPVVEEKLTGLHEMWEVLESTTQTKAQRLFDANKAELFTQSCADLDKWLHGLESQIQSDDYGKDLTSVNILLKKQQMLENQMEVRKKEIEELQSQAQALSQEGKSTDEVDSKRLTVQTKFMELLEPLNERKHNLLASKEIHQFNRDVEDEILWVGERMPLATSTDHGHNLQTVQLLIKKNQTLQKEIQGHQPRIDDIFERSQNIVTDSSSLNAEAIRQRLADLKQLWGLLVEETEKRHRRLEEAHRAQQYYFDAATAQCAARTSPASSAGSARGAPGAVSSATSSTRSWRSAPRTHCRHCSRHWNNHHSPPDTHTQTQKRKRKQKKCRARWLMPVIPALWEAEAGGSQGQEFETSLANMVKPRLY

pLDDT: mean 79.24, std 23.13, range [23.98, 97.44]

Secondary structure (DSSP, 8-state):
-HHHHHHHHTT--SHHHHHHHHHHHHHHHHHHHHHHHHHHHHHHHHHHHHHHHHHHHHHHHHHHHHHHHHHHHT-PPPSSHHHHHHHHHHHHHHHHHHHHHHHHHHHHHHHHHHHHHTT-TTHHHHHHHHHHHHHHHHHHHHHHHHHHHHHHHHHHHHHHHHHHHHHHHHHHHHHHHHH------TT-HHHHHHHHHHHHHHHHHHHHHHHHHHHHHHHHHHH-GGGHHHHHHHHHHHHHHHHHHHHHHHHHHHHHHHHHHHHHHHHHHHHHHHHHHHHHHHHS-----SSHHHHHHHHHHHHHHHHHHHHHHHHHHHHHHHHHHHHHTT---HHHHHHHHHHHHHHHHTHHHHHHHHHHHHHHHHHHHHHHHHHHHHHHHHHHHHHHH-----SSHHHHHHHHHHHHHHHHHHHHHHHHHHHHHHHHHHHHHHS-STTHHHHHHHHHHHHHHHHHHHHHHHHHHHHHHHHHHHHHHHHHHHHHHHHHHHS----------------------------------------------------------------PPP------TTGGGTS-SS-THHHHHHHTTS--PPP-